Protein AF-A0A958SBV5-F1 (afdb_monomer)

Sequence (463 aa):
MKNLKTLFGIAALTGMTLVACQRHGEKSLTPQQWNPSKGPLPKNLEKEVKTFKSEDVQAEVQGQKVYRKNLKVNDLPVLNAELSAIKNKNGEWAQVSAQLPPRLNVREKLLSMYLKKNTDKFMEKFERDVQPKEILEKQVVLATLDPLVDGELKPYLEIKFIEAYNKGIERVLIDSQENIVDRQTVSFHLVEGKARVYSGTPEDSDLAFMKLRDMSDNGYLESPKLKLQSVSSERVQSKNHVFDLSPEDPNFDQVQAYYFADRATDWYKSQLGIELRGSLEIEVHVGAPDKTNAAFYYNRKIRLGEGDGITYQKLCQDPTVVTHEVSHAFVEKLSGLKPQGESGSLSEAFCDYFTSQITKTPRMAEYAYIPDPYRRTIENEMTKADLNGGLYNDSLVVSGTLWEIRQALDQKKTNELVVKTLMLLGPYAKLADFPEKLKEVGGELLSAEDQAKLISIADKRWQ

Mean predicted aligned error: 16.06 Å

Solvent-accessible surface area (backbone atoms only — not comparable to full-atom values): 25583 Å² total; per-residue (Å²): 140,81,86,88,82,87,85,90,82,82,89,78,90,86,73,79,80,80,82,72,79,91,73,90,68,86,82,57,53,48,75,46,78,49,38,64,92,76,47,79,78,53,69,74,57,47,59,55,62,70,67,64,54,83,86,31,57,78,50,74,58,97,62,24,42,34,34,50,48,76,38,64,60,96,89,27,44,33,73,90,19,36,40,39,36,31,27,40,76,87,70,45,73,54,35,40,39,32,29,43,69,70,87,83,57,76,67,48,58,54,50,45,52,49,50,64,74,44,44,67,62,54,49,56,47,45,50,69,77,67,54,76,90,44,75,76,45,78,46,80,44,71,31,32,39,70,47,92,65,90,72,54,68,40,52,28,45,35,39,38,33,29,35,69,73,55,36,23,38,34,38,38,33,28,41,89,86,68,44,78,78,48,75,48,78,76,42,71,49,57,42,82,23,33,32,48,33,51,86,42,35,82,88,81,30,67,80,38,80,42,81,40,74,60,20,43,46,77,28,43,65,32,29,75,55,37,39,59,46,46,72,71,50,82,66,67,71,24,95,81,37,57,46,82,54,52,92,85,41,85,65,30,43,60,55,37,32,50,50,37,40,50,54,43,55,49,44,38,35,74,78,68,70,45,79,77,87,60,56,38,37,36,35,34,39,37,64,51,95,49,61,24,76,48,72,47,57,56,94,60,30,33,37,25,8,41,20,61,72,65,62,25,34,49,37,37,53,15,51,44,48,42,24,27,36,53,31,46,58,53,49,40,72,55,22,47,41,36,90,52,63,49,15,17,9,51,48,51,12,54,15,52,43,51,24,23,70,74,72,70,40,56,56,33,29,54,71,15,28,59,85,43,78,40,74,49,52,34,77,60,87,56,28,63,87,68,54,76,85,42,48,77,60,40,9,36,33,54,16,15,48,51,47,54,44,44,74,77,43,60,63,71,60,41,53,52,45,52,53,54,26,44,48,70,36,45,40,77,32,48,68,77,51,48,63,54,38,44,51,55,44,30,68,77,73,45,52,76,68,57,31,50,53,48,50,53,52,45,44,75,34,63,111

Nearest PDB structures (foldseek):
  1bqb-assembly1_A  TM=8.459E-01  e=3.284E-17  Staphylococcus aureus
  2a7g-assembly1_E  TM=8.176E-01  e=5.474E-14  Bacillus thermoproteolyticus
  4ow3-assembly1_A  TM=7.941E-01  e=4.892E-14  Bacillus thermoproteolyticus
  4ger-assembly2_B  TM=8.009E-01  e=8.581E-14  Paenibacillus polymyxa
  6zhj-assembly1_A  TM=7.932E-01  e=1.202E-13  Bacillus thermoproteolyticus

Structure (mmCIF, N/CA/C/O backbone):
data_AF-A0A958SBV5-F1
#
_entry.id   AF-A0A958SBV5-F1
#
loop_
_atom_site.group_PDB
_atom_site.id
_atom_site.type_symbol
_atom_site.label_atom_id
_atom_site.label_alt_id
_atom_site.label_comp_id
_atom_site.label_asym_id
_atom_site.label_entity_id
_atom_site.label_seq_id
_atom_site.pdbx_PDB_ins_code
_atom_site.Cartn_x
_atom_site.Cartn_y
_atom_site.Cartn_z
_atom_site.occupancy
_atom_site.B_iso_or_equiv
_atom_site.auth_seq_id
_atom_site.auth_comp_id
_atom_site.auth_asym_id
_atom_site.auth_atom_id
_atom_site.pdbx_PDB_model_num
ATOM 1 N N . MET A 1 1 ? -46.177 -22.028 8.336 1.00 31.09 1 MET A N 1
ATOM 2 C CA . MET A 1 1 ? -45.973 -23.471 8.628 1.00 31.09 1 MET A CA 1
ATOM 3 C C . MET A 1 1 ? -44.958 -23.978 7.606 1.00 31.09 1 MET A C 1
ATOM 5 O O . MET A 1 1 ? -45.245 -23.802 6.440 1.00 31.09 1 MET A O 1
ATOM 9 N N . LYS A 1 2 ? -43.761 -24.502 7.885 1.00 28.41 2 LYS A N 1
ATOM 10 C CA . LYS A 1 2 ? -43.155 -25.153 9.056 1.00 28.41 2 LYS A CA 1
ATOM 11 C C . LYS A 1 2 ? -41.647 -24.817 9.112 1.00 28.41 2 LYS A C 1
ATOM 13 O O . LYS A 1 2 ? -40.997 -24.797 8.080 1.00 28.41 2 LYS A O 1
ATOM 18 N N . ASN A 1 3 ? -41.156 -24.613 10.336 1.00 27.58 3 ASN A N 1
ATOM 19 C CA . ASN A 1 3 ? -39.813 -24.868 10.881 1.00 27.58 3 ASN A CA 1
ATOM 20 C C . ASN A 1 3 ? -38.569 -24.783 9.973 1.00 27.58 3 ASN A C 1
ATOM 22 O O . ASN A 1 3 ? -38.223 -25.765 9.329 1.00 27.58 3 ASN A O 1
ATOM 26 N N . LEU A 1 4 ? -37.754 -23.746 10.192 1.00 25.91 4 LEU A N 1
ATOM 27 C CA . LEU A 1 4 ? -36.333 -23.947 10.492 1.00 25.91 4 LEU A CA 1
ATOM 28 C C . LEU A 1 4 ? -36.003 -23.216 11.801 1.00 25.91 4 LEU A C 1
ATOM 30 O O . LEU A 1 4 ? -36.012 -21.991 11.879 1.00 25.91 4 LEU A O 1
ATOM 34 N N . LYS A 1 5 ? -35.778 -24.002 12.854 1.00 27.80 5 LYS A N 1
ATOM 35 C CA . LYS A 1 5 ? -35.182 -23.558 14.111 1.00 27.80 5 LYS A CA 1
ATOM 36 C C . LYS A 1 5 ? -33.677 -23.819 14.034 1.00 27.80 5 LYS A C 1
ATOM 38 O O . LYS A 1 5 ? -33.276 -24.933 13.710 1.00 27.80 5 LYS A O 1
ATOM 43 N N . THR A 1 6 ? -32.921 -22.842 14.530 1.00 28.84 6 THR A N 1
ATOM 44 C CA . THR A 1 6 ? -31.561 -22.936 15.094 1.00 28.84 6 THR A CA 1
ATOM 45 C C . THR A 1 6 ? -30.383 -22.847 14.118 1.00 28.84 6 THR A C 1
ATOM 47 O O . THR A 1 6 ? -29.883 -23.857 13.642 1.00 28.84 6 THR A O 1
ATOM 50 N N . LEU A 1 7 ? -29.836 -21.636 13.977 1.00 24.36 7 LEU A N 1
ATOM 51 C CA . LEU A 1 7 ? -28.402 -21.406 14.171 1.00 24.36 7 LEU A CA 1
ATOM 52 C C . LEU A 1 7 ? -28.225 -20.154 15.049 1.00 24.36 7 LEU A C 1
ATOM 54 O O . LEU A 1 7 ? -28.947 -19.171 14.905 1.00 24.36 7 LEU A O 1
ATOM 58 N N . PHE A 1 8 ? -27.335 -20.263 16.029 1.00 25.94 8 PHE A N 1
ATOM 59 C CA . PHE A 1 8 ? -27.021 -19.274 17.061 1.00 25.94 8 PHE A CA 1
ATOM 60 C C . PHE A 1 8 ? -26.168 -18.110 16.519 1.00 25.94 8 PHE A C 1
ATOM 62 O O . PHE A 1 8 ? -25.301 -18.336 15.681 1.00 25.94 8 PHE A O 1
ATOM 69 N N . GLY A 1 9 ? -26.357 -16.913 17.094 1.00 22.98 9 GLY A N 1
ATOM 70 C CA . GLY A 1 9 ? -25.477 -15.733 16.977 1.00 22.98 9 GLY A CA 1
ATOM 71 C C . GLY A 1 9 ? -26.275 -14.431 16.811 1.00 22.98 9 GLY A C 1
ATOM 72 O O . GLY A 1 9 ? -26.428 -13.954 15.699 1.00 22.98 9 GLY A O 1
ATOM 73 N N . ILE A 1 10 ? -27.058 -13.960 17.789 1.00 26.08 10 ILE A N 1
ATOM 74 C CA . ILE A 1 10 ? -26.676 -13.208 19.009 1.00 26.08 10 ILE A CA 1
ATOM 75 C C . ILE A 1 10 ? -25.948 -11.876 18.713 1.00 26.08 10 ILE A C 1
ATOM 77 O O . ILE A 1 10 ? -24.771 -11.860 18.386 1.00 26.08 10 ILE A O 1
ATOM 81 N N . ALA A 1 11 ? -26.677 -10.777 18.958 1.00 25.98 11 ALA A N 1
ATOM 82 C CA . ALA A 1 11 ? -26.206 -9.467 19.427 1.00 25.98 11 ALA A CA 1
ATOM 83 C C . ALA A 1 11 ? -25.182 -8.687 18.573 1.00 25.98 11 ALA A C 1
ATOM 85 O O . ALA A 1 11 ? -24.014 -8.603 18.935 1.00 25.98 11 ALA A O 1
ATOM 86 N N . ALA A 1 12 ? -25.625 -7.995 17.514 1.00 29.14 12 ALA A N 1
ATOM 87 C CA . ALA A 1 12 ? -24.781 -6.976 16.864 1.00 29.14 12 ALA A CA 1
ATOM 88 C C . ALA A 1 12 ? -25.527 -5.814 16.172 1.00 29.14 12 ALA A C 1
ATOM 90 O O . ALA A 1 12 ? -24.936 -5.117 15.358 1.00 29.14 12 ALA A O 1
ATOM 91 N N . LEU A 1 13 ? -26.796 -5.541 16.499 1.00 30.92 13 LEU A N 1
ATOM 92 C CA . LEU A 1 13 ? -27.512 -4.359 15.969 1.00 30.92 13 LEU A CA 1
ATOM 93 C C . LEU A 1 13 ? -27.582 -3.176 16.951 1.00 30.92 13 LEU A C 1
ATOM 95 O O . LEU A 1 13 ? -28.147 -2.134 16.635 1.00 30.92 13 LEU A O 1
ATOM 99 N N . THR A 1 14 ? -26.969 -3.295 18.133 1.00 31.28 14 THR A N 1
ATOM 100 C CA . THR A 1 14 ? -27.011 -2.263 19.188 1.00 31.28 14 THR A CA 1
ATOM 101 C C . THR A 1 14 ? -25.649 -1.663 19.554 1.00 31.28 14 THR A C 1
ATOM 103 O O . THR A 1 14 ? -25.572 -0.936 20.537 1.00 31.28 14 THR A O 1
ATOM 106 N N . GLY A 1 15 ? -24.584 -1.921 18.785 1.00 27.95 15 GLY A N 1
ATOM 107 C CA . GLY A 1 15 ? -23.209 -1.594 19.204 1.00 27.95 15 GLY A CA 1
ATOM 108 C C . GLY A 1 15 ? -22.353 -0.737 18.266 1.00 27.95 15 GLY A C 1
ATOM 109 O O . GLY A 1 15 ? -21.193 -0.505 18.587 1.00 27.95 15 GLY A O 1
ATOM 110 N N . MET A 1 16 ? -22.851 -0.260 17.121 1.00 25.45 16 MET A N 1
ATOM 111 C CA . MET A 1 16 ? -22.034 0.584 16.235 1.00 25.45 16 MET A CA 1
ATOM 112 C C . MET A 1 16 ? -22.265 2.067 16.511 1.00 25.45 16 MET A C 1
ATOM 114 O O . MET A 1 16 ? -23.323 2.625 16.224 1.00 25.45 16 MET A O 1
ATOM 118 N N . THR A 1 17 ? -21.237 2.693 17.082 1.00 29.92 17 THR A N 1
ATOM 119 C CA . THR A 1 17 ? -21.129 4.144 17.230 1.00 29.92 17 THR A CA 1
ATOM 120 C C . THR A 1 17 ? -21.250 4.797 15.850 1.00 29.92 17 THR A C 1
ATOM 122 O O . THR A 1 17 ? -20.399 4.594 14.985 1.00 29.92 17 THR A O 1
ATOM 125 N N . LEU A 1 18 ? -22.311 5.577 15.652 1.00 28.84 18 LEU A N 1
ATOM 126 C CA . LEU A 1 18 ? -22.474 6.481 14.518 1.00 28.84 18 LEU A CA 1
ATOM 127 C C . LEU A 1 18 ? -21.355 7.528 14.563 1.00 28.84 18 LEU A C 1
ATOM 129 O O . LEU A 1 18 ? -21.383 8.425 15.400 1.00 28.84 18 LEU A O 1
ATOM 133 N N . VAL A 1 19 ? -20.393 7.459 13.645 1.00 28.05 19 VAL A N 1
ATOM 134 C CA . VAL A 1 19 ? -19.659 8.665 13.245 1.00 28.05 19 VAL A CA 1
ATOM 135 C C . VAL A 1 19 ? -20.481 9.299 12.132 1.00 28.05 19 VAL A C 1
ATOM 137 O O . VAL A 1 19 ? -20.272 9.042 10.949 1.00 28.05 19 VAL A O 1
ATOM 140 N N . ALA A 1 20 ? -21.491 10.073 12.529 1.00 30.05 20 ALA A N 1
ATOM 141 C CA . ALA A 1 20 ? -22.236 10.904 11.601 1.00 30.05 20 ALA A CA 1
ATOM 142 C C . ALA A 1 20 ? -21.302 12.005 11.082 1.00 30.05 20 ALA A C 1
ATOM 144 O O . ALA A 1 20 ? -20.719 12.774 11.849 1.00 30.05 20 ALA A O 1
ATOM 145 N N . CYS A 1 21 ? -21.149 12.056 9.763 1.00 28.27 21 CYS A N 1
ATOM 146 C CA . CYS A 1 21 ? -20.497 13.151 9.070 1.00 28.27 21 CYS A CA 1
ATOM 147 C C . CYS A 1 21 ? -21.226 14.460 9.428 1.00 28.27 21 CYS A C 1
ATOM 149 O O . CYS A 1 21 ? -22.447 14.549 9.294 1.00 28.27 21 CYS A O 1
ATOM 151 N N . GLN A 1 22 ? -20.482 15.459 9.911 1.00 37.25 22 GLN A N 1
ATOM 152 C CA . GLN A 1 22 ? -20.997 16.781 10.263 1.00 37.25 22 GLN A CA 1
ATOM 153 C C . GLN A 1 22 ? -21.761 17.406 9.090 1.00 37.25 22 GLN A C 1
ATOM 155 O O . GLN A 1 22 ? -21.146 17.804 8.103 1.00 37.25 22 GLN A O 1
ATOM 160 N N . ARG A 1 23 ? -23.076 17.597 9.240 1.00 34.59 23 ARG A N 1
ATOM 161 C CA . ARG A 1 23 ? -23.819 18.689 8.596 1.00 34.59 23 ARG A CA 1
ATOM 162 C C . ARG A 1 23 ? -24.959 19.157 9.503 1.00 34.59 23 ARG A C 1
ATOM 164 O O . ARG A 1 23 ? -25.916 18.437 9.735 1.00 34.59 23 ARG A O 1
ATOM 171 N N . HIS A 1 24 ? -24.785 20.384 9.998 1.00 38.69 24 HIS A N 1
ATOM 172 C CA . HIS A 1 24 ? -25.788 21.352 10.452 1.00 38.69 24 HIS A CA 1
ATOM 173 C C . HIS A 1 24 ? -27.050 20.811 11.153 1.00 38.69 24 HIS A C 1
ATOM 175 O O . HIS A 1 24 ? -28.051 20.545 10.504 1.00 38.69 24 HIS A O 1
ATOM 181 N N . GLY A 1 25 ? -27.023 20.779 12.494 1.00 38.69 25 GLY A N 1
ATOM 182 C CA . GLY A 1 25 ? -28.208 20.542 13.335 1.00 38.69 25 GLY A CA 1
ATOM 183 C C . GLY A 1 25 ? -27.993 20.535 14.862 1.00 38.69 25 GLY A C 1
ATOM 184 O O . GLY A 1 25 ? -28.944 20.308 15.595 1.00 38.69 25 GLY A O 1
ATOM 185 N N . GLU A 1 26 ? -26.790 20.792 15.390 1.00 46.06 26 GLU A N 1
ATOM 186 C CA . GLU A 1 26 ? -26.474 20.691 16.835 1.00 46.06 26 GLU A CA 1
ATOM 187 C C . GLU A 1 26 ? -26.971 21.882 17.694 1.00 46.06 26 GLU A C 1
ATOM 189 O O . GLU A 1 26 ? -26.242 22.378 18.550 1.00 46.06 26 GLU A O 1
ATOM 194 N N . LYS A 1 27 ? -28.184 22.412 17.474 1.00 45.50 27 LYS A N 1
ATOM 195 C CA . LYS A 1 27 ? -28.685 23.556 18.273 1.00 45.50 27 LYS A CA 1
ATOM 196 C C . LYS A 1 27 ? -29.518 23.176 19.508 1.00 45.50 27 LYS A C 1
ATOM 198 O O . LYS A 1 27 ? -29.695 24.035 20.367 1.00 45.50 27 LYS A O 1
ATOM 203 N N . SER A 1 28 ? -30.001 21.938 19.637 1.00 51.94 28 SER A N 1
ATOM 204 C CA . SER A 1 28 ? -30.928 21.528 20.717 1.00 51.94 28 SER A CA 1
ATOM 205 C C . SER A 1 28 ? -30.342 20.590 21.775 1.00 51.94 28 SER A C 1
ATOM 207 O O . SER A 1 28 ? -30.851 20.538 22.897 1.00 51.94 28 SER A O 1
ATOM 209 N N . LEU A 1 29 ? -29.282 19.843 21.451 1.00 65.06 29 LEU A N 1
ATOM 210 C CA . LEU A 1 29 ? -28.600 18.984 22.414 1.00 65.06 29 LEU A CA 1
ATOM 211 C C . LEU A 1 29 ? -27.675 19.843 23.268 1.00 65.06 29 LEU A C 1
ATOM 213 O O . LEU A 1 29 ? -26.848 20.589 22.754 1.00 65.06 29 LEU A O 1
ATOM 217 N N . THR A 1 30 ? -27.808 19.737 24.587 1.00 71.00 30 THR A N 1
ATOM 218 C CA . THR A 1 30 ? -26.932 20.468 25.505 1.00 71.00 30 THR A CA 1
ATOM 219 C C . THR A 1 30 ? -25.731 19.588 25.850 1.00 71.00 30 THR A C 1
ATOM 221 O O . THR A 1 30 ? -25.902 18.619 26.603 1.00 71.00 30 THR A O 1
ATOM 224 N N . PRO A 1 31 ? -24.519 19.882 25.336 1.00 76.00 31 PRO A N 1
ATOM 225 C CA . PRO A 1 31 ? -23.334 19.134 25.715 1.00 76.00 31 PRO A CA 1
ATOM 226 C C . PRO A 1 31 ? -22.998 19.415 27.179 1.00 76.00 31 PRO A C 1
ATOM 228 O O . PRO A 1 31 ? -22.953 20.563 27.624 1.00 76.00 31 PRO A O 1
ATOM 231 N N . GLN A 1 32 ? -22.733 18.362 27.942 1.00 80.81 32 GLN A N 1
ATOM 232 C CA . GLN A 1 32 ? -22.223 18.465 29.302 1.00 80.81 32 GLN A CA 1
ATOM 233 C C . GLN A 1 32 ? -21.035 17.536 29.487 1.00 80.81 32 GLN A C 1
ATOM 235 O O . GLN A 1 32 ? -21.074 16.373 29.096 1.00 80.81 32 GLN A O 1
ATOM 240 N N . GLN A 1 33 ? -19.986 18.053 30.121 1.00 79.19 33 GLN A N 1
ATOM 241 C CA . GLN A 1 33 ? -18.794 17.287 30.462 1.00 79.19 33 GLN A CA 1
ATOM 242 C C . GLN A 1 33 ? -18.405 17.516 31.912 1.00 79.19 33 GLN A C 1
ATOM 244 O O . GLN A 1 33 ? -18.180 18.653 32.342 1.00 79.19 33 GLN A O 1
ATOM 249 N N . TRP A 1 34 ? -18.226 16.419 32.630 1.00 88.44 34 TRP A N 1
ATOM 250 C CA . TRP A 1 34 ? -17.846 16.392 34.027 1.00 88.44 34 TRP A CA 1
ATOM 251 C C . TRP A 1 34 ? -16.647 15.467 34.265 1.00 88.44 34 TRP A C 1
ATOM 253 O O . TRP A 1 34 ? -16.489 14.435 33.612 1.00 88.44 34 TRP A O 1
ATOM 263 N N . ASN A 1 35 ? -15.817 15.850 35.228 1.00 78.38 35 ASN A N 1
ATOM 264 C CA . ASN A 1 35 ? -14.772 15.042 35.846 1.00 78.38 35 ASN A CA 1
ATOM 265 C C . ASN A 1 35 ? -14.639 15.479 37.327 1.00 78.38 35 ASN A C 1
ATOM 267 O O . ASN A 1 35 ? -15.168 16.535 37.690 1.00 78.38 35 ASN A O 1
ATOM 271 N N . PRO A 1 36 ? -13.928 14.723 38.184 1.00 84.12 36 PRO A N 1
ATOM 272 C CA . PRO A 1 36 ? -13.820 15.047 39.608 1.00 84.12 36 PRO A CA 1
ATOM 273 C C . PRO A 1 36 ? -13.248 16.438 39.921 1.00 84.12 36 PRO A C 1
ATOM 275 O O . PRO A 1 36 ? -13.593 17.023 40.946 1.00 84.12 36 PRO A O 1
ATOM 278 N N . SER A 1 37 ? -12.417 17.013 39.041 1.00 77.69 37 SER A N 1
ATOM 279 C CA . SER A 1 37 ? -11.864 18.359 39.249 1.00 77.69 37 SER A CA 1
ATOM 280 C C . SER A 1 37 ? -12.892 19.483 39.068 1.00 77.69 37 SER A C 1
ATOM 282 O O . SER A 1 37 ? -12.651 20.598 39.522 1.00 77.69 37 SER A O 1
ATOM 284 N N . LYS A 1 38 ? -14.060 19.200 38.473 1.00 80.38 38 LYS A N 1
ATOM 285 C CA . LYS A 1 38 ? -15.188 20.140 38.335 1.00 80.38 38 LYS A CA 1
ATOM 286 C C . LYS A 1 38 ? -16.171 20.102 39.518 1.00 80.38 38 LYS A C 1
ATOM 288 O O . LYS A 1 38 ? -17.248 20.690 39.429 1.00 80.38 38 LYS A O 1
ATOM 293 N N . GLY A 1 39 ? -15.824 19.426 40.617 1.00 88.44 39 GLY A N 1
ATOM 294 C CA . GLY A 1 39 ? -16.679 19.282 41.800 1.00 88.44 39 GLY A CA 1
ATOM 295 C C . GLY A 1 39 ? -17.607 18.059 41.727 1.00 88.44 39 GLY A C 1
ATOM 296 O O . GLY A 1 39 ? -17.348 17.143 40.946 1.00 88.44 39 GLY A O 1
ATOM 297 N N . PRO A 1 40 ? -18.679 17.988 42.540 1.00 90.12 40 PRO A N 1
ATOM 298 C CA . PRO A 1 40 ? -19.574 16.829 42.565 1.00 90.12 40 PRO A CA 1
ATOM 299 C C . PRO A 1 40 ? -20.305 16.629 41.228 1.00 90.12 40 PRO A C 1
ATOM 301 O O . PRO A 1 40 ? -20.612 17.594 40.527 1.00 90.12 40 PRO A O 1
ATOM 304 N N . LEU A 1 41 ? -20.607 15.370 40.886 1.00 86.69 41 LEU A N 1
ATOM 305 C CA . LEU A 1 41 ? -21.325 15.017 39.658 1.00 86.69 41 LEU A CA 1
ATOM 306 C C . LEU A 1 41 ? -22.709 15.703 39.627 1.00 86.69 41 LEU A C 1
ATOM 308 O O . LEU A 1 41 ? -23.495 15.512 40.557 1.00 86.69 41 LEU A O 1
ATOM 312 N N . PRO A 1 42 ? -23.044 16.484 38.579 1.00 90.38 42 PRO A N 1
ATOM 313 C CA . PRO A 1 42 ? -24.341 17.146 38.466 1.00 90.38 42 PRO A CA 1
ATOM 314 C C . PRO A 1 42 ? -25.512 16.161 38.558 1.00 90.38 42 PRO A C 1
ATOM 316 O O . PRO A 1 42 ? -25.504 15.124 37.898 1.00 90.38 42 PRO A O 1
ATOM 319 N N . LYS A 1 43 ? -26.557 16.497 39.330 1.00 87.31 43 LYS A N 1
ATOM 320 C CA . LYS A 1 43 ? -27.701 15.600 39.621 1.00 87.31 43 LYS A CA 1
ATOM 321 C C . LYS A 1 43 ? -28.392 15.037 38.373 1.00 87.31 43 LYS A C 1
ATOM 323 O O . LYS A 1 43 ? -28.886 13.913 38.384 1.00 87.31 43 LYS A O 1
ATOM 328 N N . ASN A 1 44 ? -28.461 15.824 37.303 1.00 81.38 44 ASN A N 1
ATOM 329 C CA . ASN A 1 44 ? -29.014 15.407 36.015 1.00 81.38 44 ASN A CA 1
ATOM 330 C C . ASN A 1 44 ? -28.156 14.316 35.352 1.00 81.38 44 ASN A C 1
ATOM 332 O O . ASN A 1 44 ? -28.714 13.335 34.875 1.00 81.38 44 ASN A O 1
ATOM 336 N N . LEU A 1 45 ? -26.826 14.442 35.380 1.00 84.44 45 LEU A N 1
ATOM 337 C CA . LEU A 1 45 ? -25.912 13.404 34.892 1.00 84.44 45 LEU A CA 1
ATOM 338 C C . LEU A 1 45 ? -25.885 12.198 35.828 1.00 84.44 45 LEU A C 1
ATOM 340 O O . LEU A 1 45 ? -25.881 11.065 35.362 1.00 84.44 45 LEU A O 1
ATOM 344 N N . GLU A 1 46 ? -25.926 12.429 37.140 1.00 87.56 46 GLU A N 1
ATOM 345 C CA . GLU A 1 46 ? -25.973 11.377 38.155 1.00 87.56 46 GLU A CA 1
ATOM 346 C C . GLU A 1 46 ? -27.177 10.449 37.951 1.00 87.56 46 GLU A C 1
ATOM 348 O O . GLU A 1 46 ? -27.038 9.225 37.982 1.00 87.56 46 GLU A O 1
ATOM 353 N N . LYS A 1 47 ? -28.357 11.027 37.688 1.00 85.94 47 LYS A N 1
ATOM 354 C CA . LYS A 1 47 ? -29.568 10.269 37.362 1.00 85.94 47 LYS A CA 1
ATOM 355 C C . LYS A 1 47 ? -29.362 9.384 36.133 1.00 85.94 47 LYS A C 1
ATOM 357 O O . LYS A 1 47 ? -29.792 8.236 36.143 1.00 85.94 47 LYS A O 1
ATOM 362 N N . GLU A 1 48 ? -28.697 9.899 35.104 1.00 84.44 48 GLU A N 1
ATOM 363 C CA . GLU A 1 48 ? -28.474 9.172 33.858 1.00 84.44 48 GLU A CA 1
ATOM 364 C C . GLU A 1 48 ? -27.427 8.062 33.998 1.00 84.44 48 GLU A C 1
ATOM 366 O O . GLU A 1 48 ? -27.685 6.931 33.584 1.00 84.44 48 GLU A O 1
ATOM 371 N N . VAL A 1 49 ? -26.283 8.318 34.641 1.00 84.12 49 VAL A N 1
ATOM 372 C CA . VAL A 1 49 ? -25.237 7.291 34.820 1.00 84.12 49 VAL A CA 1
ATOM 373 C C . VAL A 1 49 ? -25.672 6.171 35.770 1.00 84.12 49 VAL A C 1
ATOM 375 O O . VAL A 1 49 ? -25.209 5.041 35.643 1.00 84.12 49 VAL A O 1
ATOM 378 N N . LYS A 1 50 ? -26.609 6.434 36.692 1.00 86.94 50 LYS A N 1
ATOM 379 C CA . LYS A 1 50 ? -27.217 5.404 37.558 1.00 86.94 50 LYS A CA 1
ATOM 380 C C . LYS A 1 50 ? -28.040 4.369 36.794 1.00 86.94 50 LYS A C 1
ATOM 382 O O . LYS A 1 50 ? -28.326 3.309 37.338 1.00 86.94 50 LYS A O 1
ATOM 387 N N . THR A 1 51 ? -28.425 4.667 35.556 1.00 83.81 51 THR A N 1
ATOM 388 C CA . THR A 1 51 ? -29.182 3.731 34.713 1.00 83.81 51 THR A CA 1
ATOM 389 C C . THR A 1 51 ? -28.296 2.829 33.857 1.00 83.81 51 THR A C 1
ATOM 391 O O . THR A 1 51 ? -28.840 1.980 33.155 1.00 83.81 51 THR A O 1
ATOM 394 N N . PHE A 1 52 ? -26.966 2.987 33.910 1.00 81.25 52 PHE A N 1
ATOM 395 C CA . PHE A 1 52 ? -26.056 2.066 33.235 1.00 81.25 52 PHE A CA 1
ATOM 396 C C . PHE A 1 52 ? -26.218 0.644 33.771 1.00 81.25 52 PHE A C 1
ATOM 398 O O . PHE A 1 52 ? -26.224 0.409 34.983 1.00 81.25 52 PHE A O 1
ATOM 405 N N . LYS A 1 53 ? -26.296 -0.305 32.848 1.00 81.50 53 LYS A N 1
ATOM 406 C CA . LYS A 1 53 ? -26.326 -1.741 33.103 1.00 81.50 53 LYS A CA 1
ATOM 407 C C . LYS A 1 53 ? -24.993 -2.374 32.720 1.00 81.50 53 LYS A C 1
ATOM 409 O O . LYS A 1 53 ? -24.134 -1.745 32.105 1.00 81.50 53 LYS A O 1
ATOM 414 N N . SER A 1 54 ? -24.809 -3.641 33.082 1.00 71.00 54 SER A N 1
ATOM 415 C CA . SER A 1 54 ? -23.617 -4.407 32.700 1.00 71.00 54 SER A CA 1
ATOM 416 C C . SER A 1 54 ? -23.444 -4.512 31.184 1.00 71.00 54 SER A C 1
ATOM 418 O O . SER A 1 54 ? -22.312 -4.497 30.716 1.00 71.00 54 SER A O 1
ATOM 420 N N . GLU A 1 55 ? -24.545 -4.572 30.426 1.00 64.69 55 GLU A N 1
ATOM 421 C CA . GLU A 1 55 ? -24.521 -4.604 28.957 1.00 64.69 55 GLU A CA 1
ATOM 422 C C . GLU A 1 55 ? -24.042 -3.295 28.296 1.00 64.69 55 GLU A C 1
ATOM 424 O O . GLU A 1 55 ? -23.691 -3.312 27.122 1.00 64.69 55 GLU A O 1
ATOM 429 N N . ASP A 1 56 ? -23.971 -2.178 29.032 1.00 66.31 56 ASP A N 1
ATOM 430 C CA . ASP A 1 56 ? -23.549 -0.878 28.486 1.00 66.31 56 ASP A CA 1
ATOM 431 C C . ASP A 1 56 ? -22.017 -0.684 28.483 1.00 66.31 56 ASP A C 1
ATOM 433 O O . ASP A 1 56 ? -21.522 0.365 28.054 1.00 66.31 56 ASP A O 1
ATOM 437 N N . VAL A 1 57 ? -21.248 -1.664 28.979 1.00 71.81 57 VAL A N 1
ATOM 438 C CA . VAL A 1 57 ? -19.776 -1.634 28.962 1.00 71.81 57 VAL A CA 1
ATOM 439 C C . VAL A 1 57 ? -19.280 -1.871 27.537 1.00 71.81 57 VAL A C 1
ATOM 441 O O . VAL A 1 57 ? -19.448 -2.953 26.987 1.00 71.81 57 VAL A O 1
ATOM 444 N N . GLN A 1 58 ? -18.632 -0.864 26.953 1.00 59.91 58 GLN A N 1
ATOM 445 C CA . GLN A 1 58 ? -18.095 -0.927 25.588 1.00 59.91 58 GLN A CA 1
ATOM 446 C C . GLN A 1 58 ? -16.650 -1.420 25.540 1.00 59.91 58 GLN A C 1
ATOM 448 O O . GLN A 1 58 ? -16.231 -2.031 24.562 1.00 59.91 58 GLN A O 1
ATOM 453 N N . ALA A 1 59 ? -15.870 -1.111 26.576 1.00 52.09 59 ALA A N 1
ATOM 454 C CA . ALA A 1 59 ? -14.461 -1.468 26.637 1.00 52.09 59 ALA A CA 1
ATOM 455 C C . ALA A 1 59 ? -13.952 -1.491 28.079 1.00 52.09 59 ALA A C 1
ATOM 457 O O . ALA A 1 59 ? -14.436 -0.753 28.945 1.00 52.09 59 ALA A O 1
ATOM 458 N N . GLU A 1 60 ? -12.916 -2.295 28.302 1.00 66.00 60 GLU A N 1
ATOM 459 C CA . GLU A 1 60 ? -12.110 -2.274 29.516 1.00 66.00 60 GLU A CA 1
ATOM 460 C C . GLU A 1 60 ? -10.644 -2.060 29.134 1.00 66.00 60 GLU A C 1
ATOM 462 O O . GLU A 1 60 ? -10.062 -2.848 28.391 1.00 66.00 60 GLU A O 1
ATOM 467 N N . VAL A 1 61 ? -10.050 -0.965 29.611 1.00 49.56 61 VAL A N 1
ATOM 468 C CA . VAL A 1 61 ? -8.681 -0.570 29.257 1.00 49.56 61 VAL A CA 1
ATOM 469 C C . VAL A 1 61 ? -7.914 -0.288 30.534 1.00 49.56 61 VAL A C 1
ATOM 471 O O . VAL A 1 61 ? -8.268 0.610 31.295 1.00 49.56 61 VAL A O 1
ATOM 474 N N . GLN A 1 62 ? -6.861 -1.072 30.784 1.00 55.91 62 GLN A N 1
ATOM 475 C CA . GLN A 1 62 ? -6.005 -0.928 31.967 1.00 55.91 62 GLN A CA 1
ATOM 476 C C . GLN A 1 62 ? -6.816 -0.849 33.280 1.00 55.91 62 GLN A C 1
ATOM 478 O O . GLN A 1 62 ? -6.527 -0.021 34.140 1.00 55.91 62 GLN A O 1
ATOM 483 N N . GLY A 1 63 ? -7.856 -1.678 33.429 1.00 61.31 63 GLY A N 1
ATOM 484 C CA . GLY A 1 63 ? -8.730 -1.714 34.609 1.00 61.31 63 GLY A CA 1
ATOM 485 C C . GLY A 1 63 ? -9.710 -0.539 34.743 1.00 61.31 63 GLY A C 1
ATOM 486 O O . GLY A 1 63 ? -10.347 -0.402 35.782 1.00 61.31 63 GLY A O 1
ATOM 487 N N . GLN A 1 64 ? -9.837 0.316 33.725 1.00 59.44 64 GLN A N 1
ATOM 488 C CA . GLN A 1 64 ? -10.907 1.309 33.622 1.00 59.44 64 GLN A CA 1
ATOM 489 C C . GLN A 1 64 ? -12.035 0.768 32.745 1.00 59.44 64 GLN A C 1
ATOM 491 O O . GLN A 1 64 ? -11.766 0.179 31.698 1.00 59.44 64 GLN A O 1
ATOM 496 N N . LYS A 1 65 ? -13.290 0.999 33.137 1.00 65.56 65 LYS A N 1
ATOM 497 C CA . LYS A 1 65 ? -14.471 0.563 32.374 1.00 65.56 65 LYS A CA 1
ATOM 498 C C . LYS A 1 65 ? -15.125 1.741 31.673 1.00 65.56 65 LYS A C 1
ATOM 500 O O . LYS A 1 65 ? -15.469 2.727 32.325 1.00 65.56 65 LYS A O 1
ATOM 505 N N . VAL A 1 66 ? -15.321 1.618 30.364 1.00 62.91 66 VAL A N 1
ATOM 506 C CA . VAL A 1 66 ? -15.974 2.626 29.522 1.00 62.91 66 VAL A CA 1
ATOM 507 C C . VAL A 1 66 ? -17.418 2.206 29.268 1.00 62.91 66 VAL A C 1
ATOM 509 O O . VAL A 1 66 ? -17.673 1.122 28.748 1.00 62.91 66 VAL A O 1
ATOM 512 N N . TYR A 1 67 ? -18.355 3.076 29.626 1.00 75.50 67 TYR A N 1
ATOM 513 C CA . TYR A 1 67 ? -19.794 2.895 29.471 1.00 75.50 67 TYR A CA 1
ATOM 514 C C . TYR A 1 67 ? -20.329 3.845 28.407 1.00 75.50 67 TYR A C 1
ATOM 516 O O . TYR A 1 67 ? -19.947 5.018 28.388 1.00 75.50 67 TYR A O 1
ATOM 524 N N . ARG A 1 68 ? -21.252 3.366 27.570 1.00 67.25 68 ARG A N 1
ATOM 525 C CA . ARG A 1 68 ? -21.938 4.190 26.568 1.00 67.25 68 ARG A CA 1
ATOM 526 C C . ARG A 1 68 ? -23.373 3.718 26.376 1.00 67.25 68 ARG A C 1
ATOM 528 O O . ARG A 1 68 ? -23.606 2.522 26.250 1.00 67.25 68 ARG A O 1
ATOM 535 N N . LYS A 1 69 ? -24.325 4.654 26.320 1.00 70.81 69 LYS A N 1
ATOM 536 C CA . LYS A 1 69 ? -25.724 4.375 25.962 1.00 70.81 69 LYS A CA 1
ATOM 537 C C . LYS A 1 69 ? -26.353 5.543 25.206 1.00 70.81 69 LYS A C 1
ATOM 539 O O . LYS A 1 69 ? -26.001 6.701 25.434 1.00 70.81 69 LYS A O 1
ATOM 544 N N . ASN A 1 70 ? -27.363 5.239 24.395 1.00 72.31 70 ASN A N 1
ATOM 545 C CA . ASN A 1 70 ? -28.267 6.255 23.858 1.00 72.31 70 ASN A CA 1
ATOM 546 C C . ASN A 1 70 ? -29.254 6.705 24.944 1.00 72.31 70 ASN A C 1
ATOM 548 O O . ASN A 1 70 ? -29.807 5.884 25.686 1.00 72.31 70 ASN A O 1
ATOM 552 N N . LEU A 1 71 ? -29.481 8.011 25.038 1.00 72.12 71 LEU A N 1
ATOM 553 C CA . LEU A 1 71 ? -30.454 8.601 25.944 1.00 72.12 71 LEU A CA 1
ATOM 554 C C . LEU A 1 71 ? -31.869 8.436 25.398 1.00 72.12 71 LEU A C 1
ATOM 556 O O . LEU A 1 71 ? -32.113 8.371 24.191 1.00 72.12 71 LEU A O 1
ATOM 560 N N . LYS A 1 72 ? -32.815 8.355 26.332 1.00 71.69 72 LYS A N 1
ATOM 561 C CA . LYS A 1 72 ? -34.233 8.198 26.035 1.00 71.69 72 LYS A CA 1
ATOM 562 C C . LYS A 1 72 ? -35.037 9.289 26.712 1.00 71.69 72 LYS A C 1
ATOM 564 O O . LYS A 1 72 ? -34.711 9.694 27.826 1.00 71.69 72 LYS A O 1
ATOM 569 N N . VAL A 1 73 ? -36.143 9.680 26.095 1.00 67.06 73 VAL A N 1
ATOM 570 C CA . VAL A 1 73 ? -37.174 10.485 26.751 1.00 67.06 73 VAL A CA 1
ATOM 571 C C . VAL A 1 73 ? -38.518 9.789 26.576 1.00 67.06 73 VAL A C 1
ATOM 573 O O . VAL A 1 73 ? -38.910 9.461 25.462 1.00 67.06 73 VAL A O 1
ATOM 576 N N . ASN A 1 74 ? -39.218 9.525 27.689 1.00 63.56 74 ASN A N 1
ATOM 577 C CA . ASN A 1 74 ? -40.464 8.742 27.710 1.00 63.56 74 ASN A CA 1
ATOM 578 C C . ASN A 1 74 ? -40.334 7.394 26.964 1.00 63.56 74 ASN A C 1
ATOM 580 O O . ASN A 1 74 ? -41.179 7.053 26.142 1.00 63.56 74 ASN A O 1
ATOM 584 N N . ASP A 1 75 ? -39.242 6.668 27.232 1.00 63.59 75 ASP A N 1
ATOM 585 C CA . ASP A 1 75 ? -38.866 5.379 26.622 1.00 63.59 75 ASP A CA 1
ATOM 586 C C . ASP A 1 75 ? -38.518 5.401 25.123 1.00 63.59 75 ASP A C 1
ATOM 588 O O . ASP A 1 75 ? -38.147 4.363 24.568 1.00 63.59 75 ASP A O 1
ATOM 592 N N . LEU A 1 76 ? -38.538 6.574 24.484 1.00 61.12 76 LEU A N 1
ATOM 593 C CA . LEU A 1 76 ? -38.136 6.747 23.089 1.00 61.12 76 LEU A CA 1
ATOM 594 C C . LEU A 1 76 ? -36.654 7.124 23.002 1.00 61.12 76 LEU A C 1
ATOM 596 O O . LEU A 1 76 ? -36.247 8.069 23.681 1.00 61.12 76 LEU A O 1
ATOM 600 N N . PRO A 1 77 ? -35.835 6.423 22.198 1.00 64.38 77 PRO A N 1
ATOM 601 C CA . PRO A 1 77 ? -34.467 6.844 21.929 1.00 64.38 77 PRO A CA 1
ATOM 602 C C . PRO A 1 77 ? -34.459 8.197 21.206 1.00 64.38 77 PRO A C 1
ATOM 604 O O . PRO A 1 77 ? -35.182 8.395 20.226 1.00 64.38 77 PRO A O 1
ATOM 607 N N . VAL A 1 78 ? -33.622 9.115 21.689 1.00 67.00 78 VAL A N 1
ATOM 608 C CA . VAL A 1 78 ? -33.340 10.380 21.004 1.00 67.00 78 VAL A CA 1
ATOM 609 C C . VAL A 1 78 ? -32.058 10.192 20.200 1.00 67.00 78 VAL A C 1
ATOM 611 O O . VAL A 1 78 ? -31.019 9.851 20.765 1.00 67.00 78 VAL A O 1
ATOM 614 N N . LEU A 1 79 ? -32.120 10.370 18.878 1.00 59.56 79 LEU A N 1
ATOM 615 C CA . LEU A 1 79 ? -30.937 10.196 18.029 1.00 59.56 79 LEU A CA 1
ATOM 616 C C . LEU A 1 79 ? -29.847 11.213 18.410 1.00 59.56 79 LEU A C 1
ATOM 618 O O . LEU A 1 79 ? -30.156 12.369 18.687 1.00 59.56 79 LEU A O 1
ATOM 622 N N . ASN A 1 80 ? -28.582 10.784 18.398 1.00 56.97 80 ASN A N 1
ATOM 623 C CA . ASN A 1 80 ? -27.390 11.583 18.727 1.00 56.97 80 ASN A CA 1
ATOM 624 C C . ASN A 1 80 ? -27.314 12.083 20.185 1.00 56.97 80 ASN A C 1
ATOM 626 O O . ASN A 1 80 ? -26.277 12.587 20.603 1.00 56.97 80 ASN A O 1
ATOM 630 N N . ALA A 1 81 ? -28.352 11.872 21.000 1.00 68.69 81 ALA A N 1
ATOM 631 C CA . ALA A 1 81 ? -28.291 12.090 22.436 1.00 68.69 81 ALA A CA 1
ATOM 632 C C . ALA A 1 81 ? -27.608 10.890 23.108 1.00 68.69 81 ALA A C 1
ATOM 634 O O . ALA A 1 81 ? -28.232 9.866 23.387 1.00 68.69 81 ALA A O 1
ATOM 635 N N . GLU A 1 82 ? -26.309 11.002 23.359 1.00 74.19 82 GLU A N 1
ATOM 636 C CA . GLU A 1 82 ? -25.499 9.927 23.933 1.00 74.19 82 GLU A CA 1
ATOM 637 C C . GLU A 1 82 ? -25.011 10.289 25.340 1.00 74.19 82 GLU A C 1
ATOM 639 O O . GLU A 1 82 ? -24.718 11.449 25.634 1.00 74.19 82 GLU A O 1
ATOM 644 N N . LEU A 1 83 ? -24.888 9.284 26.207 1.00 78.69 83 LEU A N 1
ATOM 645 C CA . LEU A 1 83 ? -24.170 9.369 27.474 1.00 78.69 83 LEU A CA 1
ATOM 646 C C . LEU A 1 83 ? -22.979 8.414 27.446 1.00 78.69 83 LEU A C 1
ATOM 648 O O . LEU A 1 83 ? -23.154 7.206 27.288 1.00 78.69 83 LEU A O 1
ATOM 652 N N . SER A 1 84 ? -21.792 8.961 27.686 1.00 73.19 84 SER A N 1
ATOM 653 C CA . SER A 1 84 ? -20.534 8.236 27.840 1.00 73.19 84 SER A CA 1
ATOM 654 C C . SER A 1 84 ? -19.950 8.483 29.232 1.00 73.19 84 SER A C 1
ATOM 656 O O . SER A 1 84 ? -19.920 9.621 29.704 1.00 73.19 84 SER A O 1
ATOM 658 N N . ALA A 1 85 ? -19.460 7.442 29.902 1.00 78.31 85 ALA A N 1
ATOM 659 C CA . ALA A 1 85 ? -18.815 7.576 31.207 1.00 78.31 85 ALA A CA 1
ATOM 660 C C . ALA A 1 85 ? -17.671 6.579 31.403 1.00 78.31 85 ALA A C 1
ATOM 662 O O . ALA A 1 85 ? -17.708 5.468 30.888 1.00 78.31 85 ALA A O 1
ATOM 663 N N . ILE A 1 86 ? -16.668 6.961 32.190 1.00 75.44 86 ILE A N 1
ATOM 664 C CA . ILE A 1 86 ? -15.510 6.125 32.516 1.00 75.44 86 ILE A CA 1
ATOM 665 C C . ILE A 1 86 ? -15.488 5.881 34.020 1.00 75.44 86 ILE A C 1
ATOM 667 O O . ILE A 1 86 ? -15.538 6.838 34.797 1.00 75.44 86 ILE A O 1
ATOM 671 N N . LYS A 1 87 ? -15.373 4.615 34.434 1.00 83.94 87 LYS A N 1
ATOM 672 C CA . LYS A 1 87 ? -15.008 4.240 35.806 1.00 83.94 87 LYS A CA 1
ATOM 673 C C . LYS A 1 87 ? -13.523 3.931 35.905 1.00 83.94 87 LYS A C 1
ATOM 675 O O . LYS A 1 87 ? -13.003 3.178 35.085 1.00 83.94 87 LYS A O 1
ATOM 680 N N . ASN A 1 88 ? -12.861 4.473 36.924 1.00 75.38 88 ASN A N 1
ATOM 681 C CA . ASN A 1 88 ? -11.484 4.119 37.257 1.00 75.38 88 ASN A CA 1
ATOM 682 C C . ASN A 1 88 ? -11.399 2.701 37.867 1.00 75.38 88 ASN A C 1
ATOM 684 O O . ASN A 1 88 ? -12.415 2.048 38.119 1.00 75.38 88 ASN A O 1
ATOM 688 N N . LYS A 1 89 ? -10.173 2.249 38.158 1.00 77.81 89 LYS A N 1
ATOM 689 C CA . LYS A 1 89 ? -9.888 0.947 38.793 1.00 77.81 89 LYS A CA 1
ATOM 690 C C . LYS A 1 89 ? -10.576 0.749 40.151 1.00 77.81 89 LYS A C 1
ATOM 692 O O . LYS A 1 89 ? -10.816 -0.384 40.548 1.00 77.81 89 LYS A O 1
ATOM 697 N N . ASN A 1 90 ? -10.913 1.840 40.837 1.00 83.44 90 ASN A N 1
ATOM 698 C CA . ASN A 1 90 ? -11.562 1.832 42.148 1.00 83.44 90 ASN A CA 1
ATOM 699 C C . ASN A 1 90 ? -13.100 1.832 42.039 1.00 83.44 90 ASN A C 1
ATOM 701 O O . ASN A 1 90 ? -13.794 1.840 43.050 1.00 83.44 90 ASN A O 1
ATOM 705 N N . GLY A 1 91 ? -13.647 1.823 40.817 1.00 82.69 91 GLY A N 1
ATOM 706 C CA . GLY A 1 91 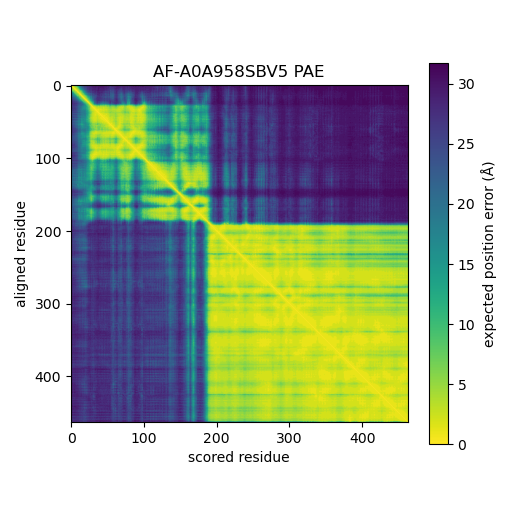? -15.088 1.819 40.563 1.00 82.69 91 GLY A CA 1
ATOM 707 C C . GLY A 1 91 ? -15.753 3.200 40.606 1.00 82.69 91 GLY A C 1
ATOM 708 O O . GLY A 1 91 ? -16.981 3.280 40.509 1.00 82.69 91 GLY A O 1
ATOM 709 N N . GLU A 1 92 ? -14.974 4.276 40.708 1.00 88.12 92 GLU A N 1
ATOM 710 C CA . GLU A 1 92 ? -15.456 5.658 40.779 1.00 88.12 92 GLU A CA 1
ATOM 711 C C . GLU A 1 92 ? -15.527 6.295 39.387 1.00 88.12 92 GLU A C 1
ATOM 713 O O . GLU A 1 92 ? -14.724 5.981 38.506 1.00 88.12 92 GLU A O 1
ATOM 718 N N . TRP A 1 93 ? -16.462 7.228 39.181 1.00 87.19 93 TRP A N 1
ATOM 719 C CA . TRP A 1 93 ? -16.580 7.955 37.915 1.00 87.19 93 TRP A CA 1
ATOM 720 C C . TRP A 1 93 ? -15.396 8.912 37.715 1.00 87.19 93 TRP A C 1
ATOM 722 O O . TRP A 1 93 ? -15.252 9.895 38.436 1.00 87.19 93 TRP A O 1
ATOM 732 N N . ALA A 1 94 ? -14.573 8.638 36.705 1.00 78.31 94 ALA A N 1
ATOM 733 C CA . ALA A 1 94 ? -13.424 9.455 36.320 1.00 78.31 94 ALA A CA 1
ATOM 734 C C . ALA A 1 94 ? -13.793 10.542 35.299 1.00 78.31 94 ALA A C 1
ATOM 736 O O . ALA A 1 94 ? -13.211 11.625 35.297 1.00 78.31 94 ALA A O 1
ATOM 737 N N . GLN A 1 95 ? -14.774 10.263 34.439 1.00 77.88 95 GLN A N 1
ATOM 738 C CA . GLN A 1 95 ? -15.258 11.196 33.426 1.00 77.88 95 GLN A CA 1
ATOM 739 C C . GLN A 1 95 ? -16.697 10.852 33.043 1.00 77.88 95 GLN A C 1
ATOM 741 O O . GLN A 1 95 ? -17.040 9.676 32.934 1.00 77.88 95 GLN A O 1
ATOM 746 N N . VAL A 1 96 ? -17.528 11.868 32.816 1.00 79.31 96 VAL A N 1
ATOM 747 C CA . VAL A 1 96 ? -18.883 11.729 32.268 1.00 79.31 96 VAL A CA 1
ATOM 748 C C . VAL A 1 96 ? -19.077 12.786 31.187 1.00 79.31 96 VAL A C 1
ATOM 750 O O . VAL A 1 96 ? -18.807 13.964 31.409 1.00 79.31 96 VAL A O 1
ATOM 753 N N . SER A 1 97 ? -19.548 12.376 30.018 1.00 64.88 97 SER A N 1
ATOM 754 C CA . SER A 1 97 ? -19.888 13.250 28.900 1.00 64.88 97 SER A CA 1
ATOM 755 C C . SER A 1 97 ? -21.280 12.895 28.402 1.00 64.88 97 SER A C 1
ATOM 757 O O . SER A 1 97 ? -21.585 11.719 28.224 1.00 64.88 97 SER A O 1
ATOM 759 N N . ALA A 1 98 ? -22.121 13.893 28.166 1.00 77.50 98 ALA A N 1
ATOM 760 C CA . ALA A 1 98 ? -23.477 13.692 27.680 1.00 77.50 98 ALA A CA 1
ATOM 761 C C . ALA A 1 98 ? -23.855 14.728 26.624 1.00 77.50 98 ALA A C 1
ATOM 763 O O . ALA A 1 98 ? -23.470 15.892 26.734 1.00 77.50 98 ALA A O 1
ATOM 764 N N . GLN A 1 99 ? -24.677 14.319 25.664 1.00 76.88 99 GLN A N 1
ATOM 765 C CA . GLN A 1 99 ? -25.473 15.218 24.834 1.00 76.88 99 GLN A CA 1
ATOM 766 C C . GLN A 1 99 ? -26.928 15.129 25.301 1.00 76.88 99 GLN A C 1
ATOM 768 O O . GLN A 1 99 ? -27.662 14.225 24.909 1.00 76.88 99 GLN A O 1
ATOM 773 N N . LEU A 1 100 ? -27.329 16.012 26.221 1.00 72.56 100 LEU A N 1
ATOM 774 C CA . LEU A 1 100 ? -28.642 15.912 26.861 1.00 72.56 100 LEU A CA 1
ATOM 775 C C . LEU A 1 100 ? -29.750 16.442 25.939 1.00 72.56 100 LEU A C 1
ATOM 777 O O . LEU A 1 100 ? -29.623 17.567 25.446 1.00 72.56 100 LEU A O 1
ATOM 781 N N . PRO A 1 101 ? -30.847 15.686 25.751 1.00 68.38 101 PRO A N 1
ATOM 782 C CA . PRO A 1 101 ? -31.987 16.143 24.971 1.00 68.38 101 PRO A CA 1
ATOM 783 C C . PRO A 1 101 ? -32.865 17.129 25.768 1.00 68.38 101 PRO A C 1
ATOM 785 O O . PRO A 1 101 ? -32.881 17.080 27.006 1.00 68.38 101 PRO A O 1
ATOM 788 N N . PRO A 1 102 ? -33.632 18.008 25.096 1.00 64.81 102 PRO A N 1
ATOM 789 C CA . PRO A 1 102 ? -34.622 18.861 25.752 1.00 64.81 102 PRO A CA 1
ATOM 790 C C . PRO A 1 102 ? -35.801 18.041 26.320 1.00 64.81 102 PRO A C 1
ATOM 792 O O . PRO A 1 102 ? -35.988 16.863 26.007 1.00 64.81 102 PRO A O 1
ATOM 795 N N . ARG A 1 103 ? -36.616 18.647 27.198 1.00 61.31 103 ARG A N 1
ATOM 796 C CA . ARG A 1 103 ? -37.821 17.995 27.756 1.00 61.31 103 ARG A CA 1
ATOM 797 C C . ARG A 1 103 ? -38.937 17.951 26.702 1.00 61.31 103 ARG A C 1
ATOM 799 O O . ARG A 1 103 ? -39.286 19.000 26.178 1.00 61.31 103 ARG A O 1
ATOM 806 N N . LEU A 1 104 ? -39.542 16.779 26.471 1.00 56.78 104 LEU A N 1
ATOM 807 C CA . LEU A 1 104 ? -40.733 16.643 25.614 1.00 56.78 104 LEU A CA 1
ATOM 808 C C . LEU A 1 104 ? -42.002 17.176 26.303 1.00 56.78 104 LEU A C 1
ATOM 810 O O . LEU A 1 104 ? -42.207 16.975 27.507 1.00 56.78 104 LEU A O 1
ATOM 814 N N . ASN A 1 105 ? -42.878 17.803 25.520 1.00 58.56 105 ASN A N 1
ATOM 815 C CA . ASN A 1 105 ? -44.212 18.233 25.929 1.00 58.56 105 ASN A CA 1
ATOM 816 C C . ASN A 1 105 ? -45.245 17.085 25.764 1.00 58.56 105 ASN A C 1
ATOM 818 O O . ASN A 1 105 ? -44.995 16.040 25.162 1.00 58.56 105 ASN A O 1
ATOM 822 N N . VAL A 1 106 ? -46.442 17.245 26.344 1.00 57.94 106 VAL A N 1
ATOM 823 C CA . VAL A 1 106 ? -47.490 16.196 26.365 1.00 57.94 106 VAL A CA 1
ATOM 824 C C . VAL A 1 106 ? -48.000 15.837 24.957 1.00 57.94 106 VAL A C 1
ATOM 826 O O . VAL A 1 106 ? -48.419 14.700 24.723 1.00 57.94 106 VAL A O 1
ATOM 829 N N . ARG A 1 107 ? -47.934 16.775 24.004 1.00 62.00 107 ARG A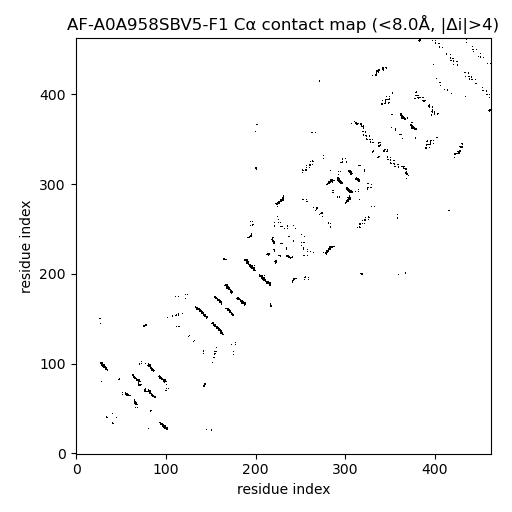 N 1
ATOM 830 C CA . ARG A 1 107 ? -48.404 16.604 22.620 1.00 62.00 107 ARG A CA 1
ATOM 831 C C . ARG A 1 107 ? -47.568 15.570 21.864 1.00 62.00 107 ARG A C 1
ATOM 833 O O . ARG A 1 107 ? -48.121 14.738 21.149 1.00 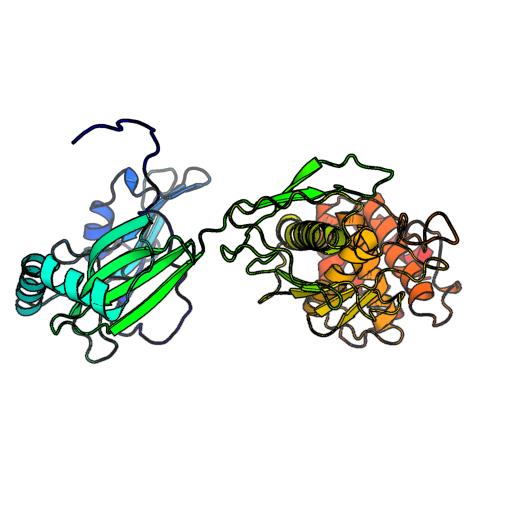62.00 107 ARG A O 1
ATOM 840 N N . GLU A 1 108 ? -46.259 15.557 22.076 1.00 60.38 108 GLU A N 1
ATOM 841 C CA . GLU A 1 108 ? -45.342 14.633 21.399 1.00 60.38 108 GLU A CA 1
ATOM 842 C C . GLU A 1 108 ? -45.467 13.192 21.920 1.00 60.38 108 GLU A C 1
ATOM 844 O O . GLU A 1 108 ? -45.311 12.233 21.162 1.00 60.38 108 GLU A O 1
ATOM 849 N N . LYS A 1 109 ? -45.855 13.018 23.193 1.00 62.69 109 LYS A N 1
ATOM 850 C CA . LYS A 1 109 ? -46.215 11.705 23.756 1.00 62.69 109 LYS A CA 1
ATOM 851 C C . LYS A 1 109 ? -47.445 11.105 23.065 1.00 62.69 109 LYS A C 1
ATOM 853 O O . LYS A 1 109 ? -47.484 9.907 22.808 1.00 62.69 109 LYS A O 1
ATOM 858 N N . LEU A 1 110 ? -48.450 11.923 22.755 1.00 66.75 110 LEU A N 1
ATOM 859 C CA . LEU A 1 110 ? -49.627 11.466 22.007 1.00 66.75 110 LEU A CA 1
ATOM 860 C C . LEU A 1 110 ? -49.268 11.126 20.555 1.00 66.75 110 LEU A C 1
ATOM 862 O O . LEU A 1 110 ? -49.774 10.148 20.005 1.00 66.75 110 LEU A O 1
ATOM 866 N N . LEU A 1 111 ? -48.355 11.888 19.953 1.00 66.81 111 LEU A N 1
ATOM 867 C CA . LEU A 1 111 ? -47.915 11.681 18.577 1.00 66.81 111 LEU A CA 1
ATOM 868 C C . LEU A 1 111 ? -47.063 10.406 18.416 1.00 66.81 111 LEU A C 1
ATOM 870 O O . LEU A 1 111 ? -47.233 9.679 17.440 1.00 66.81 111 LEU A O 1
ATOM 874 N N . SER A 1 112 ? -46.228 10.054 19.397 1.00 63.72 112 SER A N 1
ATOM 875 C CA . SER A 1 112 ? -45.513 8.768 19.397 1.00 63.72 112 SER A CA 1
ATOM 876 C C . SER A 1 112 ? -46.447 7.567 19.595 1.00 63.72 112 SER A C 1
ATOM 878 O O . SER A 1 112 ? -46.262 6.531 18.954 1.00 63.72 112 SER A O 1
ATOM 880 N N . MET A 1 113 ? -47.503 7.708 20.410 1.00 69.19 113 MET A N 1
ATOM 881 C CA . MET A 1 113 ? -48.569 6.700 20.513 1.00 69.19 113 MET A CA 1
ATOM 882 C C . MET A 1 113 ? -49.327 6.543 19.189 1.00 69.19 113 MET A C 1
ATOM 884 O O . MET A 1 113 ? -49.642 5.417 18.800 1.00 69.19 113 MET A O 1
ATOM 888 N N . TYR A 1 114 ? -49.586 7.647 18.480 1.00 72.25 114 TYR A N 1
ATOM 889 C CA . TYR A 1 114 ? -50.192 7.630 17.149 1.00 72.25 114 TYR A CA 1
ATOM 890 C C . TYR A 1 114 ? -49.306 6.909 16.126 1.00 72.25 114 TYR A C 1
ATOM 892 O O . TYR A 1 114 ? -49.791 6.000 15.456 1.00 72.25 114 TYR A O 1
ATOM 900 N N . LEU A 1 115 ? -48.014 7.243 16.044 1.00 68.88 115 LEU A N 1
ATOM 901 C CA . LEU A 1 115 ? -47.075 6.565 15.142 1.00 68.88 115 LEU A CA 1
ATOM 902 C C . LEU A 1 115 ? -47.032 5.061 15.416 1.00 68.88 115 LEU A C 1
ATOM 904 O O . LEU A 1 115 ? -47.186 4.262 14.498 1.00 68.88 115 LEU A O 1
ATOM 908 N N . LYS A 1 116 ? -46.935 4.673 16.695 1.00 70.69 116 LYS A N 1
ATOM 909 C CA . LYS A 1 116 ? -46.936 3.265 17.106 1.00 70.69 116 LYS A CA 1
ATOM 910 C C . LYS A 1 116 ? -48.204 2.537 16.665 1.00 70.69 116 LYS A C 1
ATOM 912 O O . LYS A 1 116 ? -48.118 1.436 16.127 1.00 70.69 116 LYS A O 1
ATOM 917 N N . LYS A 1 117 ? -49.373 3.149 16.880 1.00 78.69 117 LYS A N 1
ATOM 918 C CA . LYS A 1 117 ? -50.673 2.559 16.532 1.00 78.69 117 LYS A CA 1
ATOM 919 C C . LYS A 1 117 ? -50.874 2.400 15.021 1.00 78.69 117 LYS A C 1
ATOM 921 O O . LYS A 1 117 ? -51.596 1.500 14.617 1.00 78.69 117 LYS A O 1
ATOM 926 N N . ASN A 1 118 ? -50.250 3.250 14.207 1.00 77.31 118 ASN A N 1
ATOM 927 C CA . ASN A 1 118 ? -50.438 3.271 12.754 1.00 77.31 118 ASN A CA 1
ATOM 928 C C . ASN A 1 118 ? -49.227 2.721 11.979 1.00 77.31 118 ASN A C 1
ATOM 930 O O . ASN A 1 118 ? -49.109 2.984 10.785 1.00 77.31 118 ASN A O 1
ATOM 934 N N . THR A 1 119 ? -48.336 1.967 12.636 1.00 76.88 119 THR A N 1
ATOM 935 C CA . THR A 1 119 ? -47.093 1.438 12.039 1.00 76.88 119 THR A CA 1
ATOM 936 C C . THR A 1 119 ? -47.350 0.727 10.707 1.00 76.88 119 THR A C 1
ATOM 938 O O . THR A 1 119 ? -46.658 1.016 9.738 1.00 76.88 119 THR A O 1
ATOM 941 N N . ASP A 1 120 ? -48.380 -0.118 10.618 1.00 78.94 120 ASP A N 1
ATOM 942 C CA . ASP A 1 120 ? -48.697 -0.882 9.400 1.00 78.94 120 ASP A CA 1
ATOM 943 C C . ASP A 1 120 ? -48.983 0.027 8.194 1.00 78.94 120 ASP A C 1
ATOM 945 O O . ASP A 1 120 ? -48.434 -0.180 7.115 1.00 78.94 120 ASP A O 1
ATOM 949 N N . LYS A 1 121 ? -49.736 1.116 8.399 1.00 81.31 121 LYS A N 1
ATOM 950 C CA . LYS A 1 121 ? -50.019 2.119 7.360 1.00 81.31 121 LYS A CA 1
ATOM 951 C C . LYS A 1 121 ? -48.739 2.795 6.857 1.00 81.31 121 LYS A C 1
ATOM 953 O O . LYS A 1 121 ? -48.570 3.018 5.658 1.00 81.31 121 LYS A O 1
ATOM 958 N N . PHE A 1 122 ? -47.823 3.128 7.767 1.00 79.62 122 PHE A N 1
ATOM 959 C CA . PHE A 1 122 ? -46.530 3.705 7.391 1.00 79.62 122 PHE A CA 1
ATOM 960 C C . PHE A 1 122 ? -45.652 2.693 6.649 1.00 79.62 122 PHE A C 1
ATOM 962 O O . PHE A 1 122 ? -44.935 3.079 5.728 1.00 79.62 122 PHE A O 1
ATOM 969 N N . MET A 1 123 ? -45.733 1.408 7.006 1.00 77.69 123 MET A N 1
ATOM 970 C CA . MET A 1 123 ? -45.011 0.342 6.314 1.00 77.69 123 MET A CA 1
ATOM 971 C C . MET A 1 123 ? -45.523 0.122 4.888 1.00 77.69 123 MET A C 1
ATOM 973 O O . MET A 1 123 ? -44.704 -0.006 3.984 1.00 77.69 123 MET A O 1
ATOM 977 N N . GLU A 1 124 ? -46.837 0.170 4.655 1.00 80.31 124 GLU A N 1
ATOM 978 C CA . GLU A 1 124 ? -47.410 0.111 3.300 1.00 80.31 124 GLU A CA 1
ATOM 979 C C . GLU A 1 124 ? -46.911 1.266 2.421 1.00 80.31 124 GLU A C 1
ATOM 981 O O . GLU A 1 124 ? -46.542 1.073 1.261 1.00 80.31 124 GLU A O 1
ATOM 986 N N . LYS A 1 125 ? -46.849 2.482 2.978 1.00 77.69 125 LYS A N 1
ATOM 987 C CA . LYS A 1 125 ? -46.292 3.638 2.268 1.00 77.69 125 LYS A CA 1
ATOM 988 C C . LYS A 1 125 ? -44.792 3.500 2.026 1.00 77.69 125 LYS A C 1
ATOM 990 O O . LYS A 1 125 ? -44.347 3.818 0.930 1.00 77.69 125 LYS A O 1
ATOM 995 N N . PHE A 1 126 ? -44.026 3.021 3.006 1.00 82.69 126 PHE A N 1
ATOM 996 C CA . PHE A 1 126 ? -42.605 2.716 2.832 1.00 82.69 126 PHE A CA 1
ATOM 997 C C . PHE A 1 126 ? -42.396 1.739 1.670 1.00 82.69 126 PHE A C 1
ATOM 999 O O . PHE A 1 126 ? -41.612 2.025 0.773 1.00 82.69 126 PHE A O 1
ATOM 1006 N N . GLU A 1 127 ? -43.132 0.628 1.637 1.00 82.50 127 GLU A N 1
ATOM 1007 C CA . GLU A 1 127 ? -43.006 -0.375 0.575 1.00 82.50 127 GLU A CA 1
ATOM 1008 C C . GLU A 1 127 ? -43.390 0.198 -0.797 1.00 82.50 127 GLU A C 1
ATOM 1010 O O . GLU A 1 127 ? -42.695 -0.051 -1.781 1.00 82.50 127 GLU A O 1
ATOM 1015 N N . ARG A 1 128 ? -44.429 1.041 -0.862 1.00 83.69 128 ARG A N 1
ATOM 1016 C CA . ARG A 1 128 ? -44.865 1.697 -2.104 1.00 83.69 128 ARG A CA 1
ATOM 1017 C C . ARG A 1 128 ? -43.898 2.771 -2.610 1.00 83.69 128 ARG A C 1
ATOM 1019 O O . ARG A 1 128 ? -43.673 2.853 -3.816 1.00 83.69 128 ARG A O 1
ATOM 1026 N N . ASP A 1 129 ? -43.399 3.622 -1.717 1.00 81.75 129 ASP A N 1
ATOM 1027 C CA . ASP A 1 129 ? -42.648 4.829 -2.077 1.00 81.75 129 ASP A CA 1
ATOM 1028 C C . ASP A 1 129 ? -41.134 4.549 -2.171 1.00 81.75 129 ASP A C 1
ATOM 1030 O O . ASP A 1 129 ? -40.451 5.152 -2.995 1.00 81.75 129 ASP A O 1
ATOM 1034 N N . VAL A 1 130 ? -40.601 3.625 -1.359 1.00 79.50 130 VAL A N 1
ATOM 1035 C CA . VAL A 1 130 ? -39.177 3.230 -1.382 1.00 79.50 130 VAL A CA 1
ATOM 1036 C C . VAL A 1 130 ? -38.923 2.076 -2.352 1.00 79.50 130 VAL A C 1
ATOM 1038 O O . VAL A 1 130 ? -37.828 2.005 -2.908 1.00 79.50 130 VAL A O 1
ATOM 1041 N N . GLN A 1 131 ? -39.918 1.207 -2.570 1.00 81.50 131 GLN A N 1
ATOM 1042 C CA . GLN A 1 131 ? -39.851 0.030 -3.451 1.00 81.50 131 GLN A CA 1
ATOM 1043 C C . GLN A 1 131 ? -38.567 -0.804 -3.274 1.00 81.50 131 GLN A C 1
ATOM 1045 O O . GLN A 1 131 ? -37.831 -1.016 -4.241 1.00 81.50 131 GLN A O 1
ATOM 1050 N N . PRO A 1 132 ? -38.263 -1.269 -2.047 1.00 67.81 132 PRO A N 1
ATOM 1051 C CA . PRO A 1 132 ? -37.078 -2.083 -1.811 1.00 67.81 132 PRO A CA 1
ATOM 1052 C C . PRO A 1 132 ? -37.204 -3.418 -2.558 1.00 67.81 132 PRO A C 1
ATOM 1054 O O . PRO A 1 132 ? -38.226 -4.096 -2.457 1.00 67.81 132 PRO A O 1
ATOM 1057 N N . LYS A 1 133 ? -36.169 -3.804 -3.310 1.00 67.62 133 LYS A N 1
ATOM 1058 C CA . LYS A 1 133 ? -36.207 -4.981 -4.196 1.00 67.62 133 LYS A CA 1
ATOM 1059 C C . LYS A 1 133 ? -36.338 -6.295 -3.426 1.00 67.62 133 LYS A C 1
ATOM 1061 O O . LYS A 1 133 ? -37.140 -7.146 -3.792 1.00 67.62 133 LYS A O 1
ATOM 1066 N N . GLU A 1 134 ? -35.536 -6.459 -2.376 1.00 71.88 134 GLU A N 1
ATOM 1067 C CA . GLU A 1 134 ? -35.568 -7.609 -1.465 1.00 71.88 134 GLU A CA 1
ATOM 1068 C C . GLU A 1 134 ? -34.968 -7.192 -0.120 1.00 71.88 134 GLU A C 1
ATOM 1070 O O . GLU A 1 134 ? -33.840 -6.705 -0.068 1.00 71.88 134 GLU A O 1
ATOM 1075 N N . ILE A 1 135 ? -35.720 -7.358 0.970 1.00 63.31 135 ILE A N 1
ATOM 1076 C CA . ILE A 1 135 ? -35.271 -6.989 2.315 1.00 63.31 135 ILE A CA 1
ATOM 1077 C C . ILE A 1 135 ? -34.800 -8.245 3.045 1.00 63.31 135 ILE A C 1
ATOM 1079 O O . ILE A 1 135 ? -35.608 -9.123 3.342 1.00 63.31 135 ILE A O 1
ATOM 1083 N N . LEU A 1 136 ? -33.507 -8.305 3.367 1.00 46.62 136 LEU A N 1
ATOM 1084 C CA . LEU A 1 136 ? -32.910 -9.412 4.121 1.00 46.62 136 LEU A CA 1
ATOM 1085 C C . LEU A 1 136 ? -33.231 -9.317 5.615 1.00 46.62 136 LEU A C 1
ATOM 1087 O O . LEU A 1 136 ? -33.538 -10.316 6.260 1.00 46.62 136 LEU A O 1
ATOM 1091 N N . GLU A 1 137 ? -33.179 -8.103 6.159 1.00 53.88 137 GLU A N 1
ATOM 1092 C CA . GLU A 1 137 ? -33.498 -7.825 7.556 1.00 53.88 137 GLU A CA 1
ATOM 1093 C C . GLU A 1 137 ? -34.113 -6.432 7.686 1.00 53.88 137 GLU A C 1
ATOM 1095 O O . GLU A 1 137 ? -33.741 -5.506 6.962 1.00 53.88 137 GLU A O 1
ATOM 1100 N N . LYS A 1 138 ? -35.070 -6.282 8.606 1.00 61.62 138 LYS A N 1
ATOM 1101 C CA . LYS A 1 138 ? -35.804 -5.036 8.838 1.00 61.62 138 LYS A CA 1
ATOM 1102 C C . LYS A 1 138 ? -35.969 -4.790 10.328 1.00 61.62 138 LYS A C 1
ATOM 1104 O O . LYS A 1 138 ? -36.508 -5.632 11.043 1.00 61.62 138 LYS A O 1
ATOM 1109 N N . GLN A 1 139 ? -35.590 -3.600 10.772 1.00 62.19 139 GLN A N 1
ATOM 1110 C CA . GLN A 1 139 ? -35.864 -3.093 12.105 1.00 62.19 139 GLN A CA 1
ATOM 1111 C C . GLN A 1 139 ? -36.698 -1.817 11.998 1.00 62.19 139 GLN A C 1
ATOM 1113 O O . GLN A 1 139 ? -36.313 -0.860 11.331 1.00 62.19 139 GLN A O 1
ATOM 1118 N N . VAL A 1 140 ? -37.836 -1.797 12.688 1.00 62.25 140 VAL A N 1
ATOM 1119 C CA . VAL A 1 140 ? -38.691 -0.612 12.798 1.00 62.25 140 VAL A CA 1
ATOM 1120 C C . VAL A 1 140 ? -38.614 -0.120 14.234 1.00 62.25 140 VAL A C 1
ATOM 1122 O O . VAL A 1 140 ? -38.978 -0.842 15.165 1.00 62.25 140 VAL A O 1
ATOM 1125 N N . VAL A 1 141 ? -38.105 1.093 14.424 1.00 63.19 141 VAL A N 1
ATOM 1126 C CA . VAL A 1 141 ? -37.954 1.719 15.738 1.00 63.19 141 VAL A CA 1
ATOM 1127 C C . VAL A 1 141 ? -38.719 3.037 15.745 1.00 63.19 141 VAL A C 1
ATOM 1129 O O . VAL A 1 141 ? -38.648 3.830 14.811 1.00 63.19 141 VAL A O 1
ATOM 1132 N N . LEU A 1 142 ? -39.457 3.289 16.823 1.00 58.25 142 LEU A N 1
ATOM 1133 C CA . LEU A 1 142 ? -39.972 4.625 17.108 1.00 58.25 142 LEU A CA 1
ATOM 1134 C C . LEU A 1 142 ? -38.831 5.451 17.689 1.00 58.25 142 LEU A C 1
ATOM 1136 O O . LEU A 1 142 ? -38.358 5.148 18.785 1.00 58.25 142 LEU A O 1
ATOM 1140 N N . ALA A 1 143 ? -38.403 6.477 16.964 1.00 57.81 143 ALA A N 1
ATOM 1141 C CA . ALA A 1 143 ? -37.358 7.392 17.397 1.00 57.81 143 ALA A CA 1
ATOM 1142 C C . ALA A 1 143 ? -37.920 8.814 17.490 1.00 57.81 143 ALA A C 1
ATOM 1144 O O . ALA A 1 143 ? -38.867 9.180 16.797 1.00 57.81 143 ALA A O 1
ATOM 1145 N N . THR A 1 144 ? -37.345 9.643 18.351 1.00 56.12 144 THR A N 1
ATOM 1146 C CA . THR A 1 144 ? -37.587 11.092 18.318 1.00 56.12 144 THR A CA 1
ATOM 1147 C C . THR A 1 144 ? -36.366 11.775 17.730 1.00 56.12 144 THR A C 1
ATOM 1149 O O . THR A 1 144 ? -35.248 11.515 18.181 1.00 56.12 144 THR A O 1
ATOM 1152 N N . LEU A 1 145 ? -36.574 12.641 16.742 1.00 54.91 145 LEU A N 1
ATOM 1153 C CA . LEU A 1 145 ? -35.543 13.520 16.204 1.00 54.91 145 LEU A CA 1
ATOM 1154 C C . LEU A 1 145 ? -35.915 14.953 16.529 1.00 54.91 145 LEU A C 1
ATOM 1156 O O . LEU A 1 145 ? -37.066 15.363 16.408 1.00 54.91 145 LEU A O 1
ATOM 1160 N N . ASP A 1 146 ? -34.917 15.734 16.888 1.00 45.47 146 ASP A N 1
ATOM 1161 C CA . ASP A 1 146 ? -35.050 17.175 16.814 1.00 45.47 146 ASP A CA 1
ATOM 1162 C C . ASP A 1 146 ? -35.207 17.588 15.335 1.00 45.47 146 ASP A C 1
ATOM 1164 O O . ASP A 1 146 ? -34.436 17.120 14.491 1.00 45.47 146 ASP A O 1
ATOM 1168 N N . PRO A 1 147 ? -36.211 18.388 14.949 1.00 42.34 147 PRO A N 1
ATOM 1169 C CA . PRO A 1 147 ? -36.229 19.015 13.650 1.00 42.34 147 PRO A CA 1
ATOM 1170 C C . PRO A 1 147 ? -35.127 20.068 13.567 1.00 42.34 147 PRO A C 1
ATOM 1172 O O . PRO A 1 147 ? -34.858 20.820 14.497 1.00 42.34 147 PRO A O 1
ATOM 1175 N N . LEU A 1 148 ? -34.613 20.205 12.350 1.00 44.41 148 LEU A N 1
ATOM 1176 C CA . LEU A 1 148 ? -33.761 21.286 11.853 1.00 44.41 148 LEU A CA 1
ATOM 1177 C C . LEU A 1 148 ? -34.357 22.709 12.022 1.00 44.41 148 LEU A C 1
ATOM 1179 O O . LEU A 1 148 ? -33.734 23.674 11.582 1.00 44.41 148 LEU A O 1
ATOM 1183 N N . VAL A 1 149 ? -35.548 22.863 12.623 1.00 41.91 149 VAL A N 1
ATOM 1184 C CA . VAL A 1 149 ? -36.289 24.127 12.775 1.00 41.91 149 VAL A CA 1
ATOM 1185 C C . VAL A 1 149 ? -37.109 24.109 14.085 1.00 41.91 149 VAL A C 1
ATOM 1187 O O . VAL A 1 149 ? -37.887 23.185 14.304 1.00 41.91 149 VAL A O 1
ATOM 1190 N N . ASP A 1 150 ? -36.936 25.144 14.918 1.00 47.53 150 ASP A N 1
ATOM 1191 C CA . ASP A 1 150 ? -37.681 25.511 16.149 1.00 47.53 150 ASP A CA 1
ATOM 1192 C C . ASP A 1 150 ? -37.422 24.759 17.480 1.00 47.53 150 ASP A C 1
ATOM 1194 O O . ASP A 1 150 ? -37.940 25.184 18.511 1.00 47.53 150 ASP A O 1
ATOM 1198 N N . GLY A 1 151 ? -36.563 23.732 17.531 1.00 51.41 151 GLY A N 1
ATOM 1199 C CA . GLY A 1 151 ? -36.082 23.143 18.802 1.00 51.41 151 GLY A CA 1
ATOM 1200 C C . GLY A 1 151 ? -37.092 22.280 19.582 1.00 51.41 151 GLY A C 1
ATOM 1201 O O . GLY A 1 151 ? -36.912 22.048 20.781 1.00 51.41 151 GLY A O 1
ATOM 1202 N N . GLU A 1 152 ? -38.155 21.813 18.922 1.00 56.75 152 GLU A N 1
ATOM 1203 C CA . GLU A 1 152 ? -39.149 20.880 19.476 1.00 56.75 152 GLU A CA 1
ATOM 1204 C C . GLU A 1 152 ? -38.896 19.445 18.997 1.00 56.75 152 GLU A C 1
ATOM 1206 O O . GLU A 1 152 ? -39.013 19.188 17.808 1.00 56.75 152 GLU A O 1
ATOM 1211 N N . LEU A 1 153 ? -38.657 18.474 19.886 1.00 57.50 153 LEU A N 1
ATOM 1212 C CA . LEU A 1 153 ? -38.453 17.066 19.499 1.00 57.50 153 LEU A CA 1
ATOM 1213 C C . LEU A 1 153 ? -39.671 16.491 18.751 1.00 57.50 153 LEU A C 1
ATOM 1215 O O . LEU A 1 153 ? -40.711 16.211 19.348 1.00 57.50 153 LEU A O 1
ATOM 1219 N N . LYS A 1 154 ? -39.524 16.213 17.452 1.00 65.19 154 LYS A N 1
ATOM 1220 C CA . LYS A 1 154 ? -40.558 15.579 16.626 1.00 65.19 154 LYS A CA 1
ATOM 1221 C C . LYS A 1 154 ? -40.364 14.056 16.599 1.00 65.19 154 LYS A C 1
ATOM 1223 O O . LYS A 1 154 ? -39.251 13.568 16.412 1.00 65.19 154 LYS A O 1
ATOM 1228 N N . PRO A 1 155 ? -41.417 13.255 16.806 1.00 68.12 155 PRO A N 1
ATOM 1229 C CA . PRO A 1 155 ? -41.317 11.810 16.690 1.00 68.12 155 PRO A CA 1
ATOM 1230 C C . PRO A 1 155 ? -41.378 11.380 15.219 1.00 68.12 155 PRO A C 1
ATOM 1232 O O . PRO A 1 155 ? -42.161 11.920 14.437 1.00 68.12 155 PRO A O 1
ATOM 1235 N N . TYR A 1 156 ? -40.573 10.381 14.867 1.00 73.00 156 TYR A N 1
ATOM 1236 C CA . TYR A 1 156 ? -40.501 9.786 13.536 1.00 73.00 156 TYR A CA 1
ATOM 1237 C C . TYR A 1 156 ? -40.513 8.262 13.649 1.00 73.00 156 TYR A C 1
ATOM 1239 O O . TYR A 1 156 ? -40.070 7.678 14.645 1.00 73.00 156 TYR A O 1
ATOM 1247 N N . LEU A 1 157 ? -41.010 7.604 12.608 1.00 75.12 157 LEU A N 1
ATOM 1248 C CA . LEU A 1 157 ? -40.800 6.178 12.427 1.00 75.12 157 LEU A CA 1
ATOM 1249 C C . LEU A 1 157 ? -39.465 5.983 11.704 1.00 75.12 157 LEU A C 1
ATOM 1251 O O . LEU A 1 157 ? -39.310 6.412 10.561 1.00 75.12 157 LEU A O 1
ATOM 1255 N N . GLU A 1 158 ? -38.498 5.370 12.382 1.00 75.25 158 GLU A N 1
ATOM 1256 C CA . GLU A 1 158 ? -37.209 5.008 11.801 1.00 75.25 158 GLU A CA 1
ATOM 1257 C C . GLU A 1 158 ? -37.267 3.566 11.307 1.00 75.25 158 GLU A C 1
ATOM 1259 O O . GLU A 1 158 ? -37.477 2.627 12.079 1.00 75.25 158 GLU A O 1
ATOM 1264 N N . ILE A 1 159 ? -37.061 3.392 10.007 1.00 75.88 159 ILE A N 1
ATOM 1265 C CA . ILE A 1 159 ? -36.978 2.087 9.367 1.00 75.88 159 ILE A CA 1
ATOM 1266 C C . ILE A 1 159 ? -35.524 1.883 8.968 1.00 75.88 159 ILE A C 1
ATOM 1268 O O . ILE A 1 159 ? -35.007 2.603 8.113 1.00 75.88 159 ILE A O 1
ATOM 1272 N N . LYS A 1 160 ? -34.869 0.901 9.587 1.00 68.25 160 LYS A N 1
ATOM 1273 C CA . LYS A 1 160 ? -33.567 0.399 9.148 1.00 68.25 160 LYS A CA 1
ATOM 1274 C C . LYS A 1 160 ? -33.766 -0.923 8.445 1.00 68.25 160 LYS A C 1
ATOM 1276 O O . LYS A 1 160 ? -34.450 -1.799 8.975 1.00 68.25 160 LYS A O 1
ATOM 1281 N N . PHE A 1 161 ? -33.187 -1.084 7.271 1.00 65.00 161 PHE A N 1
ATOM 1282 C CA . PHE A 1 161 ? -33.307 -2.336 6.542 1.00 65.00 161 PHE A CA 1
ATOM 1283 C C . PHE A 1 161 ? -32.054 -2.630 5.732 1.00 65.00 161 PHE A C 1
ATOM 1285 O O . PHE A 1 161 ? -31.332 -1.724 5.324 1.00 65.00 161 PHE A O 1
ATOM 1292 N N . ILE A 1 162 ? -31.806 -3.919 5.531 1.00 54.44 162 ILE A N 1
ATOM 1293 C CA . ILE A 1 162 ? -30.746 -4.420 4.666 1.00 54.44 162 ILE A CA 1
ATOM 1294 C C . ILE A 1 162 ? -31.404 -4.831 3.359 1.00 54.44 162 ILE A C 1
ATOM 1296 O O . ILE A 1 162 ? -32.216 -5.758 3.333 1.00 54.44 162 ILE A O 1
ATOM 1300 N N . GLU A 1 163 ? -31.060 -4.146 2.277 1.00 57.84 163 GLU A N 1
ATOM 1301 C CA . GLU A 1 163 ? -31.502 -4.532 0.941 1.00 57.84 163 GLU A CA 1
ATOM 1302 C C . GLU A 1 163 ? -30.529 -5.556 0.343 1.00 57.84 163 GLU A C 1
ATOM 1304 O O . GLU A 1 163 ? -29.321 -5.319 0.313 1.00 57.84 163 GLU A O 1
ATOM 1309 N N . ALA A 1 164 ? -31.042 -6.683 -0.159 1.00 51.59 164 ALA A N 1
ATOM 1310 C CA . ALA A 1 164 ? -30.238 -7.810 -0.643 1.00 51.59 164 ALA A CA 1
ATOM 1311 C C . ALA A 1 164 ? -29.273 -7.444 -1.778 1.00 51.59 164 ALA A C 1
ATOM 1313 O O . ALA A 1 164 ? -28.260 -8.113 -1.961 1.00 51.59 164 ALA A O 1
ATOM 1314 N N . TYR A 1 165 ? -29.600 -6.388 -2.525 1.00 46.34 165 TYR A N 1
ATOM 1315 C CA . TYR A 1 165 ? -28.868 -5.944 -3.709 1.00 46.34 165 TYR A CA 1
ATOM 1316 C C . TYR A 1 165 ? -27.774 -4.916 -3.434 1.00 46.34 165 TYR A C 1
ATOM 1318 O O . TYR A 1 165 ? -26.871 -4.786 -4.249 1.00 46.34 165 TYR A O 1
ATOM 1326 N N . ASN A 1 166 ? -27.888 -4.157 -2.345 1.00 51.69 166 ASN A N 1
ATOM 1327 C CA . ASN A 1 166 ? -26.921 -3.113 -2.000 1.00 51.69 166 ASN A CA 1
ATOM 1328 C C . ASN A 1 166 ? -26.055 -3.516 -0.799 1.00 51.69 166 ASN A C 1
ATOM 1330 O O . ASN A 1 166 ? -25.091 -2.810 -0.499 1.00 51.69 166 ASN A O 1
ATOM 1334 N N . LYS A 1 167 ? -26.483 -4.564 -0.065 1.00 48.44 167 LYS A N 1
ATOM 1335 C CA . LYS A 1 167 ? -26.124 -4.915 1.318 1.00 48.44 167 LYS A CA 1
ATOM 1336 C C . LYS A 1 167 ? -25.599 -3.704 2.081 1.00 48.44 167 LYS A C 1
ATOM 1338 O O . LYS A 1 167 ? -24.549 -3.751 2.695 1.00 48.44 167 LYS A O 1
ATOM 1343 N N . GLY A 1 168 ? -26.329 -2.598 2.044 1.00 51.19 168 GLY A N 1
ATOM 1344 C CA . GLY A 1 168 ? -26.113 -1.442 2.896 1.00 51.19 168 GLY A CA 1
ATOM 1345 C C . GLY A 1 168 ? -27.195 -1.427 3.962 1.00 51.19 168 GLY A C 1
ATOM 1346 O O . GLY A 1 168 ? -28.320 -1.856 3.701 1.00 51.19 168 GLY A O 1
ATOM 1347 N N . ILE A 1 169 ? -26.871 -0.947 5.160 1.00 53.06 169 ILE A N 1
ATOM 1348 C CA . ILE A 1 169 ? -27.895 -0.586 6.138 1.00 53.06 169 ILE A CA 1
ATOM 1349 C C . ILE A 1 169 ? -28.507 0.722 5.647 1.00 53.06 169 ILE A C 1
ATOM 1351 O O . ILE A 1 169 ? -27.924 1.792 5.818 1.00 53.06 169 ILE A O 1
ATOM 1355 N N . GLU A 1 170 ? -29.675 0.633 5.028 1.00 68.88 170 GLU A N 1
ATOM 1356 C CA . GLU A 1 170 ? -30.482 1.786 4.655 1.00 68.88 170 GLU A CA 1
ATOM 1357 C C . GLU A 1 170 ? -31.269 2.264 5.870 1.00 68.88 170 GLU A C 1
ATOM 1359 O O . GLU A 1 170 ? -31.759 1.467 6.675 1.00 68.88 170 GLU A O 1
ATOM 1364 N N . ARG A 1 171 ? -31.418 3.579 5.996 1.00 75.50 171 ARG A N 1
ATOM 1365 C CA . ARG A 1 171 ? -32.243 4.221 7.014 1.00 75.50 171 ARG A CA 1
ATOM 1366 C C . ARG A 1 171 ? -33.204 5.184 6.354 1.00 75.50 171 ARG A C 1
ATOM 1368 O O . ARG A 1 171 ? -32.790 6.058 5.596 1.00 75.50 171 ARG A O 1
ATOM 1375 N N . VAL A 1 172 ? -34.475 5.048 6.701 1.00 79.06 172 VAL A N 1
ATOM 1376 C CA . VAL A 1 172 ? -35.562 5.915 6.251 1.00 79.06 172 VAL A CA 1
ATOM 1377 C C . VAL A 1 172 ? -36.291 6.463 7.467 1.00 79.06 172 VAL A C 1
ATOM 1379 O O . VAL A 1 172 ? -36.575 5.729 8.415 1.00 79.06 172 VAL A O 1
ATOM 1382 N N . LEU A 1 173 ? -36.591 7.758 7.433 1.00 77.88 173 LEU A N 1
ATOM 1383 C CA . LEU A 1 173 ? -37.375 8.442 8.452 1.00 77.88 173 LEU A CA 1
ATOM 1384 C C . LEU A 1 173 ? -38.706 8.899 7.883 1.00 77.88 173 LEU A C 1
ATOM 1386 O O . LEU A 1 173 ? -38.738 9.607 6.877 1.00 77.88 173 LEU A O 1
ATOM 1390 N N . ILE A 1 174 ? -39.788 8.530 8.565 1.00 78.94 174 ILE A N 1
ATOM 1391 C CA . ILE A 1 174 ? -41.151 8.898 8.186 1.00 78.94 174 ILE A CA 1
ATOM 1392 C C . ILE A 1 174 ? -41.776 9.744 9.295 1.00 78.94 174 ILE A C 1
ATOM 1394 O O . ILE A 1 174 ? -41.754 9.357 10.466 1.00 78.94 174 ILE A O 1
ATOM 1398 N N . ASP A 1 175 ? -42.306 10.911 8.936 1.00 75.88 175 ASP A N 1
ATOM 1399 C CA . ASP A 1 175 ? -42.976 11.808 9.878 1.00 75.88 175 ASP A CA 1
ATOM 1400 C C . ASP A 1 175 ? -44.435 11.395 10.159 1.00 75.88 175 ASP A C 1
ATOM 1402 O O . ASP A 1 175 ? -45.002 10.488 9.548 1.00 75.88 175 ASP A O 1
ATOM 1406 N N . SER A 1 176 ? -45.085 12.082 11.103 1.00 72.75 176 SER A N 1
ATOM 1407 C CA . SER A 1 176 ? -46.490 11.824 11.456 1.00 72.75 176 SER A CA 1
ATOM 1408 C C . SER A 1 176 ? -47.515 12.160 10.363 1.00 72.75 176 SER A C 1
ATOM 1410 O O . SER A 1 176 ? -48.673 11.767 10.493 1.00 72.75 176 SER A O 1
ATOM 1412 N N . GLN A 1 177 ? -47.110 12.898 9.325 1.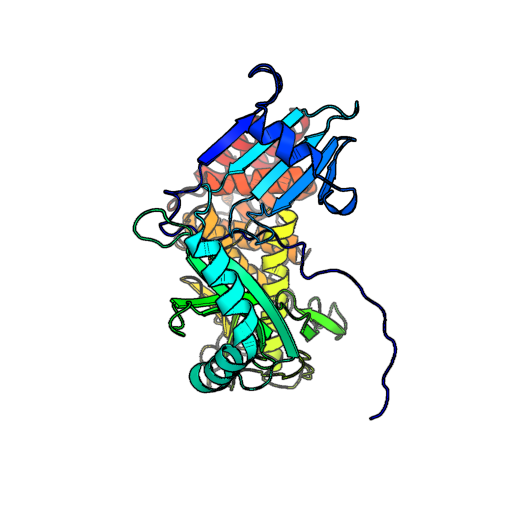00 78.94 177 GLN A N 1
ATOM 1413 C CA . GLN A 1 177 ? -47.907 13.200 8.131 1.00 78.94 177 GLN A CA 1
ATOM 1414 C C . GLN A 1 177 ? -47.615 12.217 6.990 1.00 78.94 177 GLN A C 1
ATOM 1416 O O . GLN A 1 177 ? -48.109 12.405 5.883 1.00 78.94 177 GLN A O 1
ATOM 1421 N N . GLU A 1 178 ? -46.858 11.155 7.280 1.00 76.50 178 GLU A N 1
ATOM 1422 C CA . GLU A 1 178 ? -46.479 10.092 6.359 1.00 76.50 178 GLU A CA 1
ATOM 1423 C C . GLU A 1 178 ? -45.368 10.482 5.370 1.00 76.50 178 GLU A C 1
ATOM 1425 O O . GLU A 1 178 ? -45.013 9.674 4.521 1.00 76.50 178 GLU A O 1
ATOM 1430 N N . ASN A 1 179 ? -44.746 11.658 5.467 1.00 81.00 179 ASN A N 1
ATOM 1431 C CA . ASN A 1 179 ? -43.683 12.043 4.536 1.00 81.00 179 ASN A CA 1
ATOM 1432 C C . ASN A 1 179 ? -42.357 11.354 4.878 1.00 81.00 179 ASN A C 1
ATOM 1434 O O . ASN A 1 179 ? -41.958 11.313 6.043 1.00 81.00 179 ASN A O 1
ATOM 1438 N N . ILE A 1 180 ? -41.637 10.877 3.855 1.00 79.94 180 ILE A N 1
ATOM 1439 C CA . ILE A 1 180 ? -40.222 10.515 3.998 1.00 79.94 180 ILE A CA 1
ATOM 1440 C C . ILE A 1 180 ? -39.433 11.818 4.107 1.00 79.94 180 ILE A C 1
ATOM 1442 O O . ILE A 1 180 ? -39.332 12.566 3.137 1.00 79.94 180 ILE A O 1
ATOM 1446 N N . VAL A 1 181 ? -38.896 12.096 5.291 1.00 75.50 181 VAL A N 1
ATOM 1447 C CA . VAL A 1 181 ? -38.179 13.351 5.571 1.00 75.50 181 VAL A CA 1
ATOM 1448 C C . VAL A 1 181 ? -36.665 13.222 5.426 1.00 75.50 181 VAL A C 1
ATOM 1450 O O . VAL A 1 181 ? -35.975 14.230 5.315 1.00 75.50 181 VAL A O 1
ATOM 1453 N N . ASP A 1 182 ? -36.148 11.993 5.438 1.00 71.19 182 ASP A N 1
ATOM 1454 C CA . ASP A 1 182 ? -34.724 11.691 5.305 1.00 71.19 182 ASP A CA 1
ATOM 1455 C C . ASP A 1 182 ? -34.540 10.226 4.880 1.00 71.19 182 ASP A C 1
ATOM 1457 O O . ASP A 1 182 ? -35.266 9.331 5.332 1.00 71.19 182 ASP A O 1
ATOM 1461 N N . ARG A 1 183 ? -33.556 9.990 4.010 1.00 78.00 183 ARG A N 1
ATOM 1462 C CA . ARG A 1 183 ? -33.126 8.662 3.566 1.00 78.00 183 ARG A CA 1
ATOM 1463 C C . ARG A 1 183 ? -31.613 8.663 3.421 1.00 78.00 183 ARG A C 1
ATOM 1465 O O . ARG A 1 183 ? -31.070 9.479 2.681 1.00 78.00 183 ARG A O 1
ATOM 1472 N N . GLN A 1 184 ? -30.945 7.738 4.101 1.00 68.38 184 GLN A N 1
ATOM 1473 C CA . GLN A 1 184 ? -29.487 7.651 4.108 1.00 68.38 184 GLN A CA 1
ATOM 1474 C C . GLN A 1 184 ? -29.021 6.198 4.118 1.00 68.38 184 GLN A C 1
ATOM 1476 O O . GLN A 1 184 ? -29.576 5.364 4.834 1.00 68.38 184 GLN A O 1
ATOM 1481 N N . THR A 1 185 ? -27.940 5.923 3.396 1.00 62.19 185 THR A N 1
ATOM 1482 C CA . THR A 1 185 ? -27.148 4.704 3.575 1.00 62.19 185 THR A CA 1
ATOM 1483 C C . THR A 1 185 ? -26.242 4.902 4.790 1.00 62.19 185 THR A C 1
ATOM 1485 O O . THR A 1 185 ? -25.361 5.759 4.785 1.00 62.19 185 THR A O 1
ATOM 1488 N N . VAL A 1 186 ? -26.485 4.146 5.860 1.00 50.03 186 VAL A N 1
ATOM 1489 C CA . VAL A 1 186 ? -25.830 4.310 7.172 1.00 50.03 186 VAL A CA 1
ATOM 1490 C C . VAL A 1 186 ? -24.552 3.482 7.286 1.00 50.03 186 VAL A C 1
ATOM 1492 O O . VAL A 1 186 ? -23.648 3.846 8.033 1.00 50.03 186 VAL A O 1
ATOM 1495 N N . SER A 1 187 ? -24.462 2.369 6.559 1.00 45.19 187 SER A N 1
ATOM 1496 C CA . SER A 1 187 ? -23.272 1.514 6.502 1.00 45.19 187 SER A CA 1
ATOM 1497 C C . SER A 1 187 ? -23.314 0.637 5.251 1.00 45.19 187 SER A C 1
ATOM 1499 O O . SER A 1 187 ? -24.402 0.269 4.820 1.00 45.19 187 SER A O 1
ATOM 1501 N N . PHE A 1 188 ? -22.163 0.258 4.697 1.00 42.75 188 PHE A N 1
ATOM 1502 C CA . PHE A 1 188 ? -22.059 -0.857 3.749 1.00 42.75 188 PHE A CA 1
ATOM 1503 C C . PHE A 1 188 ? -21.786 -2.127 4.565 1.00 42.75 188 PHE A C 1
ATOM 1505 O O . PHE A 1 188 ? -20.882 -2.130 5.401 1.00 42.75 188 PHE A O 1
ATOM 1512 N N . HIS A 1 189 ? -22.513 -3.219 4.344 1.00 42.03 189 HIS A N 1
ATOM 1513 C CA . HIS A 1 189 ? -21.997 -4.537 4.693 1.00 42.03 189 HIS A CA 1
ATOM 1514 C C . HIS A 1 189 ? -20.816 -4.783 3.768 1.00 42.03 189 HIS A C 1
ATOM 1516 O O . HIS A 1 189 ? -20.963 -5.175 2.612 1.00 42.03 189 HIS A O 1
ATOM 1522 N N . LEU A 1 190 ? -19.629 -4.512 4.293 1.00 44.09 190 LEU A N 1
ATOM 1523 C CA . LEU A 1 190 ? -18.409 -5.028 3.716 1.00 44.09 190 LEU A CA 1
ATOM 1524 C C . LEU A 1 190 ? -18.538 -6.547 3.747 1.00 44.09 190 LEU A C 1
ATOM 1526 O O . LEU A 1 190 ? -18.669 -7.158 4.809 1.00 44.09 190 LEU A O 1
ATOM 1530 N N . VAL A 1 191 ? -18.586 -7.137 2.565 1.00 45.25 191 VAL A N 1
ATOM 1531 C CA . VAL A 1 191 ? -18.577 -8.583 2.401 1.00 45.25 191 VAL A CA 1
ATOM 1532 C C . VAL A 1 191 ? -17.129 -9.025 2.299 1.00 45.25 191 VAL A C 1
ATOM 1534 O O . VAL A 1 191 ? -16.307 -8.388 1.640 1.00 45.25 191 VAL A O 1
ATOM 1537 N N . GLU A 1 192 ? -16.790 -10.112 2.983 1.00 56.12 192 GLU A N 1
ATOM 1538 C CA . GLU A 1 192 ? -15.490 -10.738 2.785 1.00 56.12 192 GLU A CA 1
ATOM 1539 C C . GLU A 1 192 ? -15.519 -11.464 1.439 1.00 56.12 192 GLU A C 1
ATOM 1541 O O . GLU A 1 192 ? -16.117 -12.532 1.311 1.00 56.12 192 GLU A O 1
ATOM 1546 N N . GLY A 1 193 ? -14.917 -10.845 0.423 1.00 70.50 193 GLY A N 1
ATOM 1547 C CA . GLY A 1 193 ? -14.696 -11.474 -0.870 1.00 70.50 193 GLY A CA 1
ATOM 1548 C C . GLY A 1 193 ? -13.473 -12.384 -0.837 1.00 70.50 193 GLY A C 1
ATOM 1549 O O . GLY A 1 193 ? -12.618 -12.294 0.050 1.00 70.50 193 GLY A O 1
ATOM 1550 N N . LYS A 1 194 ? -13.352 -13.259 -1.830 1.00 79.44 194 LYS A N 1
ATOM 1551 C CA . LYS A 1 194 ? -12.120 -14.010 -2.075 1.00 79.44 194 LYS A CA 1
ATOM 1552 C C . LYS A 1 194 ? -11.858 -14.159 -3.561 1.00 79.44 194 LYS A C 1
ATOM 1554 O O . LYS A 1 194 ? -12.785 -14.230 -4.364 1.00 79.44 194 LYS A O 1
ATOM 1559 N N . ALA A 1 195 ? -10.590 -14.260 -3.908 1.00 91.56 195 ALA A N 1
ATOM 1560 C CA . ALA A 1 195 ? -10.142 -14.428 -5.273 1.00 91.56 195 ALA A CA 1
ATOM 1561 C C . ALA A 1 195 ? -9.091 -15.525 -5.361 1.00 91.56 195 ALA A C 1
ATOM 1563 O O . ALA A 1 195 ? -8.268 -15.646 -4.457 1.00 91.56 195 ALA A O 1
ATOM 1564 N N . ARG A 1 196 ? -9.115 -16.313 -6.434 1.00 88.38 196 ARG A N 1
ATOM 1565 C CA . ARG A 1 196 ? -8.024 -17.226 -6.762 1.00 88.38 196 ARG A CA 1
ATOM 1566 C C . ARG A 1 196 ? -6.913 -16.421 -7.440 1.00 88.38 196 ARG A C 1
ATOM 1568 O O . ARG A 1 196 ? -7.120 -15.948 -8.549 1.00 88.38 196 ARG A O 1
ATOM 1575 N N . VAL A 1 197 ? -5.790 -16.224 -6.752 1.00 97.25 197 VAL A N 1
ATOM 1576 C CA . VAL A 1 197 ? -4.671 -15.349 -7.161 1.00 97.25 197 VAL A CA 1
ATOM 1577 C C . VAL A 1 197 ? -3.336 -15.895 -6.656 1.00 97.25 197 VAL A C 1
ATOM 1579 O O . VAL A 1 197 ? -3.308 -16.743 -5.761 1.00 97.25 197 VAL A O 1
ATOM 1582 N N . TYR A 1 198 ? -2.238 -15.385 -7.205 1.00 96.44 198 TYR A N 1
ATOM 1583 C CA . TYR A 1 198 ? -0.898 -15.537 -6.645 1.00 96.44 198 TYR A CA 1
ATOM 1584 C C . TYR A 1 198 ? -0.703 -14.550 -5.492 1.00 96.44 198 TYR A C 1
ATOM 1586 O O . TYR A 1 198 ? -1.096 -13.382 -5.583 1.00 96.44 198 TYR A O 1
ATOM 1594 N N . SER A 1 199 ? -0.125 -15.005 -4.376 1.00 93.12 199 SER A N 1
ATOM 1595 C CA . SER A 1 199 ? 0.173 -14.113 -3.247 1.00 93.12 199 SER A CA 1
ATOM 1596 C C . SER A 1 199 ? 1.439 -13.280 -3.461 1.00 93.12 199 SER A C 1
ATOM 1598 O O . SER A 1 199 ? 1.561 -12.226 -2.837 1.00 93.12 199 SER A O 1
ATOM 1600 N N . GLY A 1 200 ? 2.338 -13.758 -4.323 1.00 93.19 200 GLY A N 1
ATOM 1601 C CA . GLY A 1 200 ? 3.535 -13.091 -4.829 1.00 93.19 200 GLY A CA 1
ATOM 1602 C C . GLY A 1 200 ? 3.608 -13.259 -6.348 1.00 93.19 200 GLY A C 1
ATOM 1603 O O . GLY A 1 200 ? 2.594 -13.108 -7.027 1.00 93.19 200 GLY A O 1
ATOM 1604 N N . THR A 1 201 ? 4.777 -13.576 -6.891 1.00 91.00 201 THR A N 1
ATOM 1605 C CA . THR A 1 201 ? 4.912 -13.928 -8.309 1.00 91.00 201 THR A CA 1
ATOM 1606 C C . THR A 1 201 ? 4.420 -15.362 -8.570 1.00 91.00 201 THR A C 1
ATOM 1608 O O . THR A 1 201 ? 4.348 -16.181 -7.647 1.00 91.00 201 THR A O 1
ATOM 1611 N N . PRO A 1 202 ? 4.108 -15.722 -9.827 1.00 88.19 202 PRO A N 1
ATOM 1612 C CA . PRO A 1 202 ? 3.822 -17.112 -10.192 1.00 88.19 202 PRO A CA 1
ATOM 1613 C C . PRO A 1 202 ? 4.982 -18.091 -9.955 1.00 88.19 202 PRO A C 1
ATOM 1615 O O . PRO A 1 202 ? 4.765 -19.299 -9.988 1.00 88.19 202 PRO A O 1
ATOM 1618 N N . GLU A 1 203 ? 6.203 -17.593 -9.750 1.00 88.25 203 GLU A N 1
ATOM 1619 C CA . GLU A 1 203 ? 7.398 -18.409 -9.510 1.00 88.25 203 GLU A CA 1
ATOM 1620 C C . GLU A 1 203 ? 7.656 -18.656 -8.016 1.00 88.25 203 GLU A C 1
ATOM 1622 O O . GLU A 1 203 ? 8.245 -19.675 -7.655 1.00 88.25 203 GLU A O 1
ATOM 1627 N N . ASP A 1 204 ? 7.206 -17.749 -7.143 1.00 89.25 204 ASP A N 1
ATOM 1628 C CA . ASP A 1 204 ? 7.445 -17.803 -5.693 1.00 89.25 204 ASP A CA 1
ATOM 1629 C C . ASP A 1 204 ? 6.208 -18.173 -4.859 1.00 89.25 204 ASP A C 1
ATOM 1631 O O . ASP A 1 204 ? 6.313 -18.355 -3.641 1.00 89.25 204 ASP A O 1
ATOM 1635 N N . SER A 1 205 ? 5.035 -18.285 -5.490 1.00 92.69 205 SER A N 1
ATOM 1636 C CA . SER A 1 205 ? 3.783 -18.547 -4.790 1.00 92.69 205 SER A CA 1
ATOM 1637 C C . SER A 1 205 ? 2.834 -19.455 -5.561 1.00 92.69 205 SER A C 1
ATOM 1639 O O . SER A 1 205 ? 2.721 -19.398 -6.784 1.00 92.69 205 SER A O 1
ATOM 1641 N N . ASP A 1 206 ? 2.098 -20.274 -4.811 1.00 92.44 206 ASP A N 1
ATOM 1642 C CA . ASP A 1 206 ? 1.038 -21.109 -5.361 1.00 92.44 206 ASP A CA 1
ATOM 1643 C C . ASP A 1 206 ? -0.244 -20.301 -5.577 1.00 92.44 206 ASP A C 1
ATOM 1645 O O . ASP A 1 206 ? -0.594 -19.398 -4.809 1.00 92.44 206 ASP A O 1
ATOM 1649 N N . LEU A 1 207 ? -0.999 -20.690 -6.602 1.00 92.38 207 LEU A N 1
ATOM 1650 C CA . LEU A 1 207 ? -2.326 -20.151 -6.847 1.00 92.38 207 LEU A CA 1
ATOM 1651 C C . LEU A 1 207 ? -3.281 -20.588 -5.722 1.00 92.38 207 LEU A C 1
ATOM 1653 O O . LEU A 1 207 ? -3.540 -21.779 -5.538 1.00 92.38 207 LEU A O 1
ATOM 1657 N N . ALA A 1 208 ? -3.847 -19.629 -4.989 1.00 81.25 208 ALA A N 1
ATOM 1658 C CA . ALA A 1 208 ? -4.697 -19.910 -3.835 1.00 81.25 208 ALA A CA 1
ATOM 1659 C C . ALA A 1 208 ? -5.864 -18.924 -3.712 1.00 81.25 208 ALA A C 1
ATOM 1661 O O . ALA A 1 208 ? -5.845 -17.820 -4.253 1.00 81.25 208 ALA A O 1
ATOM 1662 N N . PHE A 1 209 ? -6.902 -19.316 -2.967 1.00 80.19 209 PHE A N 1
ATOM 1663 C CA . PHE A 1 209 ? -7.979 -18.395 -2.611 1.00 80.19 209 PHE A CA 1
ATOM 1664 C C . PHE A 1 209 ? -7.521 -17.431 -1.516 1.00 80.19 209 PHE A C 1
ATOM 1666 O O . PHE A 1 209 ? -7.431 -17.803 -0.346 1.00 80.19 209 PHE A O 1
ATOM 1673 N N . MET A 1 210 ? -7.313 -16.176 -1.895 1.00 86.81 210 MET A N 1
ATOM 1674 C CA . MET A 1 210 ? -6.942 -15.090 -1.000 1.00 86.81 210 MET A CA 1
ATOM 1675 C C . MET A 1 210 ? -8.144 -14.205 -0.685 1.00 86.81 210 MET A C 1
ATOM 1677 O O . MET A 1 210 ? -8.988 -13.933 -1.538 1.00 86.81 210 MET A O 1
ATOM 1681 N N . LYS A 1 211 ? -8.223 -13.734 0.560 1.00 82.25 211 LYS A N 1
ATOM 1682 C CA . LYS A 1 211 ? -9.276 -12.820 1.017 1.00 82.25 211 LYS A CA 1
ATOM 1683 C C . LYS A 1 211 ? -9.105 -11.434 0.394 1.00 82.25 211 LYS A C 1
ATOM 1685 O O . LYS A 1 211 ? -8.036 -10.840 0.539 1.00 82.25 211 LYS A O 1
ATOM 1690 N N . LEU A 1 212 ? -10.178 -10.891 -0.174 1.00 86.19 212 LEU A N 1
ATOM 1691 C CA . LEU A 1 212 ? -10.312 -9.491 -0.577 1.00 86.19 212 LEU A CA 1
ATOM 1692 C C . LEU A 1 212 ? -11.046 -8.726 0.529 1.00 86.19 212 LEU A C 1
ATOM 1694 O O . LEU A 1 212 ? -12.112 -9.150 0.983 1.00 86.19 212 LEU A O 1
ATOM 1698 N N . ARG A 1 213 ? -10.452 -7.636 1.020 1.00 81.62 213 ARG A N 1
ATOM 1699 C CA . ARG A 1 213 ? -10.996 -6.894 2.170 1.00 81.62 213 ARG A CA 1
ATOM 1700 C C . ARG A 1 213 ? -11.944 -5.794 1.731 1.00 81.62 213 ARG A C 1
ATOM 1702 O O . ARG A 1 213 ? -11.817 -5.246 0.640 1.00 81.62 213 ARG A O 1
ATOM 1709 N N . ASP A 1 214 ? -12.844 -5.444 2.647 1.00 77.31 214 ASP A N 1
ATOM 1710 C CA . ASP A 1 214 ? -13.680 -4.250 2.564 1.00 77.31 214 ASP A CA 1
ATOM 1711 C C . ASP A 1 214 ? -14.447 -4.121 1.230 1.00 77.31 214 ASP A C 1
ATOM 1713 O O . ASP A 1 214 ? -14.658 -3.009 0.743 1.00 77.31 214 ASP A O 1
ATOM 1717 N N . MET A 1 215 ? -14.842 -5.241 0.611 1.00 79.81 215 MET A N 1
ATOM 1718 C CA . MET A 1 215 ? -15.468 -5.209 -0.709 1.00 79.81 215 MET A CA 1
ATOM 1719 C C . MET A 1 215 ? -16.858 -4.579 -0.664 1.00 79.81 215 MET A C 1
ATOM 1721 O O . MET A 1 215 ? -17.660 -4.846 0.235 1.00 79.81 215 MET A O 1
ATOM 1725 N N . SER A 1 216 ? -17.140 -3.752 -1.667 1.00 79.81 216 SER A N 1
ATOM 1726 C CA . SER A 1 216 ? -18.465 -3.206 -1.922 1.00 79.81 216 SER A CA 1
ATOM 1727 C C . SER A 1 216 ? -19.391 -4.304 -2.434 1.00 79.81 216 SER A C 1
ATOM 1729 O O . SER A 1 216 ? -19.021 -5.103 -3.291 1.00 79.81 216 SER A O 1
ATOM 1731 N N . ASP A 1 217 ? -20.636 -4.320 -1.963 1.00 71.62 217 ASP A N 1
ATOM 1732 C CA . ASP A 1 217 ? -21.617 -5.317 -2.390 1.00 71.62 217 ASP A CA 1
ATOM 1733 C C . ASP A 1 217 ? -22.282 -4.987 -3.739 1.00 71.62 217 ASP A C 1
ATOM 1735 O O . ASP A 1 217 ? -23.495 -5.007 -3.887 1.00 71.62 217 ASP A O 1
ATOM 1739 N N . ASN A 1 218 ? -21.484 -4.653 -4.751 1.00 77.81 218 ASN A N 1
ATOM 1740 C CA . ASN A 1 218 ? -21.958 -4.443 -6.125 1.00 77.81 218 ASN A CA 1
ATOM 1741 C C . ASN A 1 218 ? -21.532 -5.573 -7.081 1.00 77.81 218 ASN A C 1
ATOM 1743 O O . ASN A 1 218 ? -21.855 -5.555 -8.270 1.00 77.81 218 ASN A O 1
ATOM 1747 N N . GLY A 1 219 ? -20.814 -6.561 -6.543 1.00 79.81 219 GLY A N 1
ATOM 1748 C CA . GLY A 1 219 ? -20.304 -7.726 -7.253 1.00 79.81 219 GLY A CA 1
ATOM 1749 C C . GLY A 1 219 ? -19.075 -7.451 -8.115 1.00 79.81 219 GLY A C 1
ATOM 1750 O O . GLY A 1 219 ? -18.607 -8.373 -8.768 1.00 79.81 219 GLY A O 1
ATOM 1751 N N . TYR A 1 220 ? -18.541 -6.232 -8.145 1.00 94.56 220 TYR A N 1
ATOM 1752 C CA . TYR A 1 220 ? -17.326 -5.904 -8.891 1.00 94.56 220 TYR A CA 1
ATOM 1753 C C . TYR A 1 220 ? -16.101 -5.889 -7.975 1.00 94.56 220 TYR A C 1
ATOM 1755 O O . TYR A 1 220 ? -16.227 -5.861 -6.753 1.00 94.56 220 TYR A O 1
ATOM 1763 N N . LEU A 1 221 ? -14.907 -5.863 -8.571 1.00 96.06 221 LEU A N 1
ATOM 1764 C CA . LEU A 1 221 ? -13.641 -5.604 -7.877 1.00 96.06 221 LEU A CA 1
ATOM 1765 C C . LEU A 1 221 ? -13.572 -4.136 -7.412 1.00 96.06 221 LEU A C 1
ATOM 1767 O O . LEU A 1 221 ? -12.875 -3.295 -7.985 1.00 96.06 221 LEU A O 1
ATOM 1771 N N . GLU A 1 222 ? -14.365 -3.821 -6.389 1.00 94.00 222 GLU A N 1
ATOM 1772 C CA . GLU A 1 222 ? -14.469 -2.503 -5.778 1.00 94.00 222 GLU A CA 1
ATOM 1773 C C . GLU A 1 222 ? -14.569 -2.577 -4.250 1.00 94.00 222 GLU A C 1
ATOM 1775 O O . GLU A 1 222 ? -15.139 -3.500 -3.668 1.00 94.00 222 GLU A O 1
ATOM 1780 N N . SER A 1 223 ? -14.046 -1.540 -3.606 1.00 89.00 223 SER A N 1
ATOM 1781 C CA . SER A 1 223 ? -14.188 -1.213 -2.189 1.00 89.00 223 SER A CA 1
ATOM 1782 C C . SER A 1 223 ? -14.290 0.311 -2.040 1.00 89.00 223 SER A C 1
ATOM 1784 O O . SER A 1 223 ? -14.022 1.055 -2.990 1.00 89.00 223 SER A O 1
ATOM 1786 N N . PRO A 1 224 ? -14.568 0.845 -0.836 1.00 84.31 224 PRO A N 1
ATOM 1787 C CA . PRO A 1 224 ? -14.461 2.286 -0.593 1.00 84.31 224 PRO A CA 1
ATOM 1788 C C . PRO A 1 224 ? -13.073 2.881 -0.911 1.00 84.31 224 PRO A C 1
ATOM 1790 O O . PRO A 1 224 ? -12.954 4.093 -1.098 1.00 84.31 224 PRO A O 1
ATOM 1793 N N . LYS A 1 225 ? -12.025 2.043 -0.960 1.00 89.56 225 LYS A N 1
ATOM 1794 C CA . LYS A 1 225 ? -10.626 2.446 -1.167 1.00 89.56 225 LYS A CA 1
ATOM 1795 C C . LYS A 1 225 ? -10.122 2.196 -2.585 1.00 89.56 225 LYS A C 1
ATOM 1797 O O . LYS A 1 225 ? -9.217 2.904 -3.009 1.00 89.56 225 LYS A O 1
ATOM 1802 N N . LEU A 1 226 ? -10.676 1.229 -3.310 1.00 96.25 226 LEU A N 1
ATOM 1803 C CA . LEU A 1 226 ? -10.164 0.780 -4.606 1.00 96.25 226 LEU A CA 1
ATOM 1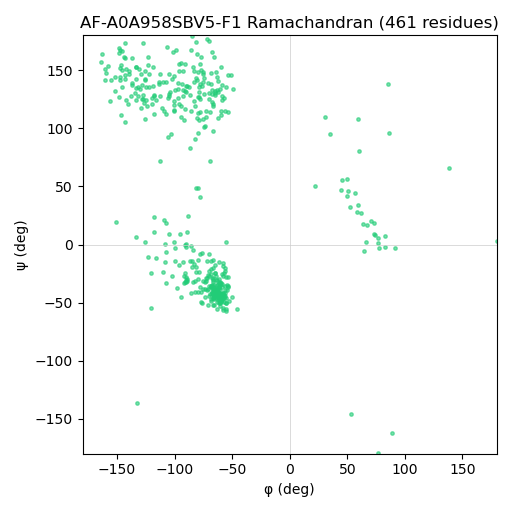804 C C . LEU A 1 226 ? -11.308 0.565 -5.586 1.00 96.25 226 LEU A C 1
ATOM 1806 O O . LEU A 1 226 ? -12.326 -0.016 -5.224 1.00 96.25 226 LEU A O 1
ATOM 1810 N N . LYS A 1 227 ? -11.122 0.980 -6.836 1.00 96.75 227 LYS A N 1
ATOM 1811 C CA . LYS A 1 227 ? -12.048 0.676 -7.928 1.00 96.75 227 LYS A CA 1
ATOM 1812 C C . LYS A 1 227 ? -11.274 0.211 -9.139 1.00 96.75 227 LYS A C 1
ATOM 1814 O O . LYS A 1 227 ? -10.402 0.943 -9.598 1.00 96.75 227 LYS A O 1
ATOM 1819 N N . LEU A 1 228 ? -11.603 -0.969 -9.654 1.00 97.69 228 LEU A N 1
ATOM 1820 C CA . LEU A 1 228 ? -10.932 -1.510 -10.826 1.00 97.69 228 LEU A CA 1
ATOM 1821 C C . LEU A 1 228 ? -11.810 -1.488 -12.082 1.00 97.69 228 LEU A C 1
ATOM 1823 O O . LEU A 1 228 ? -13.008 -1.800 -12.054 1.00 97.69 228 LEU A O 1
ATOM 1827 N N . GLN A 1 229 ? -11.162 -1.138 -13.190 1.00 96.50 229 GLN A N 1
ATOM 1828 C CA . GLN A 1 229 ? -11.685 -1.182 -14.546 1.00 96.50 229 GLN A CA 1
ATOM 1829 C C . GLN A 1 229 ? -10.639 -1.737 -15.521 1.00 96.50 229 GLN A C 1
ATOM 1831 O O . GLN A 1 229 ? -9.442 -1.733 -15.238 1.00 96.50 229 GLN A O 1
ATOM 1836 N N . SER A 1 230 ? -11.104 -2.190 -16.681 1.00 96.06 230 SER A N 1
ATOM 1837 C CA . SER A 1 230 ? -10.259 -2.618 -17.793 1.00 96.06 230 SER A CA 1
ATOM 1838 C C . SER A 1 230 ? -10.588 -1.805 -19.041 1.00 96.06 230 SER A C 1
ATOM 1840 O O . SER A 1 230 ? -11.737 -1.409 -19.238 1.00 96.06 230 SER A O 1
ATOM 1842 N N . VAL A 1 231 ? -9.573 -1.541 -19.866 1.00 94.50 231 VAL A N 1
ATOM 1843 C CA . VAL A 1 231 ? -9.734 -0.887 -21.175 1.00 94.50 231 VAL A CA 1
ATOM 1844 C C . VAL A 1 231 ? -10.147 -1.887 -22.260 1.00 94.50 231 VAL A C 1
ATOM 1846 O O . VAL A 1 231 ? -10.859 -1.514 -23.188 1.00 94.50 231 VAL A O 1
ATOM 1849 N N . SER A 1 232 ? -9.712 -3.147 -22.162 1.00 89.19 232 SER A N 1
ATOM 1850 C CA . SER A 1 232 ? -9.876 -4.146 -23.231 1.00 89.19 232 SER A CA 1
ATOM 1851 C C . SER A 1 232 ? -11.038 -5.115 -23.023 1.00 89.19 232 SER A C 1
ATOM 1853 O O . SER A 1 232 ? -11.420 -5.822 -23.956 1.00 89.19 232 SER A O 1
ATOM 1855 N N . SER A 1 233 ? -11.598 -5.169 -21.815 1.00 88.50 233 SER A N 1
ATOM 1856 C CA . SER A 1 233 ? -12.600 -6.163 -21.440 1.00 88.50 233 SER A CA 1
ATOM 1857 C C . SER A 1 233 ? -13.655 -5.600 -20.496 1.00 88.50 233 SER A C 1
ATOM 1859 O O . SER A 1 233 ? -13.449 -4.602 -19.804 1.00 88.50 233 SER A O 1
ATOM 1861 N N . GLU A 1 234 ? -14.788 -6.296 -20.427 1.00 91.56 234 GLU A N 1
ATOM 1862 C CA . GLU A 1 234 ? -15.799 -6.028 -19.411 1.00 91.56 234 GLU A CA 1
ATOM 1863 C C . GLU A 1 234 ? -15.227 -6.207 -18.000 1.00 91.56 234 GLU A C 1
ATOM 1865 O O . GLU A 1 234 ? -14.291 -6.977 -17.748 1.00 91.56 234 GLU A O 1
ATOM 1870 N N . ARG A 1 235 ? -15.816 -5.474 -17.058 1.00 94.25 235 ARG A N 1
ATOM 1871 C CA . ARG A 1 235 ? -15.416 -5.531 -15.653 1.00 94.25 235 ARG A CA 1
ATOM 1872 C C . ARG A 1 235 ? -15.773 -6.892 -15.076 1.00 94.25 235 ARG A C 1
ATOM 1874 O O . ARG A 1 235 ? -16.923 -7.323 -15.168 1.00 94.25 235 ARG A O 1
ATOM 1881 N N . VAL A 1 236 ? -14.809 -7.534 -14.420 1.00 93.94 236 VAL A N 1
ATOM 1882 C CA . VAL A 1 236 ? -15.056 -8.803 -13.729 1.00 93.94 236 VAL A CA 1
ATOM 1883 C C . VAL A 1 236 ? -16.148 -8.621 -12.672 1.00 93.94 236 VAL A C 1
ATOM 1885 O O . VAL A 1 236 ? -16.056 -7.739 -11.812 1.00 93.94 236 VAL A O 1
ATOM 1888 N N . GLN A 1 237 ? -17.164 -9.487 -12.723 1.00 91.62 237 GLN A N 1
ATOM 1889 C CA . GLN A 1 237 ? -18.300 -9.474 -11.807 1.00 91.62 237 GLN A CA 1
ATOM 1890 C C . GLN A 1 237 ? -18.533 -10.853 -11.176 1.00 91.62 237 GLN A C 1
ATOM 1892 O O . GLN A 1 237 ? -18.527 -11.877 -11.856 1.00 91.62 237 GLN A O 1
ATOM 1897 N N . SER A 1 238 ? -18.808 -10.879 -9.873 1.00 76.94 238 SER A N 1
ATOM 1898 C CA . SER A 1 238 ? -19.178 -12.064 -9.108 1.00 76.94 238 SER A CA 1
ATOM 1899 C C . SER A 1 238 ? -20.281 -11.745 -8.095 1.00 76.94 238 SER A C 1
ATOM 1901 O O . SER A 1 238 ? -20.110 -10.926 -7.196 1.00 76.94 238 SER A O 1
ATOM 1903 N N . LYS A 1 239 ? -21.430 -12.426 -8.201 1.00 67.75 239 LYS A N 1
ATOM 1904 C CA . LYS A 1 239 ? -22.592 -12.208 -7.310 1.00 67.75 239 LYS A CA 1
ATOM 1905 C C . LYS A 1 239 ? -22.338 -12.633 -5.861 1.00 67.75 239 LYS A C 1
ATOM 1907 O O . LYS A 1 239 ? -22.970 -12.115 -4.945 1.00 67.75 239 LYS A O 1
ATOM 1912 N N . ASN A 1 240 ? -21.460 -13.612 -5.658 1.00 58.66 240 ASN A N 1
ATOM 1913 C CA . ASN A 1 240 ? -21.117 -14.150 -4.342 1.00 58.66 240 ASN A CA 1
ATOM 1914 C C . ASN A 1 240 ? -19.739 -13.678 -3.853 1.00 58.66 240 ASN A C 1
ATOM 1916 O O . ASN A 1 240 ? -19.267 -14.195 -2.844 1.00 58.66 240 ASN A O 1
ATOM 1920 N N . HIS A 1 241 ? -19.111 -12.720 -4.549 1.00 76.44 241 HIS A N 1
ATOM 1921 C CA . HIS A 1 241 ? -17.781 -12.183 -4.227 1.00 76.44 241 HIS A CA 1
ATOM 1922 C C . HIS A 1 241 ? -16.672 -13.239 -4.216 1.00 76.44 241 HIS A C 1
ATOM 1924 O O . HIS A 1 241 ? -15.672 -13.103 -3.512 1.00 76.44 241 HIS A O 1
ATOM 1930 N N . VAL A 1 242 ? -16.854 -14.301 -5.005 1.00 78.38 242 VAL A N 1
ATOM 1931 C CA . VAL A 1 242 ? -15.826 -15.302 -5.290 1.00 78.38 242 VAL A CA 1
ATOM 1932 C C . VAL A 1 242 ? -15.360 -15.112 -6.729 1.00 78.38 242 VAL A C 1
ATOM 1934 O O . VAL A 1 242 ? -16.129 -15.337 -7.664 1.00 78.38 242 VAL A O 1
ATOM 1937 N N . PHE A 1 243 ? -14.111 -14.689 -6.900 1.00 89.88 243 PHE A N 1
ATOM 1938 C CA . PHE A 1 243 ? -13.478 -14.464 -8.200 1.00 89.88 243 PHE A CA 1
ATOM 1939 C C . PHE A 1 243 ? -12.530 -15.625 -8.504 1.00 89.88 243 PHE A C 1
ATOM 1941 O O . PHE A 1 243 ? -11.400 -15.661 -8.022 1.00 89.88 243 PHE A O 1
ATOM 1948 N N . ASP A 1 244 ? -13.018 -16.615 -9.244 1.00 87.12 244 ASP A N 1
ATOM 1949 C CA . ASP A 1 244 ? -12.299 -17.859 -9.537 1.00 87.12 244 ASP A CA 1
ATOM 1950 C C . ASP A 1 244 ? -11.953 -17.937 -11.028 1.00 87.12 244 ASP A C 1
ATOM 1952 O O . ASP A 1 244 ? -12.581 -18.663 -11.795 1.00 87.12 244 ASP A O 1
ATOM 1956 N N . LEU A 1 245 ? -10.989 -17.115 -11.446 1.00 91.94 245 LEU A N 1
ATOM 1957 C CA . LEU A 1 245 ? -10.468 -17.105 -12.814 1.00 91.94 245 LEU A CA 1
ATOM 1958 C C . LEU A 1 245 ? -9.201 -17.962 -12.891 1.00 91.94 245 LEU A C 1
ATOM 1960 O O . LEU A 1 245 ? -8.496 -18.147 -11.892 1.00 91.94 245 LEU A O 1
ATOM 1964 N N . SER A 1 246 ? -8.932 -18.579 -14.042 1.00 92.31 246 SER A N 1
ATOM 1965 C CA . SER A 1 246 ? -7.647 -19.255 -14.275 1.00 92.31 246 SER A CA 1
ATOM 1966 C C . SER A 1 246 ? -6.599 -18.240 -14.743 1.00 92.31 246 SER A C 1
ATOM 1968 O O . SER A 1 246 ? -6.988 -17.232 -15.329 1.00 92.31 246 SER A O 1
ATOM 1970 N N . PRO A 1 247 ? -5.295 -18.468 -14.504 1.00 92.38 247 PRO A N 1
ATOM 1971 C CA . PRO A 1 247 ? -4.238 -17.567 -14.976 1.00 92.38 247 PRO A CA 1
ATOM 1972 C C . PRO A 1 247 ? -4.199 -17.353 -16.499 1.00 92.38 247 PRO A C 1
ATOM 1974 O O . PRO A 1 247 ? -3.577 -16.403 -16.967 1.00 92.38 247 PRO A O 1
ATOM 1977 N N . GLU A 1 248 ? -4.832 -18.236 -17.275 1.00 91.50 248 GLU A N 1
ATOM 1978 C CA . GLU A 1 248 ? -4.971 -18.141 -18.732 1.00 91.50 248 GLU A CA 1
ATOM 1979 C C . GLU A 1 248 ? -6.158 -17.267 -19.170 1.00 91.50 248 GLU A C 1
ATOM 1981 O O . GLU A 1 248 ? -6.239 -16.898 -20.342 1.00 91.50 248 GLU A O 1
ATOM 1986 N N . ASP A 1 249 ? -7.086 -16.942 -18.262 1.00 93.81 249 ASP A N 1
ATOM 1987 C CA . ASP A 1 249 ? -8.175 -16.004 -18.536 1.00 93.81 249 ASP A CA 1
ATOM 1988 C C . ASP A 1 249 ? -7.599 -14.581 -18.657 1.00 93.81 249 ASP A C 1
ATOM 1990 O O . ASP A 1 249 ? -6.971 -14.105 -17.707 1.00 93.81 249 ASP A O 1
ATOM 1994 N N . PRO A 1 250 ? -7.835 -13.853 -19.764 1.00 89.06 250 PRO A N 1
ATOM 1995 C CA . PRO A 1 250 ? -7.373 -12.471 -19.913 1.00 89.06 250 PRO A CA 1
ATOM 1996 C C . PRO A 1 250 ? -7.862 -11.531 -18.802 1.00 89.06 250 PRO A C 1
ATOM 1998 O O . PRO A 1 250 ? -7.250 -10.506 -18.532 1.00 89.06 250 PRO A O 1
ATOM 2001 N N . ASN A 1 251 ? -8.963 -11.864 -18.126 1.00 94.62 251 ASN A N 1
ATOM 2002 C CA . ASN A 1 251 ? -9.487 -11.080 -17.015 1.00 94.62 251 ASN A CA 1
ATOM 2003 C C . ASN A 1 251 ? -8.820 -11.399 -15.669 1.00 94.62 251 ASN A C 1
ATOM 2005 O O . ASN A 1 251 ? -9.123 -10.737 -14.674 1.00 94.62 251 ASN A O 1
ATOM 2009 N N . PHE A 1 252 ? -7.921 -12.385 -15.605 1.00 96.94 252 PHE A N 1
ATOM 2010 C CA . PHE A 1 252 ? -7.163 -12.696 -14.394 1.00 96.94 252 PHE A CA 1
ATOM 2011 C C . PHE A 1 252 ? -6.341 -11.495 -13.910 1.00 96.94 252 PHE A C 1
ATOM 2013 O O . PHE A 1 252 ? -6.297 -11.227 -12.709 1.00 96.94 252 PHE A O 1
ATOM 2020 N N . ASP A 1 253 ? -5.794 -10.706 -14.839 1.00 96.94 253 ASP A N 1
ATOM 2021 C CA . ASP A 1 253 ? -5.059 -9.466 -14.566 1.00 96.94 253 ASP A CA 1
ATOM 2022 C C . ASP A 1 253 ? -5.869 -8.475 -13.722 1.00 96.94 253 ASP A C 1
ATOM 2024 O O . ASP A 1 253 ? -5.331 -7.866 -12.796 1.00 96.94 253 ASP A O 1
ATOM 2028 N N . GLN A 1 254 ? -7.180 -8.366 -13.974 1.00 98.12 254 GLN A N 1
ATOM 2029 C CA . GLN A 1 254 ? -8.080 -7.535 -13.169 1.00 98.12 254 GLN A CA 1
ATOM 2030 C C . GLN A 1 254 ? -8.075 -7.994 -11.702 1.00 98.12 254 GLN A C 1
ATOM 2032 O O . GLN A 1 254 ? -7.921 -7.197 -10.778 1.00 98.12 254 GLN A O 1
ATOM 2037 N N . VAL A 1 255 ? -8.226 -9.297 -11.471 1.00 97.69 255 VAL A N 1
ATOM 2038 C CA . VAL A 1 255 ? -8.324 -9.869 -10.123 1.00 97.69 255 VAL A CA 1
ATOM 2039 C C . VAL A 1 255 ? -6.983 -9.778 -9.384 1.00 97.69 255 VAL A C 1
ATOM 2041 O O . VAL A 1 255 ? -6.947 -9.393 -8.212 1.00 97.69 255 VAL A O 1
ATOM 2044 N N . GLN A 1 256 ? -5.883 -10.081 -10.076 1.00 98.25 256 GLN A N 1
ATOM 2045 C CA . GLN A 1 256 ? -4.530 -10.065 -9.524 1.00 98.25 256 GLN A CA 1
ATOM 2046 C C . GLN A 1 256 ? -4.079 -8.642 -9.154 1.00 98.25 256 GLN A C 1
ATOM 2048 O O . GLN A 1 256 ? -3.618 -8.417 -8.030 1.00 98.25 256 GLN A O 1
ATOM 2053 N N . ALA A 1 257 ? -4.300 -7.660 -10.037 1.00 98.44 257 ALA A N 1
ATOM 2054 C CA . ALA A 1 257 ? -3.977 -6.260 -9.763 1.00 98.44 257 ALA A CA 1
ATOM 2055 C C . ALA A 1 257 ? -4.801 -5.701 -8.592 1.00 98.44 257 ALA A C 1
ATOM 2057 O O . ALA A 1 257 ? -4.254 -5.024 -7.717 1.00 98.44 257 ALA A O 1
ATOM 2058 N N . TYR A 1 258 ? -6.103 -6.021 -8.519 1.00 98.44 258 TYR A N 1
ATOM 2059 C CA . TYR A 1 258 ? -6.934 -5.621 -7.379 1.00 98.44 258 TYR A CA 1
ATOM 2060 C C . TYR A 1 258 ? -6.400 -6.194 -6.064 1.00 98.44 258 TYR A C 1
ATOM 2062 O O . TYR A 1 258 ? -6.308 -5.475 -5.069 1.00 98.44 258 TYR A O 1
ATOM 2070 N N . TYR A 1 259 ? -6.035 -7.480 -6.051 1.00 98.31 259 TYR A N 1
ATOM 2071 C CA . TYR A 1 259 ? -5.506 -8.137 -4.860 1.00 98.31 259 TYR A CA 1
ATOM 2072 C C . TYR A 1 259 ? -4.224 -7.462 -4.353 1.00 98.31 259 TYR A C 1
ATOM 2074 O O . TYR A 1 259 ? -4.149 -7.121 -3.169 1.00 98.31 259 TYR A O 1
ATOM 2082 N N . PHE A 1 260 ? -3.241 -7.210 -5.223 1.00 98.56 260 PHE A N 1
ATOM 2083 C CA . PHE A 1 260 ? -2.004 -6.538 -4.815 1.00 98.56 260 PHE A CA 1
ATOM 2084 C C . PHE A 1 260 ? -2.248 -5.108 -4.336 1.00 98.56 260 PHE A C 1
ATOM 2086 O O . PHE A 1 260 ? -1.713 -4.712 -3.299 1.00 98.56 260 PHE A O 1
ATOM 2093 N N . ALA A 1 261 ? -3.123 -4.357 -5.007 1.00 98.56 261 ALA A N 1
ATOM 2094 C CA . ALA A 1 261 ? -3.473 -3.015 -4.564 1.00 98.56 261 ALA A CA 1
ATOM 2095 C C . ALA A 1 261 ? -4.205 -3.008 -3.212 1.00 98.56 261 ALA A C 1
ATOM 2097 O O . ALA A 1 261 ? -3.930 -2.161 -2.356 1.00 98.56 261 ALA A O 1
ATOM 2098 N N . ASP A 1 262 ? -5.090 -3.981 -2.968 1.00 97.12 262 ASP A N 1
ATOM 2099 C CA . ASP A 1 262 ? -5.703 -4.185 -1.656 1.00 97.12 262 ASP A CA 1
ATOM 2100 C C . ASP A 1 262 ? -4.597 -4.425 -0.621 1.00 97.12 262 ASP A C 1
ATOM 2102 O O . ASP A 1 262 ? -4.508 -3.688 0.365 1.00 97.12 262 ASP A O 1
ATOM 2106 N N . ARG A 1 263 ? -3.701 -5.401 -0.840 1.00 97.75 263 ARG A N 1
ATOM 2107 C CA . ARG A 1 263 ? -2.576 -5.696 0.074 1.00 97.75 263 ARG A CA 1
ATOM 2108 C C . ARG A 1 263 ? -1.738 -4.457 0.392 1.00 97.75 263 ARG A C 1
ATOM 2110 O O . ARG A 1 263 ? -1.535 -4.182 1.575 1.00 97.75 263 ARG A O 1
ATOM 2117 N N . ALA A 1 264 ? -1.341 -3.694 -0.622 1.00 98.31 264 ALA A N 1
ATOM 2118 C CA . ALA A 1 264 ? -0.556 -2.477 -0.461 1.00 98.31 264 ALA A CA 1
ATOM 2119 C C . ALA A 1 264 ? -1.293 -1.416 0.374 1.00 98.31 264 ALA A C 1
ATOM 2121 O O . ALA A 1 264 ? -0.756 -0.924 1.367 1.00 98.31 264 ALA A O 1
ATOM 2122 N N . THR A 1 265 ? -2.551 -1.102 0.042 1.00 96.81 265 THR A N 1
ATOM 2123 C CA . THR A 1 265 ? -3.326 -0.082 0.776 1.00 96.81 265 THR A CA 1
ATOM 2124 C C . THR A 1 265 ? -3.553 -0.441 2.248 1.00 96.81 265 THR A C 1
ATOM 2126 O O . THR A 1 265 ? -3.498 0.434 3.115 1.00 96.81 265 THR A O 1
ATOM 2129 N N . ASP A 1 266 ? -3.765 -1.718 2.566 1.00 94.88 266 ASP A N 1
ATOM 2130 C CA . ASP A 1 266 ? -3.881 -2.164 3.958 1.00 94.88 266 ASP A CA 1
ATOM 2131 C C . ASP A 1 266 ? -2.548 -2.175 4.703 1.00 94.88 266 ASP A C 1
ATOM 2133 O O . ASP A 1 266 ? -2.526 -1.919 5.906 1.00 94.88 266 ASP A O 1
ATOM 2137 N N . TRP A 1 267 ? -1.431 -2.429 4.021 1.00 97.38 267 TRP A N 1
ATOM 2138 C CA . TRP A 1 267 ? -0.116 -2.301 4.642 1.00 97.38 267 TRP A CA 1
ATOM 2139 C C . TRP A 1 267 ? 0.124 -0.857 5.098 1.00 97.38 267 TRP A C 1
ATOM 2141 O O . TRP A 1 267 ? 0.466 -0.640 6.259 1.00 97.38 267 TRP A O 1
ATOM 2151 N N . TYR A 1 268 ? -0.175 0.142 4.258 1.00 97.31 268 TYR A N 1
ATOM 2152 C CA . TYR A 1 268 ? -0.085 1.555 4.652 1.00 97.31 268 TYR A CA 1
ATOM 2153 C C . TYR A 1 268 ? -0.971 1.885 5.861 1.00 97.31 268 TYR A C 1
ATOM 2155 O O . TYR A 1 268 ? -0.534 2.567 6.793 1.00 97.31 268 TYR A O 1
ATOM 2163 N N . LYS A 1 269 ? -2.198 1.356 5.894 1.00 92.81 269 LYS A N 1
ATOM 2164 C CA . LYS A 1 269 ? -3.109 1.537 7.029 1.00 92.81 269 LYS A CA 1
ATOM 2165 C C . LYS A 1 269 ? -2.585 0.865 8.301 1.00 92.81 269 LYS A C 1
ATOM 2167 O O . LYS A 1 269 ? -2.544 1.496 9.351 1.00 92.81 269 LYS A O 1
ATOM 2172 N N . SER A 1 270 ? -2.223 -0.411 8.226 1.00 91.75 270 SER A N 1
ATOM 2173 C CA . SER A 1 270 ? -1.897 -1.234 9.396 1.00 91.75 270 SER A CA 1
ATOM 2174 C C . SER A 1 270 ? -0.501 -0.963 9.953 1.00 91.75 270 SER A C 1
ATOM 2176 O O . SER A 1 270 ? -0.324 -0.988 11.168 1.00 91.75 270 SER A O 1
ATOM 2178 N N . GLN A 1 271 ? 0.478 -0.693 9.086 1.00 93.38 271 GLN A N 1
ATOM 2179 C CA . GLN A 1 271 ? 1.871 -0.489 9.483 1.00 93.38 271 GLN A CA 1
ATOM 2180 C C . GLN A 1 271 ? 2.204 0.977 9.742 1.00 93.38 271 GLN A C 1
ATOM 2182 O O . GLN A 1 271 ? 3.035 1.257 10.604 1.00 93.38 271 GLN A O 1
ATOM 2187 N N . LEU A 1 272 ? 1.572 1.906 9.015 1.00 90.88 272 LEU A N 1
ATOM 2188 C CA . LEU A 1 272 ? 1.890 3.336 9.098 1.00 90.88 272 LEU A CA 1
ATOM 2189 C C . LEU A 1 272 ? 0.730 4.192 9.628 1.00 90.88 272 LEU A C 1
ATOM 2191 O O . LEU A 1 272 ? 0.938 5.360 9.944 1.00 90.88 272 LEU A O 1
ATOM 2195 N N . GLY A 1 273 ? -0.486 3.647 9.744 1.00 92.00 273 GLY A N 1
ATOM 2196 C CA . GLY A 1 273 ? -1.666 4.420 10.150 1.00 92.00 273 GLY A CA 1
ATOM 2197 C C . GLY A 1 273 ? -2.140 5.414 9.085 1.00 92.00 273 GLY A C 1
ATOM 2198 O O . GLY A 1 273 ? -2.832 6.378 9.412 1.00 92.00 273 GLY A O 1
ATOM 2199 N N . ILE A 1 274 ? -1.755 5.217 7.819 1.00 86.12 274 ILE A N 1
ATOM 2200 C CA . ILE A 1 274 ? -2.013 6.168 6.732 1.00 86.12 274 ILE A CA 1
ATOM 2201 C C . ILE A 1 274 ? -3.132 5.640 5.839 1.00 86.12 274 ILE A C 1
ATOM 2203 O O . ILE A 1 274 ? -3.063 4.534 5.313 1.00 86.12 274 ILE A O 1
ATOM 2207 N N . GLU A 1 275 ? -4.145 6.474 5.607 1.00 87.94 275 GLU A N 1
ATOM 2208 C CA . GLU A 1 275 ? -5.250 6.176 4.693 1.00 87.94 275 GLU A CA 1
ATOM 2209 C C . GLU A 1 275 ? -5.426 7.284 3.649 1.00 87.94 275 GLU A C 1
ATOM 2211 O O . GLU A 1 275 ? -5.303 8.477 3.949 1.00 87.94 275 GLU A O 1
ATOM 2216 N N . LEU A 1 276 ? -5.757 6.913 2.413 1.00 82.12 276 LEU A N 1
ATOM 2217 C CA . LEU A 1 276 ? -6.166 7.864 1.378 1.00 82.12 276 LEU A CA 1
ATOM 2218 C C . LEU A 1 276 ? -7.603 8.346 1.640 1.00 82.12 276 LEU A C 1
ATOM 2220 O O . LEU A 1 276 ? -8.448 7.602 2.128 1.00 82.12 276 LEU A O 1
ATOM 2224 N N . ARG A 1 277 ? -7.905 9.604 1.299 1.00 78.25 277 ARG A N 1
ATOM 2225 C CA . ARG A 1 277 ? -9.295 10.096 1.299 1.00 78.25 277 ARG A CA 1
ATOM 2226 C C . ARG A 1 277 ? -9.954 9.681 -0.009 1.00 78.25 277 ARG A C 1
ATOM 2228 O O . ARG A 1 277 ? -9.480 10.144 -1.034 1.00 78.25 277 ARG A O 1
ATOM 2235 N N . GLY A 1 278 ? -11.020 8.885 0.001 1.00 79.12 278 GLY A N 1
ATOM 2236 C CA . GLY A 1 278 ? -11.692 8.397 -1.218 1.00 79.12 278 GLY A CA 1
ATOM 2237 C C . GLY A 1 278 ? -10.938 7.265 -1.928 1.00 79.12 278 GLY A C 1
ATOM 2238 O O . GLY A 1 278 ? -9.859 6.875 -1.485 1.00 79.12 278 GLY A O 1
ATOM 2239 N N . SER A 1 279 ? -11.471 6.780 -3.054 1.00 87.38 279 SER A N 1
ATOM 2240 C CA . SER A 1 279 ? -10.934 5.611 -3.765 1.00 87.38 279 SER A CA 1
ATOM 2241 C C . SER A 1 279 ? -9.766 5.929 -4.705 1.00 87.38 279 SER A C 1
ATOM 2243 O O . SER A 1 279 ? -9.703 7.020 -5.279 1.00 87.38 279 SER A O 1
ATOM 2245 N N . LEU A 1 280 ? -8.866 4.965 -4.870 1.00 94.75 280 LEU A N 1
ATOM 2246 C CA . LEU A 1 280 ? -7.880 4.886 -5.942 1.00 94.75 280 LEU A CA 1
ATOM 2247 C C . LEU A 1 280 ? -8.489 4.102 -7.112 1.00 94.75 280 LEU A C 1
ATOM 2249 O O . LEU A 1 280 ? -9.087 3.045 -6.899 1.00 94.75 280 LEU A O 1
ATOM 2253 N N . GLU A 1 281 ? -8.369 4.624 -8.326 1.00 97.81 281 GLU A N 1
ATOM 2254 C CA . GLU A 1 281 ? -8.801 3.930 -9.541 1.00 97.81 281 GLU A CA 1
ATOM 2255 C C . GLU A 1 281 ? -7.643 3.100 -10.104 1.00 97.81 281 GLU A C 1
ATOM 2257 O O . GLU A 1 281 ? -6.511 3.576 -10.157 1.00 97.81 281 GLU A O 1
ATOM 2262 N N . ILE A 1 282 ? -7.921 1.870 -10.526 1.00 98.44 282 ILE A N 1
ATOM 2263 C CA . ILE A 1 282 ? -6.971 0.974 -11.188 1.00 98.44 282 ILE A CA 1
ATOM 2264 C C . ILE A 1 282 ? -7.540 0.660 -12.565 1.00 98.44 282 ILE A C 1
ATOM 2266 O O . ILE A 1 282 ? -8.651 0.144 -12.680 1.00 98.44 282 ILE A O 1
ATOM 2270 N N . GLU A 1 283 ? -6.791 0.989 -13.605 1.00 98.19 283 GLU A N 1
ATOM 2271 C CA . GLU A 1 283 ? -7.147 0.755 -14.998 1.00 98.19 283 GLU A CA 1
ATOM 2272 C C . GLU A 1 283 ? -6.116 -0.196 -15.610 1.00 98.19 283 GLU A C 1
ATOM 2274 O O . GLU A 1 283 ? -4.942 0.155 -15.731 1.00 98.19 283 GLU A O 1
ATOM 2279 N N . VAL A 1 284 ? -6.549 -1.412 -15.948 1.00 98.12 284 VAL A N 1
ATOM 2280 C CA . VAL A 1 284 ? -5.694 -2.449 -16.549 1.00 98.12 284 VAL A CA 1
ATOM 2281 C C . VAL A 1 284 ? -5.904 -2.556 -18.062 1.00 98.12 284 VAL A C 1
ATOM 2283 O O . VAL A 1 284 ? -6.894 -2.053 -18.603 1.00 98.12 284 VAL A O 1
ATOM 2286 N N . HIS A 1 285 ? -4.979 -3.239 -18.738 1.00 96.31 285 HIS A N 1
ATOM 2287 C CA . HIS A 1 285 ? -4.939 -3.421 -20.196 1.00 96.31 285 HIS A CA 1
ATOM 2288 C C . HIS A 1 285 ? -4.849 -2.096 -20.973 1.00 96.31 285 HIS A C 1
ATOM 2290 O O . HIS A 1 285 ? -5.410 -1.931 -22.057 1.00 96.31 285 HIS A O 1
ATOM 2296 N N . VAL A 1 286 ? -4.151 -1.113 -20.402 1.00 96.69 286 VAL A N 1
ATOM 2297 C CA . VAL A 1 286 ? -3.987 0.211 -21.006 1.00 96.69 286 VAL A CA 1
ATOM 2298 C C . VAL A 1 286 ? -3.241 0.111 -22.335 1.00 96.69 286 VAL A C 1
ATOM 2300 O O . VAL A 1 286 ? -2.178 -0.502 -22.432 1.00 96.69 286 VAL A O 1
ATOM 2303 N N . GLY A 1 287 ? -3.804 0.764 -23.352 1.00 92.75 287 GLY A N 1
ATOM 2304 C CA . GLY A 1 287 ? -3.285 0.773 -24.719 1.00 92.75 287 GLY A CA 1
ATOM 2305 C C . GLY A 1 287 ? -3.851 -0.315 -25.629 1.00 92.75 287 GLY A C 1
ATOM 2306 O O . GLY A 1 287 ? -3.573 -0.281 -26.824 1.00 92.75 287 GLY A O 1
ATOM 2307 N N . ALA A 1 288 ? -4.698 -1.206 -25.103 1.00 90.38 288 ALA A N 1
ATOM 2308 C CA . ALA A 1 288 ? -5.377 -2.210 -25.907 1.00 90.38 288 ALA A CA 1
ATOM 2309 C C . ALA A 1 288 ? -6.101 -1.606 -27.137 1.00 90.38 288 ALA A C 1
ATOM 2311 O O . ALA A 1 288 ? -6.646 -0.500 -27.053 1.00 90.38 288 ALA A O 1
ATOM 2312 N N . PRO A 1 289 ? -6.150 -2.332 -28.273 1.00 89.75 289 PRO A N 1
ATOM 2313 C CA . PRO A 1 289 ? -5.698 -3.718 -28.444 1.00 89.75 289 PRO A CA 1
ATOM 2314 C C . PRO A 1 289 ? -4.172 -3.888 -28.544 1.00 89.75 289 PRO A C 1
ATOM 2316 O O . PRO A 1 289 ? -3.699 -5.022 -28.524 1.00 89.75 289 PRO A O 1
ATOM 2319 N N . ASP A 1 290 ? -3.404 -2.798 -28.628 1.00 93.31 290 ASP A N 1
ATOM 2320 C CA . ASP A 1 290 ? -1.946 -2.866 -28.642 1.00 93.31 290 ASP A CA 1
ATOM 2321 C C . ASP A 1 290 ? -1.394 -3.148 -27.238 1.00 93.31 290 ASP A C 1
ATOM 2323 O O . ASP A 1 290 ? -1.844 -2.601 -26.228 1.00 93.31 290 ASP A O 1
ATOM 2327 N N . LYS A 1 291 ? -0.370 -3.999 -27.165 1.00 90.88 291 LYS A N 1
ATOM 2328 C CA . LYS A 1 291 ? 0.321 -4.272 -25.906 1.00 90.88 291 LYS A CA 1
ATOM 2329 C C . LYS A 1 291 ? 1.287 -3.142 -25.581 1.00 90.88 291 LYS A C 1
ATOM 2331 O O . LYS A 1 291 ? 2.141 -2.797 -26.395 1.00 90.88 291 LYS A O 1
ATOM 2336 N N . THR A 1 292 ? 1.173 -2.582 -24.378 1.00 95.56 292 THR A N 1
ATOM 2337 C CA . THR A 1 292 ? 2.024 -1.474 -23.926 1.00 95.56 292 THR A CA 1
ATOM 2338 C C . THR A 1 292 ? 2.759 -1.806 -22.637 1.00 95.56 292 THR A C 1
ATOM 2340 O O . THR A 1 292 ? 2.276 -2.578 -21.809 1.00 95.56 292 THR A O 1
ATOM 2343 N N . ASN A 1 293 ? 3.900 -1.146 -22.436 1.00 96.75 293 ASN A N 1
ATOM 2344 C CA . ASN A 1 293 ? 4.674 -1.190 -21.194 1.00 96.75 293 ASN A CA 1
ATOM 2345 C C . ASN A 1 293 ? 4.229 -0.109 -20.191 1.00 96.75 293 ASN A C 1
ATOM 2347 O O . ASN A 1 293 ? 5.034 0.361 -19.390 1.00 96.75 293 ASN A O 1
ATOM 2351 N N . ALA A 1 294 ? 2.982 0.365 -20.283 1.00 94.12 294 ALA A N 1
ATOM 2352 C CA . ALA A 1 294 ? 2.482 1.401 -19.393 1.00 94.12 294 ALA A CA 1
ATOM 2353 C C . ALA A 1 294 ? 2.394 0.872 -17.953 1.00 94.12 294 ALA A C 1
ATOM 2355 O O . ALA A 1 294 ? 1.668 -0.076 -17.683 1.00 94.12 294 ALA A O 1
ATOM 2356 N N . ALA A 1 295 ? 3.097 1.509 -17.026 1.00 96.81 295 ALA A N 1
ATOM 2357 C CA . ALA A 1 295 ? 2.901 1.359 -15.591 1.00 96.81 295 ALA A CA 1
ATOM 2358 C C . ALA A 1 295 ? 3.129 2.741 -14.988 1.00 96.81 295 ALA A C 1
ATOM 2360 O O . ALA A 1 295 ? 4.241 3.260 -15.057 1.00 96.81 295 ALA A O 1
ATOM 2361 N N . PHE A 1 296 ? 2.045 3.404 -14.585 1.00 96.44 296 PHE A N 1
ATOM 2362 C CA . PHE A 1 296 ? 2.144 4.726 -13.976 1.00 96.44 296 PHE A CA 1
ATOM 2363 C C . PHE A 1 296 ? 0.912 5.096 -13.155 1.00 96.44 296 PHE A C 1
ATOM 2365 O O . PHE A 1 296 ? -0.237 4.797 -13.503 1.00 96.44 296 PHE A O 1
ATOM 2372 N N . TYR A 1 297 ? 1.159 5.870 -12.110 1.00 96.62 297 TYR A N 1
ATOM 2373 C CA . TYR A 1 297 ? 0.163 6.568 -11.326 1.00 96.62 297 TYR A CA 1
ATOM 2374 C C . TYR A 1 297 ? 0.068 8.041 -11.743 1.00 96.62 297 TYR A C 1
ATOM 2376 O O . TYR A 1 297 ? 1.061 8.760 -11.845 1.00 96.62 297 TYR A O 1
ATOM 2384 N N . TYR A 1 298 ? -1.157 8.531 -11.931 1.00 90.62 298 TYR A N 1
ATOM 2385 C CA . TYR A 1 298 ? -1.427 9.962 -12.051 1.00 90.62 298 TYR A CA 1
ATOM 2386 C C . TYR A 1 298 ? -2.833 10.300 -11.565 1.00 90.62 298 TYR A C 1
ATOM 2388 O O . TYR A 1 298 ? -3.809 9.681 -11.994 1.00 90.62 298 TYR A O 1
ATOM 2396 N N . ASN A 1 299 ? -2.943 11.334 -10.725 1.00 88.62 299 ASN A N 1
ATOM 2397 C CA . ASN A 1 299 ? -4.211 11.894 -10.252 1.00 88.62 299 ASN A CA 1
ATOM 2398 C C . ASN A 1 299 ? -5.174 10.816 -9.726 1.00 88.62 299 ASN A C 1
ATOM 2400 O O . ASN A 1 299 ? -6.299 10.672 -10.207 1.00 88.62 299 ASN A O 1
ATOM 2404 N N . ARG A 1 300 ? -4.710 10.037 -8.740 1.00 89.56 300 ARG A N 1
ATOM 2405 C CA . ARG A 1 300 ? -5.488 8.968 -8.091 1.00 89.56 300 ARG A CA 1
ATOM 2406 C C . ARG A 1 300 ? -5.900 7.812 -9.007 1.00 89.56 300 ARG A C 1
ATOM 2408 O O . ARG A 1 300 ? -6.800 7.050 -8.648 1.00 89.56 300 ARG A O 1
ATOM 2415 N N . LYS A 1 301 ? -5.250 7.672 -10.161 1.00 96.75 301 LYS A N 1
ATOM 2416 C CA . LYS A 1 301 ? -5.469 6.576 -11.099 1.00 96.75 301 LYS A CA 1
ATOM 2417 C C . LYS A 1 301 ? -4.155 5.887 -11.436 1.00 96.75 301 LYS A C 1
ATOM 2419 O O . LYS A 1 301 ? -3.242 6.527 -11.953 1.00 96.75 301 LYS A O 1
ATOM 2424 N N . ILE A 1 302 ? -4.104 4.589 -11.172 1.00 98.38 302 ILE A N 1
ATOM 2425 C CA . ILE A 1 302 ? -3.062 3.668 -11.621 1.00 98.38 302 ILE A CA 1
ATOM 2426 C C . ILE A 1 302 ? -3.449 3.144 -12.998 1.00 98.38 302 ILE A C 1
ATOM 2428 O O . ILE A 1 302 ? -4.601 2.764 -13.214 1.00 98.38 302 ILE A O 1
ATOM 2432 N N . ARG A 1 303 ? -2.487 3.114 -13.916 1.00 98.38 303 ARG A N 1
ATOM 2433 C CA . ARG A 1 303 ? -2.636 2.594 -15.273 1.00 98.38 303 ARG A CA 1
ATOM 2434 C C . ARG A 1 303 ? -1.592 1.532 -15.541 1.00 98.38 303 ARG A C 1
ATOM 2436 O O . ARG A 1 303 ? -0.403 1.802 -15.399 1.00 98.38 303 ARG A O 1
ATOM 2443 N N . LEU A 1 304 ? -2.058 0.353 -15.934 1.00 98.44 304 LEU A N 1
ATOM 2444 C CA . LEU A 1 304 ? -1.235 -0.825 -16.173 1.00 98.44 304 LEU A CA 1
ATOM 2445 C C . LEU A 1 304 ? -1.548 -1.390 -17.561 1.00 98.44 304 LEU A C 1
ATOM 2447 O O . LEU A 1 304 ? -2.703 -1.661 -17.891 1.00 98.44 304 LEU A O 1
ATOM 2451 N N . GLY A 1 305 ? -0.520 -1.540 -18.385 1.00 97.31 305 GLY A N 1
ATOM 2452 C CA . GLY A 1 305 ? -0.556 -2.249 -19.656 1.00 97.31 305 GLY A CA 1
ATOM 2453 C C . GLY A 1 305 ? -0.343 -3.751 -19.470 1.00 97.31 305 GLY A C 1
ATOM 2454 O O . GLY A 1 305 ? -0.150 -4.243 -18.361 1.00 97.31 305 GLY A O 1
ATOM 2455 N N . GLU A 1 306 ? -0.366 -4.489 -20.575 1.00 95.00 306 GLU A N 1
ATOM 2456 C CA . GLU A 1 306 ? -0.116 -5.940 -20.575 1.00 95.00 306 GLU A CA 1
ATOM 2457 C C . GLU A 1 306 ? 1.381 -6.298 -20.628 1.00 95.00 306 GLU A C 1
ATOM 2459 O O . GLU A 1 306 ? 1.761 -7.414 -20.276 1.00 95.00 306 GLU A O 1
ATOM 2464 N N . GLY A 1 307 ? 2.239 -5.364 -21.049 1.00 96.25 307 GLY A N 1
ATOM 2465 C CA . GLY A 1 307 ? 3.624 -5.630 -21.438 1.00 96.25 307 GLY A CA 1
ATOM 2466 C C . GLY A 1 307 ? 3.739 -6.058 -22.906 1.00 96.25 307 GLY A C 1
ATOM 2467 O O . GLY A 1 307 ? 2.930 -6.837 -23.408 1.00 96.25 307 GLY A O 1
ATOM 2468 N N . ASP A 1 308 ? 4.741 -5.535 -23.610 1.00 96.25 308 ASP A N 1
ATOM 2469 C CA . ASP A 1 308 ? 4.998 -5.758 -25.042 1.00 96.25 308 ASP A CA 1
ATOM 2470 C C . ASP A 1 308 ? 5.483 -7.180 -25.401 1.00 96.25 308 ASP A C 1
ATOM 2472 O O . ASP A 1 308 ? 5.573 -7.523 -26.580 1.00 96.25 308 ASP A O 1
ATOM 2476 N N . GLY A 1 309 ? 5.790 -8.017 -24.407 1.00 96.19 309 GLY A N 1
ATOM 2477 C CA . GLY A 1 309 ? 6.354 -9.356 -24.590 1.00 96.19 309 GLY A CA 1
ATOM 2478 C C . GLY A 1 309 ? 7.833 -9.365 -24.994 1.00 96.19 309 GLY A C 1
ATOM 2479 O O . GLY A 1 309 ? 8.353 -10.425 -25.332 1.00 96.19 309 GLY A O 1
ATOM 2480 N N . ILE A 1 310 ? 8.504 -8.208 -24.972 1.00 96.50 310 ILE A N 1
ATOM 2481 C CA . ILE A 1 310 ? 9.928 -8.044 -25.303 1.00 96.50 310 ILE A CA 1
ATOM 2482 C C . ILE A 1 310 ? 10.682 -7.460 -24.106 1.00 96.50 310 ILE A C 1
ATOM 2484 O O . ILE A 1 310 ? 11.672 -8.023 -23.652 1.00 96.50 310 ILE A O 1
ATOM 2488 N N . THR A 1 311 ? 10.207 -6.326 -23.601 1.00 97.12 311 THR A N 1
ATOM 2489 C CA . THR A 1 311 ? 10.744 -5.622 -22.437 1.00 97.12 311 THR A CA 1
ATOM 2490 C C . THR A 1 311 ? 9.999 -6.033 -21.176 1.00 97.12 311 THR A C 1
ATOM 2492 O O . THR A 1 311 ? 10.624 -6.303 -20.151 1.00 97.12 311 THR A O 1
ATOM 2495 N N . TYR A 1 312 ? 8.666 -6.079 -21.254 1.00 97.94 312 TYR A N 1
ATOM 2496 C CA . TYR A 1 312 ? 7.826 -6.454 -20.127 1.00 97.94 312 TYR A CA 1
ATOM 2497 C C . TYR A 1 312 ? 6.749 -7.460 -20.515 1.00 97.94 312 TYR A C 1
ATOM 2499 O O . TYR A 1 312 ? 6.253 -7.480 -21.640 1.00 97.94 312 TYR A O 1
ATOM 2507 N N . GLN A 1 313 ? 6.336 -8.257 -19.539 1.00 96.12 313 GLN A N 1
ATOM 2508 C CA . GLN A 1 313 ? 5.190 -9.153 -19.598 1.00 96.12 313 GLN A CA 1
ATOM 2509 C C . GLN A 1 313 ? 4.322 -8.966 -18.358 1.00 96.12 313 GLN A C 1
ATOM 2511 O O . GLN A 1 313 ? 4.835 -8.659 -17.287 1.00 96.12 313 GLN A O 1
ATOM 2516 N N . LYS A 1 314 ? 3.015 -9.204 -18.491 1.00 95.56 314 LYS A N 1
ATOM 2517 C CA . LYS A 1 314 ? 2.081 -9.411 -17.374 1.00 95.56 314 LYS A CA 1
ATOM 2518 C C . LYS A 1 314 ? 2.270 -8.412 -16.223 1.00 95.56 314 LYS A C 1
ATOM 2520 O O . LYS A 1 314 ? 2.300 -8.804 -15.059 1.00 95.56 314 LYS A O 1
ATOM 2525 N N . LEU A 1 315 ? 2.387 -7.118 -16.537 1.00 97.25 315 LEU A N 1
ATOM 2526 C CA . LEU A 1 315 ? 2.654 -6.059 -15.547 1.00 97.25 315 LEU A CA 1
ATOM 2527 C C . LEU A 1 315 ? 1.646 -6.080 -14.382 1.00 97.25 315 LEU A C 1
ATOM 2529 O O . LEU A 1 315 ? 2.018 -5.849 -13.236 1.00 97.25 315 LEU A O 1
ATOM 2533 N N . CYS A 1 316 ? 0.383 -6.418 -14.662 1.00 96.56 316 CYS A N 1
ATOM 2534 C CA . CYS A 1 316 ? -0.683 -6.544 -13.663 1.00 96.56 316 CYS A CA 1
ATOM 2535 C C . CYS A 1 316 ? -0.479 -7.702 -12.666 1.00 96.56 316 CYS A C 1
ATOM 2537 O O . CYS A 1 316 ? -1.094 -7.708 -11.598 1.00 96.56 316 CYS A O 1
ATOM 2539 N N . GLN A 1 317 ? 0.355 -8.685 -13.015 1.00 96.38 317 GLN A N 1
ATOM 2540 C CA . GLN A 1 317 ? 0.636 -9.874 -12.209 1.00 96.38 317 GLN A CA 1
ATOM 2541 C C . GLN A 1 317 ? 1.950 -9.774 -11.424 1.00 96.38 317 GLN A C 1
ATOM 2543 O O . GLN A 1 317 ? 2.246 -10.672 -10.641 1.00 96.38 317 GLN A O 1
ATOM 2548 N N . ASP A 1 318 ? 2.719 -8.694 -11.583 1.00 97.88 318 ASP A N 1
ATOM 2549 C CA . ASP A 1 318 ? 3.915 -8.461 -10.779 1.00 97.88 318 ASP A CA 1
ATOM 2550 C C . ASP A 1 318 ? 3.566 -7.640 -9.520 1.00 97.88 318 ASP A C 1
ATOM 2552 O O . ASP A 1 318 ? 3.134 -6.483 -9.628 1.00 97.88 318 ASP A O 1
ATOM 2556 N N . PRO A 1 319 ? 3.748 -8.202 -8.307 1.00 98.12 319 PRO A N 1
ATOM 2557 C CA . PRO A 1 319 ? 3.388 -7.523 -7.068 1.00 98.12 319 PRO A CA 1
ATOM 2558 C C . PRO A 1 319 ? 4.167 -6.227 -6.863 1.00 98.12 319 PRO A C 1
ATOM 2560 O O . PRO A 1 319 ? 3.622 -5.281 -6.292 1.00 98.12 319 PRO A O 1
ATOM 2563 N N . THR A 1 320 ? 5.423 -6.163 -7.311 1.00 98.56 320 THR A N 1
ATOM 2564 C CA . THR A 1 320 ? 6.282 -4.991 -7.115 1.00 98.56 320 THR A CA 1
ATOM 2565 C C . THR A 1 320 ? 5.852 -3.845 -8.023 1.00 98.56 320 THR A C 1
ATOM 2567 O O . THR A 1 320 ? 5.780 -2.714 -7.555 1.00 98.56 320 THR A O 1
ATOM 2570 N N . VAL A 1 321 ? 5.442 -4.131 -9.265 1.00 98.62 321 VAL A N 1
ATOM 2571 C CA . VAL A 1 321 ? 4.916 -3.120 -10.197 1.00 98.62 321 VAL A CA 1
ATOM 2572 C C . VAL A 1 321 ? 3.626 -2.513 -9.651 1.00 98.62 321 VAL A C 1
ATOM 2574 O O . VAL A 1 321 ? 3.546 -1.305 -9.446 1.00 98.62 321 VAL A O 1
ATOM 2577 N N . VAL A 1 322 ? 2.623 -3.339 -9.331 1.00 98.75 322 VAL A N 1
ATOM 2578 C CA . VAL A 1 322 ? 1.328 -2.832 -8.840 1.00 98.75 322 VAL A CA 1
ATOM 2579 C C . VAL A 1 322 ? 1.491 -2.071 -7.520 1.00 98.75 322 VAL A C 1
ATOM 2581 O O . VAL A 1 322 ? 0.897 -1.009 -7.325 1.00 98.75 322 VAL A O 1
ATOM 2584 N N . THR A 1 323 ? 2.316 -2.589 -6.608 1.00 98.75 323 THR A N 1
ATOM 2585 C CA . THR A 1 323 ? 2.566 -1.953 -5.308 1.00 98.75 323 THR A CA 1
ATOM 2586 C C . THR A 1 323 ? 3.323 -0.633 -5.444 1.00 98.75 323 THR A C 1
ATOM 2588 O O . THR A 1 323 ? 3.007 0.314 -4.717 1.00 98.75 323 THR A O 1
ATOM 2591 N N . HIS A 1 324 ? 4.273 -0.536 -6.375 1.00 98.75 324 HIS A N 1
ATOM 2592 C CA . HIS A 1 324 ? 4.986 0.705 -6.669 1.00 98.75 324 HIS A CA 1
ATOM 2593 C C . HIS A 1 324 ? 4.008 1.796 -7.114 1.00 98.75 324 HIS A C 1
ATOM 2595 O O . HIS A 1 324 ? 3.984 2.882 -6.532 1.00 98.75 324 HIS A O 1
ATOM 2601 N N . GLU A 1 325 ? 3.097 1.470 -8.033 1.00 98.62 325 GLU A N 1
ATOM 2602 C CA . GLU A 1 325 ? 2.103 2.439 -8.503 1.00 98.62 325 GLU A CA 1
ATOM 2603 C C . GLU A 1 325 ? 1.111 2.870 -7.414 1.00 98.62 325 GLU A C 1
ATOM 2605 O O . GLU A 1 325 ? 0.715 4.035 -7.338 1.00 98.62 325 GLU A O 1
ATOM 2610 N N . VAL A 1 326 ? 0.732 1.961 -6.509 1.00 98.75 326 VAL A N 1
ATOM 2611 C CA . VAL A 1 326 ? -0.041 2.328 -5.309 1.00 98.75 326 VAL A CA 1
ATOM 2612 C C . VAL A 1 326 ? 0.756 3.256 -4.401 1.00 98.75 326 VAL A C 1
ATOM 2614 O O . VAL A 1 326 ? 0.193 4.215 -3.865 1.00 98.75 326 VAL A O 1
ATOM 2617 N N . SER A 1 327 ? 2.054 3.003 -4.237 1.00 98.56 327 SER A N 1
ATOM 2618 C CA . SER A 1 327 ? 2.927 3.778 -3.353 1.00 98.56 327 SER A CA 1
ATOM 2619 C C . SER A 1 327 ? 3.003 5.249 -3.760 1.00 98.56 327 SER A C 1
ATOM 2621 O O . SER A 1 327 ? 3.002 6.110 -2.876 1.00 98.56 327 SER A O 1
ATOM 2623 N N . HIS A 1 328 ? 2.930 5.568 -5.057 1.00 98.19 328 HIS A N 1
ATOM 2624 C CA . HIS A 1 328 ? 2.873 6.960 -5.514 1.00 98.19 328 HIS A CA 1
ATOM 2625 C C . HIS A 1 328 ? 1.707 7.747 -4.905 1.00 98.19 328 HIS A C 1
ATOM 2627 O O . HIS A 1 328 ? 1.894 8.895 -4.502 1.00 98.19 328 HIS A O 1
ATOM 2633 N N . ALA A 1 329 ? 0.523 7.143 -4.754 1.00 96.75 329 ALA A N 1
ATOM 2634 C CA . ALA A 1 329 ? -0.634 7.817 -4.157 1.00 96.75 329 ALA A CA 1
ATOM 2635 C C . ALA A 1 329 ? -0.389 8.219 -2.692 1.00 96.75 329 ALA A C 1
ATOM 2637 O O . ALA A 1 329 ? -0.866 9.257 -2.221 1.00 96.75 329 ALA A O 1
ATOM 2638 N N . PHE A 1 330 ? 0.355 7.392 -1.956 1.00 97.50 330 PHE A N 1
ATOM 2639 C CA . PHE A 1 330 ? 0.711 7.656 -0.565 1.00 97.50 330 PHE A CA 1
ATOM 2640 C C . PHE A 1 330 ? 1.871 8.641 -0.455 1.00 97.50 330 PHE A C 1
ATOM 2642 O O . PHE A 1 330 ? 1.810 9.545 0.377 1.00 97.50 330 PHE A O 1
ATOM 2649 N N . VAL A 1 331 ? 2.885 8.516 -1.313 1.00 96.62 331 VAL A N 1
ATOM 2650 C CA . VAL A 1 331 ? 4.001 9.464 -1.387 1.00 96.62 331 VAL A CA 1
ATOM 2651 C C . VAL A 1 331 ? 3.489 10.864 -1.728 1.00 96.62 331 VAL A C 1
ATOM 2653 O O . VAL A 1 331 ? 3.768 11.803 -0.986 1.00 96.62 331 VAL A O 1
ATOM 2656 N N . GLU A 1 332 ? 2.638 11.004 -2.750 1.00 92.31 332 GLU A N 1
ATOM 2657 C CA . GLU A 1 332 ? 2.010 12.282 -3.110 1.00 92.31 332 GLU A CA 1
ATOM 2658 C C . GLU A 1 332 ? 1.213 12.872 -1.936 1.00 92.31 332 GLU A C 1
ATOM 2660 O O . GLU A 1 332 ? 1.326 14.062 -1.645 1.00 92.31 332 GLU A O 1
ATOM 2665 N N . LYS A 1 333 ? 0.440 12.049 -1.214 1.00 91.12 333 LYS A N 1
ATOM 2666 C CA . LYS A 1 333 ? -0.319 12.491 -0.032 1.00 91.12 333 LYS A CA 1
ATOM 2667 C C . LYS A 1 333 ? 0.587 13.017 1.089 1.00 91.12 333 LYS A C 1
ATOM 2669 O O . LYS A 1 333 ? 0.166 13.923 1.808 1.00 91.12 333 LYS A O 1
ATOM 2674 N N . LEU A 1 334 ? 1.752 12.405 1.299 1.00 90.56 334 LEU A N 1
ATOM 2675 C CA . LEU A 1 334 ? 2.631 12.701 2.434 1.00 90.56 334 LEU A CA 1
ATOM 2676 C C . LEU A 1 334 ? 3.514 13.926 2.203 1.00 90.56 334 LEU A C 1
ATOM 2678 O O . LEU A 1 334 ? 3.686 14.712 3.129 1.00 90.56 334 LEU A O 1
ATOM 2682 N N . SER A 1 335 ? 4.055 14.087 0.996 1.00 89.69 335 SER A N 1
ATOM 2683 C CA . SER A 1 335 ? 5.072 15.104 0.690 1.00 89.69 335 SER A CA 1
ATOM 2684 C C . SER A 1 335 ? 4.657 16.090 -0.404 1.00 89.69 335 SER A C 1
ATOM 2686 O O . SER A 1 335 ? 5.151 17.215 -0.473 1.00 89.69 335 SER A O 1
ATOM 2688 N N . GLY A 1 336 ? 3.740 15.685 -1.288 1.00 86.75 336 GLY A N 1
ATOM 2689 C CA . GLY A 1 336 ? 3.388 16.449 -2.483 1.00 86.75 336 GLY A CA 1
ATOM 2690 C C . GLY A 1 336 ? 4.509 16.536 -3.525 1.00 86.75 336 GLY A C 1
ATOM 2691 O O . GLY A 1 336 ? 4.433 17.412 -4.393 1.00 86.75 336 GLY A O 1
ATOM 2692 N N . LEU A 1 337 ? 5.535 15.673 -3.440 1.00 87.12 337 LEU A N 1
ATOM 2693 C CA . LEU A 1 337 ? 6.651 15.609 -4.392 1.00 87.12 337 LEU A CA 1
ATOM 2694 C C . LEU A 1 337 ? 6.150 15.561 -5.840 1.00 87.12 337 LEU A C 1
ATOM 2696 O O . LEU A 1 337 ? 5.234 14.810 -6.179 1.00 87.12 337 LEU A O 1
ATOM 2700 N N . LYS A 1 338 ? 6.755 16.377 -6.708 1.00 85.25 338 LYS A N 1
ATOM 2701 C CA . LYS A 1 338 ? 6.434 16.382 -8.138 1.00 85.25 338 LYS A CA 1
ATOM 2702 C C . LYS A 1 338 ? 7.192 15.275 -8.873 1.00 85.25 338 LYS A C 1
ATOM 2704 O O . LYS A 1 338 ? 8.387 15.125 -8.623 1.00 85.25 338 LYS A O 1
ATOM 2709 N N . PRO A 1 339 ? 6.559 14.571 -9.830 1.00 84.56 339 PRO A N 1
ATOM 2710 C CA . PRO A 1 339 ? 7.150 13.438 -10.549 1.00 84.56 339 PRO A CA 1
ATOM 2711 C C . PRO A 1 339 ? 8.102 13.898 -11.671 1.00 84.56 339 PRO A C 1
ATOM 2713 O O . PRO A 1 339 ? 7.971 13.500 -12.824 1.00 84.56 339 PRO A O 1
ATOM 2716 N N . GLN A 1 340 ? 9.019 14.819 -11.371 1.00 87.31 340 GLN A N 1
ATOM 2717 C CA . GLN A 1 340 ? 9.926 15.413 -12.354 1.00 87.31 340 GLN A CA 1
ATOM 2718 C C . GLN A 1 340 ? 11.237 15.859 -11.707 1.00 87.31 340 GLN A C 1
ATOM 2720 O O . GLN A 1 340 ? 11.241 16.356 -10.582 1.00 87.31 340 GLN A O 1
ATOM 2725 N N . GLY A 1 341 ? 12.344 15.723 -12.439 1.00 93.56 341 GLY A N 1
ATOM 2726 C CA . GLY A 1 341 ? 13.679 16.056 -11.939 1.00 93.56 341 GLY A CA 1
ATOM 2727 C C . GLY A 1 341 ? 13.996 15.357 -10.613 1.00 93.56 341 GLY A C 1
ATOM 2728 O O . GLY A 1 341 ? 13.526 14.254 -10.353 1.00 93.56 341 GLY A O 1
ATOM 2729 N N . GLU A 1 342 ? 14.748 16.036 -9.751 1.00 96.50 342 GLU A N 1
ATOM 2730 C CA . GLU A 1 342 ? 15.179 15.500 -8.453 1.00 96.50 342 GLU A CA 1
ATOM 2731 C C . GLU A 1 342 ? 14.023 15.151 -7.503 1.00 96.50 342 GLU A C 1
ATOM 2733 O O . GLU A 1 342 ? 14.092 14.137 -6.810 1.00 96.50 342 GLU A O 1
ATOM 2738 N N . SER A 1 343 ? 12.934 15.931 -7.493 1.00 93.44 343 SER A N 1
ATOM 2739 C CA . SER A 1 343 ? 11.755 15.594 -6.681 1.00 93.44 343 SER A CA 1
ATOM 2740 C C . SER A 1 343 ? 11.075 14.321 -7.184 1.00 93.44 343 SER A C 1
ATOM 2742 O O . SER A 1 343 ? 10.515 13.561 -6.395 1.00 93.44 343 SER A O 1
ATOM 2744 N N . GLY A 1 344 ? 11.164 14.068 -8.492 1.00 95.19 344 GLY A N 1
ATOM 2745 C CA . GLY A 1 344 ? 10.739 12.817 -9.095 1.00 95.19 344 GLY A CA 1
ATOM 2746 C C . GLY A 1 344 ? 11.622 11.657 -8.644 1.00 95.19 344 GLY A C 1
ATOM 2747 O O . GLY A 1 344 ? 11.089 10.643 -8.212 1.00 95.19 344 GLY A O 1
ATOM 2748 N N . SER A 1 345 ? 12.947 11.825 -8.648 1.00 98.38 345 SER A N 1
ATOM 2749 C CA . SER A 1 345 ? 13.881 10.792 -8.178 1.00 98.38 345 SER A CA 1
ATOM 2750 C C . SER A 1 345 ? 13.645 10.447 -6.706 1.00 98.38 345 SER A C 1
ATOM 2752 O O . SER A 1 345 ? 13.664 9.277 -6.332 1.00 98.38 345 SER A O 1
ATOM 2754 N N . LEU A 1 346 ? 13.348 11.451 -5.870 1.00 98.56 346 LEU A N 1
ATOM 2755 C CA . LEU A 1 346 ? 12.903 11.229 -4.494 1.00 98.56 346 LEU A CA 1
ATOM 2756 C C . LEU A 1 346 ? 11.595 10.429 -4.466 1.00 98.56 346 LEU A C 1
ATOM 2758 O O . LEU A 1 346 ? 11.520 9.419 -3.776 1.00 98.56 346 LEU A O 1
ATOM 2762 N N . SER A 1 347 ? 10.580 10.835 -5.234 1.00 97.88 347 SER A N 1
ATOM 2763 C CA . SER A 1 347 ? 9.298 10.119 -5.295 1.00 97.88 347 SER A CA 1
ATOM 2764 C C . SER A 1 347 ? 9.477 8.640 -5.661 1.00 97.88 347 SER A C 1
ATOM 2766 O O . SER A 1 347 ? 8.977 7.780 -4.937 1.00 97.88 347 SER A O 1
ATOM 2768 N N . GLU A 1 348 ? 10.225 8.341 -6.725 1.00 98.56 348 GLU A N 1
ATOM 2769 C CA . GLU A 1 348 ? 10.568 6.972 -7.140 1.00 98.56 348 GLU A CA 1
ATOM 2770 C C . GLU A 1 348 ? 11.261 6.194 -6.017 1.00 98.56 348 GLU A C 1
ATOM 2772 O O . GLU A 1 348 ? 10.900 5.055 -5.727 1.00 98.56 348 GLU A O 1
ATOM 2777 N N . ALA A 1 349 ? 12.222 6.823 -5.333 1.00 98.62 349 ALA A N 1
ATOM 2778 C CA . ALA A 1 349 ? 12.991 6.178 -4.277 1.00 98.62 349 ALA A CA 1
ATOM 2779 C C . ALA A 1 349 ? 12.124 5.748 -3.091 1.00 98.62 349 ALA A C 1
ATOM 2781 O O . ALA A 1 349 ? 12.272 4.636 -2.580 1.00 98.62 349 ALA A O 1
ATOM 2782 N N . PHE A 1 350 ? 11.209 6.618 -2.650 1.00 98.75 350 PHE A N 1
ATOM 2783 C CA . PHE A 1 350 ? 10.275 6.280 -1.578 1.00 98.75 350 PHE A CA 1
ATOM 2784 C C . PHE A 1 350 ? 9.262 5.223 -2.032 1.00 98.75 350 PHE A C 1
ATOM 2786 O O . PHE A 1 350 ? 8.917 4.353 -1.233 1.00 98.75 350 PHE A O 1
ATOM 2793 N N . CYS A 1 351 ? 8.820 5.248 -3.295 1.00 98.75 351 CYS A N 1
ATOM 2794 C CA . CYS A 1 351 ? 7.932 4.215 -3.835 1.00 98.75 351 CYS A CA 1
ATOM 2795 C C . CYS A 1 351 ? 8.617 2.845 -3.878 1.00 98.75 351 CYS A C 1
ATOM 2797 O O . CYS A 1 351 ? 8.039 1.874 -3.393 1.00 98.75 351 CYS A O 1
ATOM 2799 N N . ASP A 1 352 ? 9.864 2.766 -4.345 1.00 98.75 352 ASP A N 1
ATOM 2800 C CA . ASP A 1 352 ? 10.664 1.536 -4.313 1.00 98.75 352 ASP A CA 1
ATOM 2801 C C . ASP A 1 352 ? 10.906 1.056 -2.875 1.00 98.75 352 ASP A C 1
ATOM 2803 O O . ASP A 1 352 ? 10.742 -0.129 -2.572 1.00 98.75 352 ASP A O 1
ATOM 2807 N N . TYR A 1 353 ? 11.232 1.972 -1.954 1.00 98.75 353 TYR A N 1
ATOM 2808 C CA . TYR A 1 353 ? 11.412 1.626 -0.547 1.00 98.75 353 TYR A CA 1
ATOM 2809 C C . TYR A 1 353 ? 10.130 1.037 0.055 1.00 98.75 353 TYR A C 1
ATOM 2811 O O . TYR A 1 353 ? 10.174 -0.069 0.589 1.00 98.75 353 TYR A O 1
ATOM 2819 N N . PHE A 1 354 ? 8.975 1.702 -0.050 1.00 98.75 354 PHE A N 1
ATOM 2820 C CA . PHE A 1 354 ? 7.728 1.153 0.496 1.00 98.75 354 PHE A CA 1
ATOM 2821 C C . PHE A 1 354 ? 7.323 -0.153 -0.188 1.00 98.75 354 PHE A C 1
ATOM 2823 O O . PHE A 1 354 ? 6.928 -1.097 0.498 1.00 98.75 354 PHE A O 1
ATOM 2830 N N . THR A 1 355 ? 7.512 -0.249 -1.505 1.00 98.75 355 THR A N 1
ATOM 2831 C CA . THR A 1 355 ? 7.291 -1.484 -2.264 1.00 98.75 355 THR A CA 1
ATOM 2832 C C . THR A 1 355 ? 8.094 -2.635 -1.687 1.00 98.75 355 THR A C 1
ATOM 2834 O O . THR A 1 355 ? 7.519 -3.690 -1.422 1.00 98.75 355 THR A O 1
ATOM 2837 N N . SER A 1 356 ? 9.377 -2.425 -1.382 1.00 98.31 356 SER A N 1
ATOM 2838 C CA . SER A 1 356 ? 10.211 -3.460 -0.764 1.00 98.31 356 SER A CA 1
ATOM 2839 C C . SER A 1 356 ? 9.720 -3.891 0.617 1.00 98.31 356 SER A C 1
ATOM 2841 O O . SER A 1 356 ? 9.812 -5.063 0.973 1.00 98.31 356 SER A O 1
ATOM 2843 N N . GLN A 1 357 ? 9.145 -2.975 1.403 1.00 97.94 357 GLN A N 1
ATOM 2844 C CA . GLN A 1 357 ? 8.616 -3.312 2.726 1.00 97.94 357 GLN A CA 1
ATOM 2845 C C . GLN A 1 357 ? 7.303 -4.102 2.640 1.00 97.94 357 GLN A C 1
ATOM 2847 O O . GLN A 1 357 ? 7.024 -4.935 3.506 1.00 97.94 357 GLN A O 1
ATOM 2852 N N . ILE A 1 358 ? 6.499 -3.839 1.609 1.00 97.94 358 ILE A N 1
ATOM 2853 C CA . ILE A 1 358 ? 5.214 -4.503 1.365 1.00 97.94 358 ILE A CA 1
ATOM 2854 C C . ILE A 1 358 ? 5.437 -5.900 0.776 1.00 97.94 358 ILE A C 1
ATOM 2856 O O . ILE A 1 358 ? 4.877 -6.879 1.269 1.00 97.94 358 ILE A O 1
ATOM 2860 N N . THR A 1 359 ? 6.268 -5.986 -0.262 1.00 97.25 359 THR A N 1
ATOM 2861 C CA . THR A 1 359 ? 6.536 -7.215 -1.029 1.00 97.25 359 THR A CA 1
ATOM 2862 C C . THR A 1 359 ? 7.644 -8.073 -0.423 1.00 97.25 359 THR A C 1
ATOM 2864 O O . THR A 1 359 ? 7.747 -9.250 -0.746 1.00 97.25 359 THR A O 1
ATOM 2867 N N . LYS A 1 360 ? 8.425 -7.516 0.514 1.00 95.50 360 LYS A N 1
ATOM 2868 C CA . LYS A 1 360 ? 9.552 -8.170 1.198 1.00 95.50 360 LYS A CA 1
ATOM 2869 C C . LYS A 1 360 ? 10.686 -8.598 0.259 1.00 95.50 360 LYS A C 1
ATOM 2871 O O . LYS A 1 360 ? 11.434 -9.513 0.592 1.00 95.50 360 LYS A O 1
ATOM 2876 N N . THR A 1 361 ? 10.841 -7.909 -0.868 1.00 95.94 361 THR A N 1
ATOM 2877 C CA . THR A 1 361 ? 11.958 -8.079 -1.806 1.00 95.94 361 THR A CA 1
ATOM 2878 C C . THR A 1 361 ? 12.642 -6.732 -2.060 1.00 95.94 361 THR A C 1
ATOM 2880 O O . THR A 1 361 ? 11.959 -5.708 -2.133 1.00 95.94 361 THR A O 1
ATOM 2883 N N . PRO A 1 362 ? 13.982 -6.674 -2.182 1.00 97.75 362 PRO A N 1
ATOM 2884 C CA . PRO A 1 362 ? 14.670 -5.454 -2.596 1.00 97.75 362 PRO A CA 1
ATOM 2885 C C . PRO A 1 362 ? 14.597 -5.206 -4.113 1.00 97.75 362 PRO A C 1
ATOM 2887 O O . PRO A 1 362 ? 15.035 -4.153 -4.580 1.00 97.75 362 PRO A O 1
ATOM 2890 N N . ARG A 1 363 ? 14.086 -6.162 -4.893 1.00 97.88 363 ARG A N 1
ATOM 2891 C CA . ARG A 1 363 ? 14.106 -6.141 -6.357 1.00 97.88 363 ARG A CA 1
ATOM 2892 C C . ARG A 1 363 ? 12.762 -5.691 -6.917 1.00 97.88 363 ARG A C 1
ATOM 2894 O O . ARG A 1 363 ? 11.715 -5.985 -6.355 1.00 97.88 363 ARG A O 1
ATOM 2901 N N . MET A 1 364 ? 12.812 -4.970 -8.033 1.00 98.12 364 MET A N 1
ATOM 2902 C CA . MET A 1 364 ? 11.638 -4.431 -8.719 1.00 98.12 364 MET A CA 1
ATOM 2903 C C . MET A 1 364 ? 11.458 -5.106 -10.076 1.00 98.12 364 MET A C 1
ATOM 2905 O O . MET A 1 364 ? 12.422 -5.259 -10.828 1.00 98.12 364 MET A O 1
ATOM 2909 N N . ALA A 1 365 ? 10.209 -5.421 -10.401 1.00 97.38 365 ALA A N 1
ATOM 2910 C CA . ALA A 1 365 ? 9.759 -6.103 -11.607 1.00 97.38 365 ALA A CA 1
ATOM 2911 C C . ALA A 1 365 ? 10.427 -7.475 -11.836 1.00 97.38 365 ALA A C 1
ATOM 2913 O O . ALA A 1 365 ? 10.858 -7.756 -12.951 1.00 97.38 365 ALA A O 1
ATOM 2914 N N . GLU A 1 366 ? 10.549 -8.302 -10.790 1.00 95.06 366 GLU A N 1
ATOM 2915 C CA . GLU A 1 366 ? 11.163 -9.643 -10.878 1.00 95.06 366 GLU A CA 1
ATOM 2916 C C . GLU A 1 366 ? 10.422 -10.577 -11.844 1.00 95.06 366 GLU A C 1
ATOM 2918 O O . GLU A 1 366 ? 11.046 -11.404 -12.498 1.00 95.06 366 GLU A O 1
ATOM 2923 N N . TYR A 1 367 ? 9.100 -10.435 -11.962 1.00 96.38 367 TYR A N 1
ATOM 2924 C CA . TYR A 1 367 ? 8.291 -11.274 -12.845 1.00 96.38 367 TYR A CA 1
ATOM 2925 C C . TYR A 1 367 ? 7.994 -10.602 -14.185 1.00 96.38 367 TYR A C 1
ATOM 2927 O O . TYR A 1 367 ? 7.929 -11.256 -15.233 1.00 96.38 367 TYR A O 1
ATOM 2935 N N . ALA A 1 368 ? 7.766 -9.288 -14.153 1.00 97.31 368 ALA A N 1
ATOM 2936 C CA . ALA A 1 368 ? 7.350 -8.558 -15.335 1.00 97.31 368 ALA A CA 1
ATOM 2937 C C . ALA A 1 368 ? 8.504 -8.219 -16.278 1.00 97.31 368 ALA A C 1
ATOM 2939 O O . ALA A 1 368 ? 8.257 -8.079 -17.472 1.00 97.31 368 ALA A O 1
ATOM 2940 N N . TYR A 1 369 ? 9.731 -8.036 -15.788 1.00 98.00 369 TYR A N 1
ATOM 2941 C CA . TYR A 1 369 ? 10.859 -7.639 -16.630 1.00 98.00 369 TYR A CA 1
ATOM 2942 C C . TYR A 1 369 ? 11.482 -8.858 -17.317 1.00 98.00 369 TYR A C 1
ATOM 2944 O O . TYR A 1 369 ? 11.876 -9.814 -16.665 1.00 98.00 369 TYR A O 1
ATOM 2952 N N . ILE A 1 370 ? 11.557 -8.827 -18.648 1.00 97.75 370 ILE A N 1
ATOM 2953 C CA . ILE A 1 370 ? 12.056 -9.952 -19.458 1.00 97.75 370 ILE A CA 1
ATOM 2954 C C . ILE A 1 370 ? 13.589 -9.950 -19.618 1.00 97.75 370 ILE A C 1
ATOM 2956 O O . ILE A 1 370 ? 14.179 -11.030 -19.565 1.00 97.75 370 ILE A O 1
ATOM 2960 N N . PRO A 1 371 ? 14.263 -8.800 -19.849 1.00 97.62 371 PRO A N 1
ATOM 2961 C CA . PRO A 1 371 ? 15.686 -8.805 -20.196 1.00 97.62 371 PRO A CA 1
ATOM 2962 C C . PRO A 1 371 ? 16.628 -9.349 -19.115 1.00 97.62 371 PRO A C 1
ATOM 2964 O O . PRO A 1 371 ? 17.660 -9.915 -19.461 1.00 97.62 371 PRO A O 1
ATOM 2967 N N . ASP A 1 372 ? 16.284 -9.191 -17.835 1.00 96.75 372 ASP A N 1
ATOM 2968 C CA . ASP A 1 372 ? 17.102 -9.601 -16.688 1.00 96.75 372 ASP A CA 1
ATOM 2969 C C . ASP A 1 372 ? 16.204 -10.085 -15.534 1.00 96.75 372 ASP A C 1
ATOM 2971 O O . ASP A 1 372 ? 15.012 -9.779 -15.542 1.00 96.75 372 ASP A O 1
ATOM 2975 N N . PRO A 1 373 ? 16.748 -10.755 -14.494 1.00 95.31 373 PRO A N 1
ATOM 2976 C CA . PRO A 1 373 ? 15.959 -11.252 -13.357 1.00 95.31 373 PRO A CA 1
ATOM 2977 C C . PRO A 1 373 ? 15.160 -10.191 -12.581 1.00 95.31 373 PRO A C 1
ATOM 2979 O O . PRO A 1 373 ? 14.332 -10.538 -11.749 1.00 95.31 373 PRO A O 1
ATOM 2982 N N . TYR A 1 374 ? 15.473 -8.908 -12.766 1.00 96.75 374 TYR A N 1
ATOM 2983 C CA . TYR A 1 374 ? 14.740 -7.766 -12.224 1.00 96.75 374 TYR A CA 1
ATOM 2984 C C . TYR A 1 374 ? 15.143 -6.489 -12.963 1.00 96.75 374 TYR A C 1
ATOM 2986 O O . TYR A 1 374 ? 16.247 -6.379 -13.498 1.00 96.75 374 TYR A O 1
ATOM 2994 N N . ARG A 1 375 ? 14.281 -5.470 -12.939 1.00 97.19 375 ARG A N 1
ATOM 2995 C CA . ARG A 1 375 ? 14.543 -4.179 -13.593 1.00 97.19 375 ARG A CA 1
ATOM 2996 C C . ARG A 1 375 ? 15.539 -3.306 -12.830 1.00 97.19 375 ARG A C 1
ATOM 2998 O O . ARG A 1 375 ? 16.291 -2.551 -13.453 1.00 97.19 375 ARG A O 1
ATOM 3005 N N . ARG A 1 376 ? 15.474 -3.318 -11.494 1.00 97.50 376 ARG A N 1
ATOM 3006 C CA . ARG A 1 376 ? 16.362 -2.581 -10.570 1.00 97.50 376 ARG A CA 1
ATOM 3007 C C . ARG A 1 376 ? 16.267 -3.151 -9.150 1.00 97.50 376 ARG A C 1
ATOM 3009 O O . ARG A 1 376 ? 15.320 -3.871 -8.847 1.00 97.50 376 ARG A O 1
ATOM 3016 N N . THR A 1 377 ? 17.230 -2.819 -8.289 1.00 98.31 377 THR A N 1
ATOM 3017 C CA . THR A 1 377 ? 17.255 -3.246 -6.879 1.00 98.31 377 THR A CA 1
ATOM 3018 C C . THR A 1 377 ? 17.662 -2.103 -5.952 1.00 98.31 377 THR A C 1
ATOM 3020 O O . THR A 1 377 ? 18.597 -1.354 -6.245 1.00 98.31 377 THR A O 1
ATOM 3023 N N . ILE A 1 378 ? 16.974 -1.979 -4.816 1.00 98.25 378 ILE A N 1
ATOM 3024 C CA . ILE A 1 378 ? 17.349 -1.035 -3.751 1.00 98.25 378 ILE A CA 1
ATOM 3025 C C . ILE A 1 378 ? 18.491 -1.574 -2.880 1.00 98.25 378 ILE A C 1
ATOM 3027 O O . ILE A 1 378 ? 19.104 -0.826 -2.130 1.00 98.25 378 ILE A O 1
ATOM 3031 N N . GLU A 1 379 ? 18.813 -2.863 -2.988 1.00 98.19 379 GLU A N 1
ATOM 3032 C CA . GLU A 1 379 ? 20.025 -3.434 -2.406 1.00 98.19 379 GLU A CA 1
ATOM 3033 C C . GLU A 1 379 ? 21.201 -3.162 -3.353 1.00 98.19 379 GLU A C 1
ATOM 3035 O O . GLU A 1 379 ? 21.450 -3.909 -4.299 1.00 98.19 379 GLU A O 1
ATOM 3040 N N . ASN A 1 380 ? 21.871 -2.030 -3.144 1.00 97.81 380 ASN A N 1
ATOM 3041 C CA . ASN A 1 380 ? 22.963 -1.538 -3.981 1.00 97.81 380 ASN A CA 1
ATOM 3042 C C . ASN A 1 380 ? 23.975 -0.740 -3.140 1.00 97.81 380 ASN A C 1
ATOM 3044 O O . ASN A 1 380 ? 23.669 -0.356 -2.015 1.00 97.81 380 ASN A O 1
ATOM 3048 N N . GLU A 1 381 ? 25.139 -0.409 -3.705 1.00 97.44 381 GLU A N 1
ATOM 3049 C CA . GLU A 1 381 ? 26.177 0.429 -3.071 1.00 97.44 381 GLU A CA 1
ATOM 3050 C C . GLU A 1 381 ? 26.298 1.826 -3.714 1.00 97.44 381 GLU A C 1
ATOM 3052 O O . GLU A 1 381 ? 27.327 2.481 -3.579 1.00 97.44 381 GLU A O 1
ATOM 3057 N N . MET A 1 382 ? 25.260 2.301 -4.416 1.00 97.81 382 MET A N 1
ATOM 3058 C CA . MET A 1 382 ? 25.292 3.609 -5.076 1.00 97.81 382 MET A CA 1
ATOM 3059 C C . MET A 1 382 ? 25.430 4.754 -4.072 1.00 97.81 382 MET A C 1
ATOM 3061 O O . MET A 1 382 ? 24.866 4.730 -2.971 1.00 97.81 382 MET A O 1
ATOM 3065 N N . THR A 1 383 ? 26.163 5.774 -4.493 1.00 98.25 383 THR A N 1
ATOM 3066 C CA . THR A 1 383 ? 26.513 6.965 -3.723 1.00 98.25 383 THR A CA 1
ATOM 3067 C C . THR A 1 383 ? 26.156 8.227 -4.501 1.00 98.25 383 THR A C 1
ATOM 3069 O O . THR A 1 383 ? 25.804 8.191 -5.679 1.00 98.25 383 THR A O 1
ATOM 3072 N N . LYS A 1 384 ? 26.303 9.387 -3.861 1.00 97.19 384 LYS A N 1
ATOM 3073 C CA . LYS A 1 384 ? 26.161 10.696 -4.507 1.00 97.19 384 LYS A CA 1
ATOM 3074 C C . LYS A 1 384 ? 27.050 10.867 -5.750 1.00 97.19 384 LYS A C 1
ATOM 3076 O O . LYS A 1 384 ? 26.681 11.625 -6.643 1.00 97.19 384 LYS A O 1
ATOM 3081 N N . ALA A 1 385 ? 28.196 10.184 -5.824 1.00 97.69 385 ALA A N 1
ATOM 3082 C CA . ALA A 1 385 ? 29.079 10.237 -6.991 1.00 97.69 385 ALA A CA 1
ATOM 3083 C C . ALA A 1 385 ? 28.471 9.568 -8.239 1.00 97.69 385 ALA A C 1
ATOM 3085 O O . ALA A 1 385 ? 28.877 9.888 -9.354 1.00 97.69 385 ALA A O 1
ATOM 3086 N N . ASP A 1 386 ? 27.485 8.686 -8.055 1.00 97.94 386 ASP A N 1
ATOM 3087 C CA . ASP A 1 386 ? 26.819 7.938 -9.125 1.00 97.94 386 ASP A CA 1
ATOM 3088 C C . ASP A 1 386 ? 25.579 8.661 -9.687 1.00 97.94 386 ASP A C 1
ATOM 3090 O O . ASP A 1 386 ? 24.917 8.156 -10.599 1.00 97.94 386 ASP A O 1
ATOM 3094 N N . LEU A 1 387 ? 25.244 9.843 -9.151 1.00 97.44 387 LEU A N 1
ATOM 3095 C CA . LEU A 1 387 ? 24.141 10.667 -9.645 1.00 97.44 387 LEU A CA 1
ATOM 3096 C C . LEU A 1 387 ? 24.422 11.148 -11.073 1.00 97.44 387 LEU A C 1
ATOM 3098 O O . LEU A 1 387 ? 25.492 11.683 -11.366 1.00 97.44 387 LEU A O 1
ATOM 3102 N N . ASN A 1 388 ? 23.437 11.008 -11.958 1.00 96.81 388 ASN A N 1
ATOM 3103 C CA . ASN A 1 388 ? 23.560 11.384 -13.369 1.00 96.81 388 ASN A CA 1
ATOM 3104 C C . ASN A 1 388 ? 22.375 12.203 -13.909 1.00 96.81 388 ASN A C 1
ATOM 3106 O O . ASN A 1 388 ? 22.325 12.490 -15.106 1.00 96.81 388 ASN A O 1
ATOM 3110 N N . GLY A 1 389 ? 21.432 12.600 -13.049 1.00 94.69 389 GLY A N 1
ATOM 3111 C CA . GLY A 1 389 ? 20.221 13.333 -13.422 1.00 94.69 389 GLY A CA 1
ATOM 3112 C C . GLY A 1 389 ? 19.094 12.435 -13.939 1.00 94.69 389 GLY A C 1
ATOM 3113 O O . GLY A 1 389 ? 18.010 12.926 -14.263 1.00 94.69 389 GLY A O 1
ATOM 3114 N N . GLY A 1 390 ? 19.330 11.126 -14.042 1.00 95.12 390 GLY A N 1
ATOM 3115 C CA . GLY A 1 390 ? 18.343 10.142 -14.451 1.00 95.12 390 GLY A CA 1
ATOM 3116 C C . GLY A 1 390 ? 17.384 9.818 -13.312 1.00 95.12 390 GLY A C 1
ATOM 3117 O O . GLY A 1 390 ? 17.810 9.367 -12.252 1.00 95.12 390 GLY A O 1
ATOM 3118 N N . LEU A 1 391 ? 16.080 9.967 -13.565 1.00 92.25 391 LEU A N 1
ATOM 3119 C CA . LEU A 1 391 ? 15.006 9.769 -12.582 1.00 92.25 391 LEU A CA 1
ATOM 3120 C C . LEU A 1 391 ? 15.176 8.479 -11.753 1.00 92.25 391 LEU A C 1
ATOM 3122 O O . LEU A 1 391 ? 15.260 8.524 -10.529 1.00 92.25 391 LEU A O 1
ATOM 3126 N N . TYR A 1 392 ? 15.282 7.338 -12.439 1.00 94.31 392 TYR A N 1
ATOM 3127 C CA . TYR A 1 392 ? 15.404 6.017 -11.813 1.00 94.31 392 TYR A CA 1
ATOM 3128 C C . TYR A 1 392 ? 16.825 5.662 -11.365 1.00 94.31 392 TYR A C 1
ATOM 3130 O O . TYR A 1 392 ? 16.995 4.727 -10.596 1.00 94.31 392 TYR A O 1
ATOM 3138 N N . ASN A 1 393 ? 17.851 6.329 -11.896 1.00 97.31 393 ASN A N 1
ATOM 3139 C CA . ASN A 1 393 ? 19.230 6.091 -11.469 1.00 97.31 393 ASN A CA 1
ATOM 3140 C C . ASN A 1 393 ? 19.464 6.762 -10.117 1.00 97.31 393 ASN A C 1
ATOM 3142 O O . ASN A 1 393 ? 19.905 6.140 -9.158 1.00 97.31 393 ASN A O 1
ATOM 3146 N N . ASP A 1 394 ? 19.098 8.035 -10.038 1.00 98.25 394 ASP A N 1
ATOM 3147 C CA . ASP A 1 394 ? 19.341 8.864 -8.869 1.00 98.25 394 ASP A CA 1
ATOM 3148 C C . ASP A 1 394 ? 18.457 8.449 -7.684 1.00 98.25 394 ASP A C 1
ATOM 3150 O O . ASP A 1 394 ? 18.843 8.621 -6.525 1.00 98.25 394 ASP A O 1
ATOM 3154 N N . SER A 1 395 ? 17.294 7.840 -7.954 1.00 98.38 395 SER A N 1
ATOM 3155 C CA . SER A 1 395 ? 16.433 7.272 -6.914 1.00 98.38 395 SER A CA 1
ATOM 3156 C C . SER A 1 395 ? 17.114 6.146 -6.125 1.00 98.38 395 SER A C 1
ATOM 3158 O O . SER A 1 395 ? 16.838 5.987 -4.935 1.00 98.38 395 SER A O 1
ATOM 3160 N N . LEU A 1 396 ? 18.040 5.398 -6.739 1.00 98.50 396 LEU A N 1
ATOM 3161 C CA . LEU A 1 396 ? 18.704 4.250 -6.115 1.00 98.50 396 LEU A CA 1
ATOM 3162 C C . LEU A 1 396 ? 19.671 4.636 -4.996 1.00 98.50 396 LEU A C 1
ATOM 3164 O O . LEU A 1 396 ? 19.852 3.854 -4.062 1.00 98.50 396 LEU A O 1
ATOM 3168 N N . VAL A 1 397 ? 20.235 5.847 -5.038 1.00 98.50 397 VAL A N 1
ATOM 3169 C CA . VAL A 1 397 ? 21.063 6.376 -3.943 1.00 98.50 397 VAL A CA 1
ATOM 3170 C C . VAL A 1 397 ? 20.202 6.580 -2.693 1.00 98.50 397 VAL A C 1
ATOM 3172 O O . VAL A 1 397 ? 20.581 6.193 -1.586 1.00 98.50 397 VAL A O 1
ATOM 3175 N N . VAL A 1 398 ? 19.005 7.148 -2.863 1.00 98.62 398 VAL A N 1
ATOM 3176 C CA . VAL A 1 398 ? 18.051 7.405 -1.773 1.00 98.62 398 VAL A CA 1
ATOM 3177 C C . VAL A 1 398 ? 17.443 6.095 -1.267 1.00 98.62 398 VAL A C 1
ATOM 3179 O O . VAL A 1 398 ? 17.501 5.824 -0.068 1.00 98.62 398 VAL A O 1
ATOM 3182 N N . SER A 1 399 ? 16.897 5.258 -2.154 1.00 98.56 399 SER A N 1
ATOM 3183 C CA . SER A 1 399 ? 16.247 4.006 -1.751 1.00 98.56 399 SER A CA 1
ATOM 3184 C C . SER A 1 399 ? 17.245 3.019 -1.141 1.00 98.56 399 SER A C 1
ATOM 3186 O O . SER A 1 399 ? 16.921 2.391 -0.134 1.00 98.56 399 SER A O 1
ATOM 3188 N N . GLY A 1 400 ? 18.480 2.962 -1.655 1.00 98.44 400 GLY A N 1
ATOM 3189 C CA . GLY A 1 400 ? 19.568 2.174 -1.074 1.00 98.44 400 GLY A CA 1
ATOM 3190 C C . GLY A 1 400 ? 20.009 2.670 0.301 1.00 98.44 400 GLY A C 1
ATOM 3191 O O . GLY A 1 400 ? 20.197 1.863 1.211 1.00 98.44 400 GLY A O 1
ATOM 3192 N N . THR A 1 401 ? 20.067 3.992 0.506 1.00 98.62 401 THR A N 1
ATOM 3193 C CA . THR A 1 401 ? 20.297 4.576 1.842 1.00 98.62 401 THR A CA 1
ATOM 3194 C C . THR A 1 401 ? 19.206 4.132 2.825 1.00 98.62 401 THR A C 1
ATOM 3196 O O . THR A 1 401 ? 19.506 3.682 3.931 1.00 98.62 401 THR A O 1
ATOM 3199 N N . LEU A 1 402 ? 17.932 4.229 2.427 1.00 98.62 402 LEU A N 1
ATOM 3200 C CA . LEU A 1 402 ? 16.805 3.835 3.276 1.00 98.62 402 LEU A CA 1
ATOM 3201 C C . LEU A 1 402 ? 16.776 2.328 3.555 1.00 98.62 402 LEU A C 1
ATOM 3203 O O . LEU A 1 402 ? 16.481 1.924 4.680 1.00 98.62 402 LEU A O 1
ATOM 3207 N N . TRP A 1 403 ? 17.106 1.502 2.559 1.00 98.19 403 TRP A N 1
ATOM 3208 C CA . TRP A 1 403 ? 17.216 0.053 2.711 1.00 98.19 403 TRP A CA 1
ATOM 3209 C C . TRP A 1 403 ? 18.287 -0.322 3.735 1.00 98.19 403 TRP A C 1
ATOM 3211 O O . TRP A 1 403 ? 18.013 -1.070 4.670 1.00 98.19 403 TRP A O 1
ATOM 3221 N N . GLU A 1 404 ? 19.483 0.252 3.622 1.00 98.19 404 GLU A N 1
ATOM 3222 C CA . GLU A 1 404 ? 20.580 -0.027 4.548 1.00 98.19 404 GLU A CA 1
ATOM 3223 C C . GLU A 1 404 ? 20.235 0.395 5.988 1.00 98.19 404 GLU A C 1
ATOM 3225 O O . GLU A 1 404 ? 20.466 -0.359 6.936 1.00 98.19 404 GLU A O 1
ATOM 3230 N N . ILE A 1 405 ? 19.577 1.547 6.165 1.00 98.25 405 ILE A N 1
ATOM 3231 C CA . ILE A 1 405 ? 19.066 1.987 7.475 1.00 98.25 405 ILE A CA 1
ATOM 3232 C C . ILE A 1 405 ? 18.019 1.011 8.013 1.00 98.25 405 ILE A C 1
ATOM 3234 O O . ILE A 1 405 ? 18.044 0.659 9.193 1.00 98.25 405 ILE A O 1
ATOM 3238 N N . ARG A 1 406 ? 17.103 0.543 7.160 1.00 97.19 406 ARG A N 1
ATOM 3239 C CA . ARG A 1 406 ? 16.087 -0.441 7.539 1.00 97.19 406 ARG A CA 1
ATOM 3240 C C . ARG A 1 406 ? 16.698 -1.750 8.024 1.00 97.19 406 ARG A C 1
ATOM 3242 O O . ARG A 1 406 ? 16.122 -2.347 8.930 1.00 97.19 406 ARG A O 1
ATOM 3249 N N . GLN A 1 407 ? 17.828 -2.175 7.467 1.00 96.75 407 GLN A N 1
ATOM 3250 C CA . GLN A 1 407 ? 18.538 -3.372 7.924 1.00 96.75 407 GLN A CA 1
ATOM 3251 C C . GLN A 1 407 ? 19.300 -3.143 9.234 1.00 96.75 407 GLN A C 1
ATOM 3253 O O . GLN A 1 407 ? 19.423 -4.059 10.046 1.00 96.75 407 GLN A O 1
ATOM 3258 N N . ALA A 1 408 ? 19.787 -1.923 9.465 1.00 97.12 408 ALA A N 1
ATOM 3259 C CA . ALA A 1 408 ? 20.542 -1.578 10.666 1.00 97.12 408 ALA A CA 1
ATOM 3260 C C . ALA A 1 408 ? 19.664 -1.278 11.896 1.00 97.12 408 ALA A C 1
ATOM 3262 O O . ALA A 1 408 ? 20.147 -1.376 13.028 1.00 97.12 408 ALA A O 1
ATOM 3263 N N . LEU A 1 409 ? 18.403 -0.884 11.690 1.00 96.62 409 LEU A N 1
ATOM 3264 C CA . LEU A 1 409 ? 17.503 -0.383 12.732 1.00 96.62 409 LEU A CA 1
ATOM 3265 C C . LEU A 1 409 ? 16.194 -1.185 12.835 1.00 96.62 409 LEU A C 1
ATOM 3267 O O . LEU A 1 409 ? 15.773 -1.882 11.912 1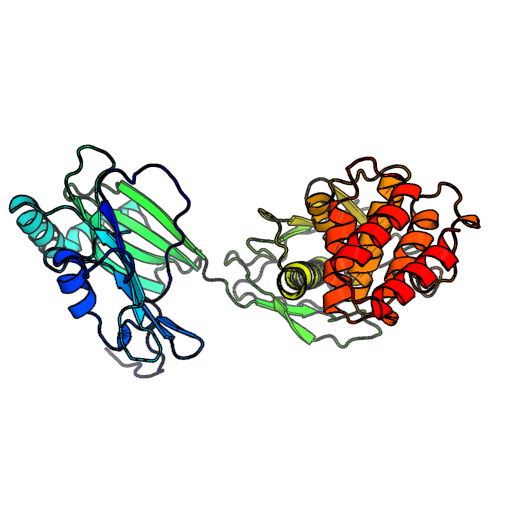.00 96.62 409 LEU A O 1
ATOM 3271 N N . ASP A 1 410 ? 15.511 -1.043 13.975 1.00 94.56 410 ASP A N 1
ATOM 3272 C CA . ASP A 1 410 ? 14.176 -1.614 14.184 1.00 94.56 410 ASP A CA 1
ATOM 3273 C C . ASP A 1 410 ? 13.160 -1.091 13.154 1.00 94.56 410 ASP A C 1
ATOM 3275 O O . ASP A 1 410 ? 13.079 0.107 12.883 1.00 94.56 410 ASP A O 1
ATOM 3279 N N . GLN A 1 411 ? 12.320 -1.992 12.638 1.00 91.81 411 GLN A N 1
ATOM 3280 C CA . GLN A 1 411 ? 11.357 -1.683 11.582 1.00 91.81 411 GLN A CA 1
ATOM 3281 C C . GLN A 1 411 ? 10.393 -0.559 11.957 1.00 91.81 411 GLN A C 1
ATOM 3283 O O . GLN A 1 411 ? 10.108 0.304 11.128 1.00 91.81 411 GLN A O 1
ATOM 3288 N N . LYS A 1 412 ? 9.862 -0.568 13.18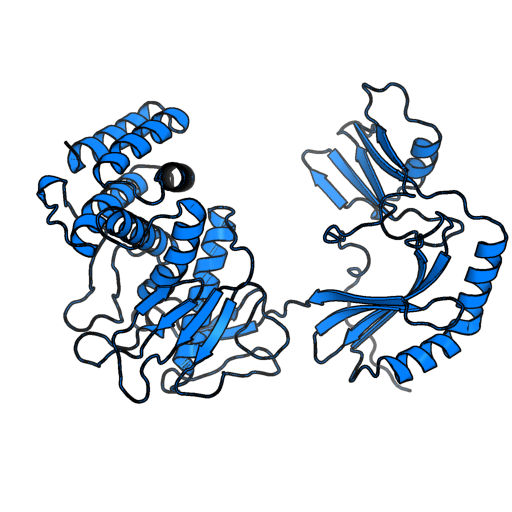5 1.00 91.94 412 LYS A N 1
ATOM 3289 C CA . LYS A 1 412 ? 8.860 0.416 13.601 1.00 91.94 412 LYS A CA 1
ATOM 3290 C C . LYS A 1 412 ? 9.486 1.805 13.679 1.00 91.94 412 LYS A C 1
ATOM 3292 O O . LYS A 1 412 ? 8.885 2.762 13.192 1.00 91.94 412 LYS A O 1
ATOM 3297 N N . LYS A 1 413 ? 10.699 1.902 14.232 1.00 94.44 413 LYS A N 1
ATOM 3298 C CA . LYS A 1 413 ? 11.469 3.155 14.255 1.00 94.44 413 LYS A CA 1
ATOM 3299 C C . LYS A 1 413 ? 11.787 3.645 12.843 1.00 94.44 413 LYS A C 1
ATOM 3301 O O . LYS A 1 413 ? 11.560 4.814 12.551 1.00 94.44 413 LYS A O 1
ATOM 3306 N N . THR A 1 414 ? 12.257 2.763 11.959 1.00 96.31 414 THR A N 1
ATOM 3307 C CA . THR A 1 414 ? 12.590 3.141 10.578 1.00 96.31 414 THR A CA 1
ATOM 3308 C C . THR A 1 414 ? 11.359 3.591 9.801 1.00 96.31 414 THR A C 1
ATOM 3310 O O . THR A 1 414 ? 11.428 4.568 9.067 1.00 96.31 414 THR A O 1
ATOM 3313 N N . ASN A 1 415 ? 10.210 2.943 9.988 1.00 94.75 415 ASN A N 1
ATOM 3314 C CA . ASN A 1 415 ? 8.956 3.377 9.376 1.00 94.75 415 ASN A CA 1
ATOM 3315 C C . ASN A 1 415 ? 8.582 4.807 9.793 1.00 94.75 415 ASN A C 1
ATOM 3317 O O . ASN A 1 415 ? 8.236 5.624 8.940 1.00 94.75 415 ASN A O 1
ATOM 3321 N N . GLU A 1 416 ? 8.675 5.123 11.088 1.00 95.88 416 GLU A N 1
ATOM 3322 C CA . GLU A 1 416 ? 8.385 6.469 11.590 1.00 95.88 416 GLU A CA 1
ATOM 3323 C C . GLU A 1 416 ? 9.391 7.506 11.068 1.00 95.88 416 GLU A C 1
ATOM 3325 O O . GLU A 1 416 ? 8.981 8.575 10.613 1.00 95.88 416 GLU A O 1
ATOM 3330 N N . LEU A 1 417 ? 10.684 7.163 11.068 1.00 97.94 417 LEU A N 1
ATOM 3331 C CA . LEU A 1 417 ? 11.760 7.968 10.490 1.00 97.94 417 LEU A CA 1
ATOM 3332 C C . LEU A 1 417 ? 11.484 8.288 9.016 1.00 97.94 417 LEU A C 1
ATOM 3334 O O . LEU A 1 417 ? 11.426 9.455 8.649 1.00 97.94 417 LEU A O 1
ATOM 3338 N N . VAL A 1 418 ? 11.256 7.268 8.184 1.00 98.19 418 VAL A N 1
ATOM 3339 C CA . VAL A 1 418 ? 11.043 7.414 6.735 1.00 98.19 418 VAL A CA 1
ATOM 3340 C C . VAL A 1 418 ? 9.818 8.270 6.435 1.00 98.19 418 VAL A C 1
ATOM 3342 O O . VAL A 1 418 ? 9.894 9.162 5.593 1.00 98.19 418 VAL A O 1
ATOM 3345 N N . VAL A 1 419 ? 8.698 8.039 7.130 1.00 97.31 419 VAL A N 1
ATOM 3346 C CA . VAL A 1 419 ? 7.473 8.831 6.937 1.00 97.31 419 VAL A CA 1
ATOM 3347 C C . VAL A 1 419 ? 7.700 10.291 7.323 1.00 97.31 419 VAL A C 1
ATOM 3349 O O . VAL A 1 419 ? 7.325 11.180 6.561 1.00 97.31 419 VAL A O 1
ATOM 3352 N N . LYS A 1 420 ? 8.337 10.561 8.469 1.00 96.38 420 LYS A N 1
ATOM 3353 C CA . LYS A 1 420 ? 8.619 11.934 8.910 1.00 96.38 420 LYS A CA 1
ATOM 3354 C C . LYS A 1 420 ? 9.609 12.638 7.988 1.00 96.38 420 LYS A C 1
ATOM 3356 O O . LYS A 1 420 ? 9.354 13.775 7.608 1.00 96.38 420 LYS A O 1
ATOM 3361 N N . THR A 1 421 ? 10.674 11.962 7.556 1.00 97.81 421 THR A N 1
ATOM 3362 C CA . THR A 1 421 ? 11.608 12.504 6.559 1.00 97.81 421 THR A CA 1
ATOM 3363 C C . THR A 1 421 ? 10.881 12.839 5.263 1.00 97.81 421 THR A C 1
ATOM 3365 O O . THR A 1 421 ? 11.030 13.949 4.763 1.00 97.81 421 THR A O 1
ATOM 3368 N N . LEU A 1 422 ? 10.034 11.936 4.757 1.00 97.12 422 LEU A N 1
ATOM 3369 C CA . LEU A 1 422 ? 9.243 12.179 3.552 1.00 97.12 422 LEU A CA 1
ATOM 3370 C C . LEU A 1 422 ? 8.330 13.404 3.692 1.00 97.12 422 LEU A C 1
ATOM 3372 O O . LEU A 1 422 ? 8.271 14.221 2.781 1.00 97.12 422 LEU A O 1
ATOM 3376 N N . MET A 1 423 ? 7.651 13.566 4.828 1.00 93.62 423 MET A N 1
ATOM 3377 C CA . MET A 1 423 ? 6.770 14.715 5.080 1.00 93.62 423 MET A CA 1
ATOM 3378 C C . MET A 1 423 ? 7.509 16.061 5.135 1.00 93.62 423 MET A C 1
ATOM 3380 O O . MET A 1 423 ? 6.894 17.099 4.896 1.00 93.62 423 MET A O 1
ATOM 3384 N N . LEU A 1 424 ? 8.806 16.063 5.460 1.00 92.81 424 LEU A N 1
ATOM 3385 C CA . LEU A 1 424 ? 9.636 17.272 5.450 1.00 92.81 424 LEU A CA 1
ATOM 3386 C C . LEU A 1 424 ? 10.179 17.617 4.056 1.00 92.81 424 LEU A C 1
ATOM 3388 O O . LEU A 1 424 ? 10.605 18.752 3.834 1.00 92.81 424 LEU A O 1
ATOM 3392 N N . LEU A 1 425 ? 10.161 16.668 3.116 1.00 88.00 425 LEU A N 1
ATOM 3393 C CA . LEU A 1 425 ? 10.528 16.911 1.726 1.00 88.00 425 LEU A CA 1
ATOM 3394 C C . LEU A 1 425 ? 9.347 17.587 1.022 1.00 88.00 425 LEU A C 1
ATOM 3396 O O . LEU A 1 425 ? 8.318 16.972 0.769 1.00 88.00 425 LEU A O 1
ATOM 3400 N N . GLY A 1 426 ? 9.471 18.883 0.736 1.00 80.81 426 GLY A N 1
ATOM 3401 C CA . GLY A 1 426 ? 8.427 19.640 0.041 1.00 80.81 426 GLY A CA 1
ATOM 3402 C C . GLY A 1 426 ? 8.273 19.256 -1.443 1.00 80.81 426 GLY A C 1
ATOM 3403 O O . GLY A 1 426 ? 9.102 18.530 -1.992 1.00 80.81 426 GLY A O 1
ATOM 3404 N N . PRO A 1 427 ? 7.274 19.814 -2.158 1.00 84.44 427 PRO A N 1
ATOM 3405 C CA . PRO A 1 427 ? 6.932 19.417 -3.530 1.00 84.44 427 PRO A CA 1
ATOM 3406 C C . PRO A 1 427 ? 8.066 19.468 -4.564 1.00 84.44 427 PRO A C 1
ATOM 3408 O O . PRO A 1 427 ? 8.044 18.722 -5.539 1.00 84.44 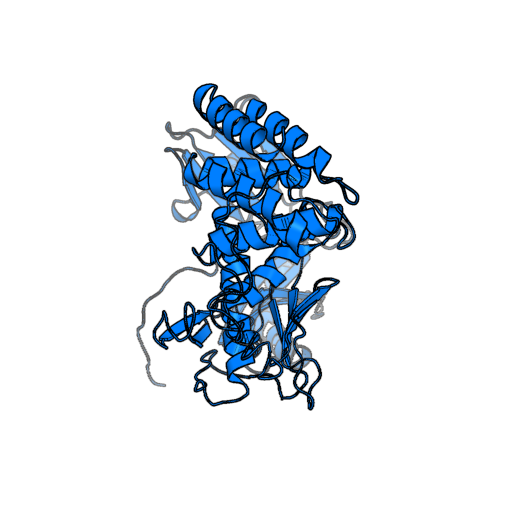427 PRO A O 1
ATOM 3411 N N . TYR A 1 428 ? 9.044 20.352 -4.361 1.00 90.81 428 TYR A N 1
ATOM 3412 C CA . TYR A 1 428 ? 10.177 20.580 -5.264 1.00 90.81 428 TYR A CA 1
ATOM 3413 C C . TYR A 1 428 ? 11.524 20.257 -4.606 1.00 90.81 428 TYR A C 1
ATOM 3415 O O . TYR A 1 428 ? 12.541 20.831 -5.001 1.00 90.81 428 TYR A O 1
ATOM 3423 N N . ALA A 1 429 ? 11.517 19.394 -3.584 1.00 91.31 429 ALA A N 1
ATOM 3424 C CA . ALA A 1 429 ? 12.722 19.008 -2.862 1.00 91.31 429 ALA A CA 1
ATOM 3425 C C . ALA A 1 429 ? 13.818 18.502 -3.810 1.00 91.31 429 ALA A C 1
ATOM 3427 O O . ALA A 1 429 ? 13.554 17.888 -4.850 1.00 91.31 429 ALA A O 1
ATOM 3428 N N . LYS A 1 430 ? 15.054 18.798 -3.432 1.00 96.44 430 LYS A N 1
ATOM 3429 C CA . LYS A 1 430 ? 16.285 18.400 -4.105 1.00 96.44 430 LYS A CA 1
ATOM 3430 C C . LYS A 1 430 ? 16.846 17.145 -3.462 1.00 96.44 430 LYS A C 1
ATOM 3432 O O . LYS A 1 430 ? 16.608 16.888 -2.285 1.00 96.44 430 LYS A O 1
ATOM 3437 N N . LEU A 1 431 ? 17.638 16.379 -4.208 1.00 96.94 431 LEU A N 1
ATOM 3438 C CA . LEU A 1 431 ? 18.288 15.180 -3.668 1.00 96.94 431 LEU A CA 1
ATOM 3439 C C . LEU A 1 431 ? 19.186 15.528 -2.473 1.00 96.94 431 LEU A C 1
ATOM 3441 O O . LEU A 1 431 ? 19.258 14.765 -1.516 1.00 96.94 431 LEU A O 1
ATOM 3445 N N . ALA A 1 432 ? 19.806 16.711 -2.492 1.00 95.50 432 ALA A N 1
ATOM 3446 C CA . ALA A 1 432 ? 20.617 17.217 -1.387 1.00 95.50 432 ALA A CA 1
ATOM 3447 C C . ALA A 1 432 ? 19.820 17.483 -0.092 1.00 95.50 432 ALA A C 1
ATOM 3449 O O . ALA A 1 432 ? 20.405 17.410 0.986 1.00 95.50 432 ALA A O 1
ATOM 3450 N N . ASP A 1 433 ? 18.504 17.720 -0.171 1.00 96.06 433 ASP A N 1
ATOM 3451 C CA . ASP A 1 433 ? 17.662 17.954 1.011 1.00 96.06 433 ASP A CA 1
ATOM 3452 C C . ASP A 1 433 ? 17.443 16.655 1.810 1.00 96.06 433 ASP A C 1
ATOM 3454 O O . ASP A 1 433 ? 17.252 16.679 3.027 1.00 96.06 433 ASP A O 1
ATOM 3458 N N . PHE A 1 434 ? 17.475 15.498 1.140 1.00 98.12 434 PHE A N 1
ATOM 3459 C CA . PHE A 1 434 ? 17.201 14.196 1.751 1.00 98.12 434 PHE A CA 1
ATOM 3460 C C . PHE A 1 434 ? 18.125 13.845 2.928 1.00 98.12 434 PHE A C 1
ATOM 3462 O O . PHE A 1 434 ? 17.594 13.597 4.015 1.00 98.12 434 PHE A O 1
ATOM 3469 N N . PRO A 1 435 ? 19.467 13.820 2.789 1.00 97.38 435 PRO A N 1
ATOM 3470 C CA . PRO A 1 435 ? 20.339 13.460 3.905 1.00 97.38 435 PRO A CA 1
ATOM 3471 C C . PRO A 1 435 ? 20.236 14.448 5.074 1.00 97.38 435 PRO A C 1
ATOM 3473 O O . PRO A 1 435 ? 20.374 14.032 6.225 1.00 97.38 435 PRO A O 1
ATOM 3476 N N . GLU A 1 436 ? 19.956 15.730 4.8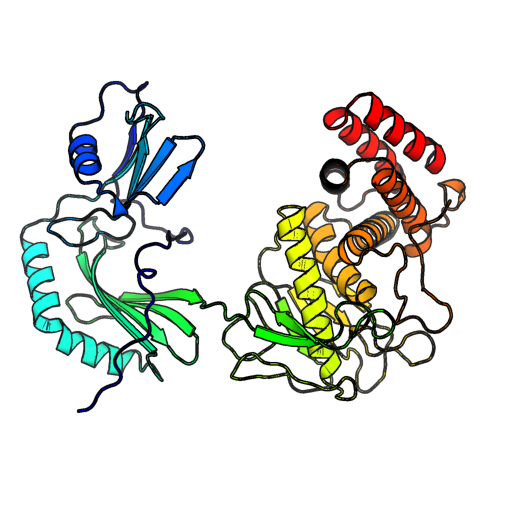14 1.00 96.56 436 GLU A N 1
ATOM 3477 C CA . GLU A 1 436 ? 19.742 16.730 5.866 1.00 96.56 436 GLU A CA 1
ATOM 3478 C C . GLU A 1 436 ? 18.469 16.427 6.667 1.00 96.56 436 GLU A C 1
ATOM 3480 O O . GLU A 1 436 ? 18.530 16.285 7.890 1.00 96.56 436 GLU A O 1
ATOM 3485 N N . LYS A 1 437 ? 17.331 16.230 5.986 1.00 97.50 437 LYS A N 1
ATOM 3486 C CA . LYS A 1 437 ? 16.046 15.910 6.634 1.00 97.50 437 LYS A CA 1
ATOM 3487 C C . LYS A 1 437 ? 16.034 14.550 7.311 1.00 97.50 437 LYS A C 1
ATOM 3489 O O . LYS A 1 437 ? 15.393 14.381 8.346 1.00 97.50 437 LYS A O 1
ATOM 3494 N N . LEU A 1 438 ? 16.764 13.583 6.771 1.00 98.12 438 LEU A N 1
ATOM 3495 C CA . LEU A 1 438 ? 16.927 12.274 7.387 1.00 98.12 438 LEU A CA 1
ATOM 3496 C C . LEU A 1 438 ? 17.668 12.368 8.728 1.00 98.12 438 LEU A C 1
ATOM 3498 O O . LEU A 1 438 ? 17.238 11.772 9.715 1.00 98.12 438 LEU A O 1
ATOM 3502 N N . LYS A 1 439 ? 18.756 13.146 8.785 1.00 97.94 439 LYS A N 1
ATOM 3503 C CA . LYS A 1 439 ? 19.539 13.359 10.013 1.00 97.94 439 LYS A CA 1
ATOM 3504 C C . LYS A 1 439 ? 18.794 14.210 11.041 1.00 97.94 439 LYS A C 1
ATOM 3506 O O . LYS A 1 439 ? 18.871 13.898 12.227 1.00 97.94 439 LYS A O 1
ATOM 3511 N N . GLU A 1 440 ? 18.066 15.234 10.589 1.00 96.94 440 GLU A N 1
ATOM 3512 C CA . GLU A 1 440 ? 17.191 16.073 11.421 1.00 96.94 440 GLU A CA 1
ATOM 3513 C C . GLU A 1 440 ? 16.180 15.203 12.179 1.00 96.94 440 GLU A C 1
ATOM 3515 O O . GLU A 1 440 ? 16.206 15.143 13.407 1.00 96.94 440 GLU A O 1
ATOM 3520 N N . VAL A 1 441 ? 15.382 14.419 11.449 1.00 97.00 441 VAL A N 1
ATOM 3521 C CA . VAL A 1 441 ? 14.383 13.512 12.035 1.00 97.00 441 VAL A CA 1
ATOM 3522 C C . VAL A 1 441 ? 15.042 12.420 12.883 1.00 97.00 441 VAL A C 1
ATOM 3524 O O . VAL A 1 441 ? 14.536 12.060 13.947 1.00 97.00 441 VAL A O 1
ATOM 3527 N N . GLY A 1 442 ? 16.193 11.902 12.446 1.00 97.69 442 GLY A N 1
ATOM 3528 C CA . GLY A 1 442 ? 16.971 10.928 13.207 1.00 97.69 442 GLY A CA 1
ATOM 3529 C C . GLY A 1 442 ? 17.340 11.427 14.606 1.00 97.69 442 GLY A C 1
ATOM 3530 O O . GLY A 1 442 ? 17.216 10.671 15.566 1.00 97.69 442 GLY A O 1
ATOM 3531 N N . GLY A 1 443 ? 17.732 12.698 14.741 1.00 97.06 443 GLY A N 1
ATOM 3532 C CA . GLY A 1 443 ? 18.063 13.302 16.036 1.00 97.06 443 GLY A CA 1
ATOM 3533 C C . GLY A 1 443 ? 16.871 13.532 16.962 1.00 97.06 443 GLY A C 1
ATOM 3534 O O . GLY A 1 443 ? 17.050 13.592 18.176 1.00 97.06 443 GLY A O 1
ATOM 3535 N N . GLU A 1 444 ? 15.661 13.623 16.414 1.00 95.12 444 GLU A N 1
ATOM 3536 C CA . GLU A 1 444 ? 14.435 13.763 17.204 1.00 95.12 444 GLU A CA 1
ATOM 3537 C C . GLU A 1 444 ? 13.892 12.420 17.708 1.00 95.12 444 GLU A C 1
ATOM 3539 O O . GLU A 1 444 ? 13.273 12.364 18.771 1.00 95.12 444 GLU A O 1
ATOM 3544 N N . LEU A 1 445 ? 14.084 11.340 16.940 1.00 94.31 445 LEU A N 1
ATOM 3545 C CA . LEU A 1 445 ? 13.404 10.059 17.175 1.00 94.31 445 LEU A CA 1
ATOM 3546 C C . LEU A 1 445 ? 14.287 8.953 17.734 1.00 94.31 445 LEU A C 1
ATOM 3548 O O . LEU A 1 445 ? 13.785 8.059 18.421 1.00 94.31 445 LEU A O 1
ATOM 3552 N N . LEU A 1 446 ? 15.564 8.936 17.363 1.00 96.44 446 LEU A N 1
ATOM 3553 C CA . LEU A 1 446 ? 16.430 7.793 17.610 1.00 96.44 446 LEU A CA 1
ATOM 3554 C C . LEU A 1 446 ? 17.218 7.962 18.909 1.00 96.44 446 LEU A C 1
ATOM 3556 O O . LEU A 1 446 ? 17.464 9.065 19.392 1.00 96.44 446 LEU A O 1
ATOM 3560 N N . SER A 1 447 ? 17.639 6.835 19.486 1.00 96.94 447 SER A N 1
ATOM 3561 C CA . SER A 1 447 ? 18.655 6.862 20.538 1.00 96.94 447 SER A CA 1
ATOM 3562 C C . SER A 1 447 ? 19.986 7.351 19.959 1.00 96.94 447 SER A C 1
ATOM 3564 O O . SER A 1 447 ? 20.211 7.255 18.755 1.00 96.94 447 SER A O 1
ATOM 3566 N N . ALA A 1 448 ? 20.911 7.794 20.812 1.00 97.25 448 ALA A N 1
ATOM 3567 C CA . ALA A 1 448 ? 22.239 8.219 20.360 1.00 97.25 448 ALA A CA 1
ATOM 3568 C C . ALA A 1 448 ? 22.983 7.124 19.561 1.00 97.25 448 ALA A C 1
ATOM 3570 O O . ALA A 1 448 ? 23.679 7.426 18.597 1.00 97.25 448 ALA A O 1
ATOM 3571 N N . GLU A 1 449 ? 22.807 5.848 19.928 1.00 97.44 449 GLU A N 1
ATOM 3572 C CA . GLU A 1 449 ? 23.394 4.712 19.205 1.00 97.44 449 GLU A CA 1
ATOM 3573 C C . GLU A 1 449 ? 22.765 4.523 17.816 1.00 97.44 449 GLU A C 1
ATOM 3575 O O . GLU A 1 449 ? 23.477 4.409 16.819 1.00 97.44 449 GLU A O 1
ATOM 3580 N N . ASP A 1 450 ? 21.432 4.514 17.736 1.00 97.88 450 ASP A N 1
ATOM 3581 C CA . ASP A 1 450 ? 20.712 4.342 16.469 1.00 97.88 450 ASP A CA 1
ATOM 3582 C C . ASP A 1 450 ? 20.942 5.546 15.539 1.00 97.88 450 ASP A C 1
ATOM 3584 O O . ASP A 1 450 ? 21.109 5.384 14.329 1.00 97.88 450 ASP A O 1
ATOM 3588 N N . GLN A 1 451 ? 21.031 6.754 16.102 1.00 97.62 451 GLN A N 1
ATOM 3589 C CA . GLN A 1 451 ? 21.369 7.970 15.370 1.00 97.62 451 GLN A CA 1
ATOM 3590 C C . GLN A 1 451 ? 22.794 7.908 14.804 1.00 97.62 451 GLN A C 1
ATOM 3592 O O . GLN A 1 451 ? 23.006 8.303 13.659 1.00 97.62 451 GLN A O 1
ATOM 3597 N N . ALA A 1 452 ? 23.766 7.380 15.556 1.00 97.94 452 ALA A N 1
ATOM 3598 C CA . ALA A 1 452 ? 25.129 7.204 15.059 1.00 97.94 452 ALA A CA 1
ATOM 3599 C C . ALA A 1 452 ? 25.183 6.236 13.863 1.00 97.94 452 ALA A C 1
ATOM 3601 O O . ALA A 1 452 ? 25.873 6.518 12.882 1.00 97.94 452 ALA A O 1
ATOM 3602 N N . LYS A 1 453 ? 24.409 5.138 13.897 1.00 98.31 453 LYS A N 1
ATOM 3603 C CA . LYS A 1 453 ? 24.270 4.211 12.755 1.00 98.31 453 LYS A CA 1
ATOM 3604 C C . LYS A 1 453 ? 23.665 4.912 11.538 1.00 98.31 453 LYS A C 1
ATOM 3606 O O . LYS A 1 453 ? 24.221 4.819 10.447 1.00 98.31 453 LYS A O 1
ATOM 3611 N N . LEU A 1 454 ? 22.570 5.653 11.733 1.00 98.31 454 LEU A N 1
ATOM 3612 C CA . LEU A 1 454 ? 21.926 6.431 10.670 1.00 98.31 454 LEU A CA 1
ATOM 3613 C C . LEU A 1 454 ? 22.898 7.425 10.033 1.00 98.31 454 LEU A C 1
ATOM 3615 O O . LEU A 1 454 ? 23.006 7.464 8.810 1.00 98.31 454 LEU A O 1
ATOM 3619 N N . ILE A 1 455 ? 23.609 8.213 10.847 1.00 97.94 455 ILE A N 1
ATOM 3620 C CA . ILE A 1 455 ? 24.571 9.209 10.363 1.00 97.94 455 ILE A CA 1
ATOM 3621 C C . ILE A 1 455 ? 25.693 8.523 9.590 1.00 97.94 455 ILE A C 1
ATOM 3623 O O . ILE A 1 455 ? 25.999 8.966 8.491 1.00 97.94 455 ILE A O 1
ATOM 3627 N N . SER A 1 456 ? 26.242 7.417 10.101 1.00 98.19 456 SER A N 1
ATOM 3628 C CA . SER A 1 456 ? 27.297 6.669 9.412 1.00 98.19 456 SER A CA 1
ATOM 3629 C C . SER A 1 456 ? 26.858 6.174 8.032 1.00 98.19 456 SER A C 1
ATOM 3631 O O . SER A 1 456 ? 27.632 6.269 7.083 1.00 98.19 456 SER A O 1
ATOM 3633 N N . ILE A 1 457 ? 25.635 5.648 7.905 1.00 98.25 457 ILE A N 1
ATOM 3634 C CA . ILE A 1 457 ? 25.100 5.176 6.619 1.00 98.25 457 ILE A CA 1
ATOM 3635 C C . ILE A 1 457 ? 24.852 6.360 5.681 1.00 98.25 457 ILE A C 1
ATOM 3637 O O . ILE A 1 457 ? 25.258 6.329 4.520 1.00 98.25 457 ILE A O 1
ATOM 3641 N N . ALA A 1 458 ? 24.218 7.423 6.184 1.00 97.44 458 ALA A N 1
ATOM 3642 C CA . ALA A 1 458 ? 23.941 8.619 5.400 1.00 97.44 458 ALA A CA 1
ATOM 3643 C C . ALA A 1 458 ? 25.238 9.280 4.906 1.00 97.44 458 ALA A C 1
ATOM 3645 O O . ALA A 1 458 ? 25.322 9.656 3.744 1.00 97.44 458 ALA A O 1
ATOM 3646 N N . ASP A 1 459 ? 26.262 9.375 5.753 1.00 96.94 459 ASP A N 1
ATOM 3647 C CA . ASP A 1 459 ? 27.560 9.938 5.387 1.00 96.94 459 ASP A CA 1
ATOM 3648 C C . ASP A 1 459 ? 28.281 9.077 4.352 1.00 96.94 459 ASP A C 1
ATOM 3650 O O . ASP A 1 459 ? 28.738 9.617 3.351 1.00 96.94 459 ASP A O 1
ATOM 3654 N N . LYS A 1 460 ? 28.285 7.745 4.511 1.00 96.44 460 LYS A N 1
ATOM 3655 C CA . LYS A 1 460 ? 28.854 6.814 3.517 1.00 96.44 460 LYS A CA 1
ATOM 3656 C C . LYS A 1 460 ? 28.268 7.026 2.114 1.00 96.44 460 LYS A C 1
ATOM 3658 O O . LYS A 1 460 ? 28.963 6.846 1.121 1.00 96.44 460 LYS A O 1
ATOM 3663 N N . ARG A 1 461 ? 26.976 7.352 2.031 1.00 96.12 461 ARG A N 1
ATOM 3664 C CA . ARG A 1 461 ? 26.233 7.467 0.766 1.00 96.12 461 ARG A CA 1
ATOM 3665 C C . ARG A 1 461 ? 26.272 8.878 0.171 1.00 96.12 461 ARG A C 1
ATOM 3667 O O . ARG A 1 461 ? 26.182 9.007 -1.049 1.00 96.12 461 ARG A O 1
ATOM 3674 N N . TRP A 1 462 ? 26.365 9.917 1.008 1.00 95.75 462 TRP A N 1
ATOM 3675 C CA . TRP A 1 462 ? 26.096 11.310 0.617 1.00 95.75 462 TRP A CA 1
ATOM 3676 C C . TRP A 1 462 ? 27.236 12.315 0.839 1.00 95.75 462 TRP A C 1
ATOM 3678 O O . TRP A 1 462 ? 27.110 13.444 0.346 1.00 95.75 462 TRP A O 1
ATOM 3688 N N . GLN A 1 463 ? 28.306 11.953 1.557 1.00 86.50 463 GLN A N 1
ATOM 3689 C CA . GLN A 1 463 ? 29.544 12.747 1.603 1.00 86.50 463 GLN A CA 1
ATOM 3690 C C . GLN A 1 463 ? 30.373 12.477 0.353 1.00 86.50 463 GLN A C 1
ATOM 3692 O O . GLN A 1 463 ? 30.671 13.472 -0.349 1.00 86.50 463 GLN A O 1
#

pLDDT: mean 81.35, std 19.36, range [22.98, 98.75]

Secondary structure (DSSP, 8-state):
------------SS---------S-TTS-EEEEE-GGG-SPPHHHHHHHTT--GGGEEEEETTEEEEEEEEEETTEEEEEEEEEEEE-TTS-EEEEEEEEPPPPPHHHHHHHHHHHHTHHHHHHHHHHHH--S-EEEEEEEEEEE--TTTS--EEEEEEEEEETTT-EEEEEEE-TTS-EEEEEEEEE--EEEEEEEESS-TTTS-EEEEEEEEE-TTSBSB-SSEEEEESSSPPPB-TTSEE---TTSTTHHHHHHHHHHHHHHHHHHHHH----SSPEEEEESTTTTS----EEEETTEEEE----SSSB--GGG-HHHHHHHHHHHHHHHHH---SSHHHHHHHHHHHHHHHHHHHS-SEESTTTBSSSS-SEES-S---GGG--S-HHHHHHHHHHHHHHHHHHS-HHHHHHHHHHHHHHS-TT--TTHHHHHHHHHHHHHS-HHHHHHHHHHHHHHH-

Foldseek 3Di:
DDDDDDDDDDDDPAQDDFPDDDDADLPFFDKDKDFPVVPDDDPVQVVVVVPFDPVQFNDADPQKTKGKDFDDAPNAGEPPFMWIWIAHNVRDTGMIITRHGDHADPVQVVLLVLCVVCVVVLVVLCCVVVVQPDWPDKDWGWHWYQDSPDNHTFIWTWIWTQRLQFRFGKIWTAGSVSDGPDIDRRGHPQDFAWEQAFPAFPVPGDGDIDTQTQAGQNQFLDHQAEDEDEPADHTHGDNNRYHYDDPPPPCNLRVQLSVLLSLLQVCCCVQVVDHDDGYQYEYEQPPPPAFDCDFAADDSYTYYGQHNVPFWHRLSRHSLSSQLRSQLSVLCVQAVADCDWQSVLQSSLSSLLSSCVSNVAQFARCPTGDPDSGPDGLCDQAAPVQDDRDSPRSSSLNNVLLVQLCVVDDVSLSSVLSSQLSNPQHHHRHSLSNLVSSLVSLVVRHDPVSSVSSNVSSVSRYD

Radius of gyration: 28.28 Å; Cα contacts (8 Å, |Δi|>4): 864; chains: 1; bounding box: 80×51×71 Å